Protein AF-X6NBZ5-F1 (afdb_monomer)

Mean predicted aligned error: 17.64 Å

Radius of gyration: 34.27 Å; Cα contacts (8 Å, |Δi|>4): 313; chains: 1; bounding box: 80×55×100 Å

Sequence (449 aa):
MSKSLKNFITIRDALKMSSSRQIRLLFILQSWHGTMDYSDASLDEVKRKEHELLEFFLLIRALNRQFHDPHVIAATPFGILCLCFLLNMMMNDDDDENDGNLDASFNECILSRQAEVDKALRDNFDYPKAMKALMDLMSDCHSYLKNQKGRPHVLLLNKAADYVNDMLKIFGVTPRHDSHFLGNELFQKEQLLRPILDIITQYRYEVLNYFFFFLLACFIADLYRKHADTSMYEAVMKRFDEIIVETQSKKSTLIHPYDELHKQLQHVLITFHEQLTKLKKSGTLNEVVKATDKLRDETLPLLGVKLADTEEHLGGSIWKLYSHKPLSSDDNNNKDVQTEKNKVQNRIKQLNKDLNGWTKKITSPKDLFASESFKKEYLRFDEKGFPTHDASNKLLSKNQIKKLHKLWQTQEKLHKQYLDELTKNPTFFEDLKSELAKEKNKLKETDRH

Structure (mmCIF, N/CA/C/O backbone):
data_AF-X6NBZ5-F1
#
_entry.id   AF-X6NBZ5-F1
#
loop_
_atom_site.group_PDB
_atom_site.id
_atom_site.type_symbol
_atom_site.label_atom_id
_atom_site.label_alt_id
_atom_site.label_comp_id
_atom_site.label_asym_id
_atom_site.label_entity_id
_atom_site.label_seq_id
_atom_site.pdbx_PDB_ins_code
_atom_site.Cartn_x
_atom_site.Cartn_y
_atom_site.Cartn_z
_atom_site.occupancy
_atom_site.B_iso_or_equiv
_atom_site.auth_seq_id
_atom_site.auth_comp_id
_atom_site.auth_asym_id
_atom_site.auth_atom_id
_atom_site.pdbx_PDB_model_num
ATOM 1 N N . MET A 1 1 ? -22.623 -6.653 16.743 1.00 80.62 1 MET A N 1
ATOM 2 C CA . MET A 1 1 ? -23.302 -5.416 17.209 1.00 80.62 1 MET A CA 1
ATOM 3 C C . MET A 1 1 ? -24.727 -5.759 17.624 1.00 80.62 1 MET A C 1
ATOM 5 O O . MET A 1 1 ? -25.353 -6.555 16.938 1.00 80.62 1 MET A O 1
ATOM 9 N N . SER A 1 2 ? -25.237 -5.211 18.729 1.00 79.12 2 SER A N 1
ATOM 10 C CA . SER A 1 2 ? -26.593 -5.474 19.231 1.00 79.12 2 SER A CA 1
ATOM 11 C C . SER A 1 2 ? -27.429 -4.197 19.277 1.00 79.12 2 SER A C 1
ATOM 13 O O . SER A 1 2 ? -27.055 -3.178 19.860 1.00 79.12 2 SER A O 1
ATOM 15 N N . LYS A 1 3 ? -28.626 -4.271 18.691 1.00 80.88 3 LYS A N 1
ATOM 16 C CA . LYS A 1 3 ? -29.588 -3.167 18.715 1.00 80.88 3 LYS A CA 1
ATOM 17 C C . LYS A 1 3 ? -30.119 -2.909 20.131 1.00 80.88 3 LYS A C 1
ATOM 19 O O . LYS A 1 3 ? -30.311 -1.752 20.494 1.00 80.88 3 LYS A O 1
ATOM 24 N N . SER A 1 4 ? -30.313 -3.957 20.939 1.00 81.44 4 SER A N 1
ATOM 25 C CA . SER A 1 4 ? -30.837 -3.834 22.309 1.00 81.44 4 SER A CA 1
ATOM 26 C C . SER A 1 4 ? -29.835 -3.191 23.269 1.00 81.44 4 SER A C 1
ATOM 28 O O . SER A 1 4 ? -30.237 -2.443 24.154 1.00 81.44 4 SER A O 1
ATOM 30 N N . LEU A 1 5 ? -28.534 -3.413 23.047 1.00 79.94 5 LEU A N 1
ATOM 31 C CA . LEU A 1 5 ? -27.448 -2.829 23.845 1.00 79.94 5 LEU A CA 1
ATOM 32 C C . LEU A 1 5 ? -27.009 -1.440 23.349 1.00 79.94 5 LEU A C 1
ATOM 34 O O . LEU A 1 5 ? -26.085 -0.865 23.917 1.00 79.94 5 LEU A O 1
ATOM 38 N N . LYS A 1 6 ? -27.638 -0.908 22.286 1.00 80.44 6 LYS A N 1
ATOM 39 C CA . LYS A 1 6 ? -27.247 0.341 21.599 1.00 80.44 6 LYS A CA 1
ATOM 40 C C . LYS A 1 6 ? -25.750 0.408 21.232 1.00 80.44 6 LYS A C 1
ATOM 42 O O . LYS A 1 6 ? -25.205 1.494 21.079 1.00 80.44 6 LYS A O 1
ATOM 47 N N . ASN A 1 7 ? -25.089 -0.737 21.046 1.00 83.31 7 ASN A N 1
ATOM 48 C CA . ASN A 1 7 ? -23.673 -0.829 20.680 1.00 83.31 7 ASN A CA 1
ATOM 49 C C . ASN A 1 7 ? -23.509 -1.066 19.168 1.00 83.31 7 ASN A C 1
ATOM 51 O O . ASN A 1 7 ? -22.984 -2.092 18.725 1.00 83.31 7 ASN A O 1
ATOM 55 N N . PHE A 1 8 ? -24.011 -0.124 18.367 1.00 85.94 8 PHE A N 1
ATOM 56 C CA . PHE A 1 8 ? -23.850 -0.125 16.914 1.00 85.94 8 PHE A CA 1
ATOM 57 C C . PHE A 1 8 ? -22.991 1.059 16.474 1.00 85.94 8 PHE A C 1
ATOM 59 O O . PHE A 1 8 ? -23.136 2.167 16.983 1.00 85.94 8 PHE A O 1
ATOM 66 N N . ILE A 1 9 ? -22.106 0.812 15.515 1.00 85.19 9 ILE A N 1
ATOM 67 C CA . ILE A 1 9 ? -21.299 1.844 14.867 1.00 85.19 9 ILE A CA 1
ATOM 68 C C . ILE A 1 9 ? -22.004 2.185 13.560 1.00 85.19 9 ILE A C 1
ATOM 70 O O . ILE A 1 9 ? -22.316 1.295 12.767 1.00 85.19 9 ILE A O 1
ATOM 74 N N . THR A 1 10 ? -22.308 3.464 13.339 1.00 89.62 10 THR A N 1
ATOM 75 C CA . THR A 1 10 ? -22.880 3.882 12.057 1.00 89.62 10 THR A CA 1
ATOM 76 C C . THR A 1 10 ? -21.785 3.972 10.999 1.00 89.62 10 THR A C 1
ATOM 78 O O . THR A 1 10 ? -20.626 4.235 11.314 1.00 89.62 10 THR A O 1
ATOM 81 N N . ILE A 1 11 ? -22.145 3.835 9.719 1.00 90.44 11 ILE A N 1
ATOM 82 C CA . ILE A 1 11 ? -21.190 4.034 8.613 1.00 90.44 11 ILE A CA 1
ATOM 83 C C . ILE A 1 11 ? -20.568 5.438 8.683 1.00 90.44 11 ILE A C 1
ATOM 85 O O . ILE A 1 11 ? -19.381 5.601 8.423 1.00 90.44 11 ILE A O 1
ATOM 89 N N . ARG A 1 12 ? -21.341 6.451 9.104 1.00 91.00 12 ARG A N 1
ATOM 90 C CA . ARG A 1 12 ? -20.832 7.820 9.285 1.00 91.00 12 ARG A CA 1
ATOM 91 C C . ARG A 1 12 ? -19.766 7.903 10.373 1.00 91.00 12 ARG A C 1
ATOM 93 O O . ARG A 1 12 ? -18.850 8.701 10.237 1.00 91.00 12 ARG A O 1
ATOM 100 N N . ASP A 1 13 ? -19.880 7.104 11.431 1.00 87.81 13 ASP A N 1
ATOM 101 C CA . ASP A 1 13 ? -18.879 7.066 12.498 1.00 87.81 13 ASP A CA 1
ATOM 102 C C . ASP A 1 13 ? -17.639 6.275 1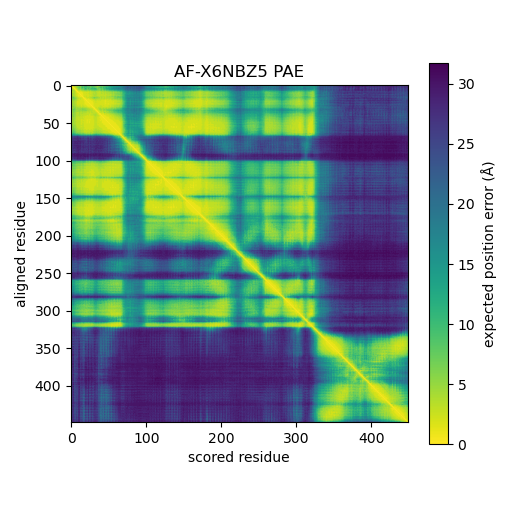2.077 1.00 87.81 13 ASP A C 1
ATOM 104 O O . ASP A 1 13 ? -16.525 6.736 12.310 1.00 87.81 13 ASP A O 1
ATOM 108 N N . ALA A 1 14 ? -17.810 5.155 11.369 1.00 86.69 14 ALA A N 1
ATOM 109 C CA . ALA A 1 14 ? -16.692 4.393 10.809 1.00 86.69 14 ALA A CA 1
ATOM 110 C C . ALA A 1 14 ? -15.857 5.230 9.817 1.00 86.69 14 ALA A C 1
ATOM 112 O O . ALA A 1 14 ? -14.624 5.199 9.853 1.00 86.69 14 ALA A O 1
ATOM 113 N N . LEU A 1 15 ? -16.522 6.051 8.995 1.00 87.62 15 LEU A N 1
ATOM 114 C CA . LEU A 1 15 ? -15.882 6.955 8.032 1.00 87.62 15 LEU A CA 1
ATOM 115 C C . LEU A 1 15 ? -15.110 8.120 8.675 1.00 87.62 15 LEU A C 1
ATOM 117 O O . LEU A 1 15 ? -14.325 8.772 7.993 1.00 87.62 15 LEU A O 1
ATOM 121 N N . LYS A 1 16 ? -15.301 8.399 9.972 1.00 86.75 16 LYS A N 1
ATOM 122 C CA . LYS A 1 16 ? -14.458 9.372 10.693 1.00 86.75 16 LYS A CA 1
ATOM 123 C C . LYS A 1 16 ? -13.073 8.803 11.003 1.00 86.75 16 LYS A C 1
ATOM 125 O O . LYS A 1 16 ? -12.126 9.568 11.145 1.00 86.75 16 LYS A O 1
ATOM 130 N N . MET A 1 17 ? -12.968 7.480 11.141 1.00 81.69 17 MET A N 1
ATOM 131 C CA . MET A 1 17 ? -11.735 6.786 11.529 1.00 81.69 17 MET A CA 1
ATOM 132 C C . MET A 1 17 ? -11.003 6.162 10.338 1.00 81.69 17 MET A C 1
ATOM 134 O O . MET A 1 17 ? -9.783 6.025 10.371 1.00 81.69 17 MET A O 1
ATOM 138 N N . SER A 1 18 ? -11.740 5.767 9.300 1.00 85.56 18 SER A N 1
ATOM 139 C CA . SER A 1 18 ? -11.224 5.023 8.149 1.00 85.56 18 SER A CA 1
ATOM 140 C C . SER A 1 18 ? -11.760 5.590 6.838 1.00 85.56 18 SER A C 1
ATOM 142 O O . SER A 1 18 ? -12.843 6.175 6.796 1.00 85.56 18 SER A O 1
ATOM 144 N N . SER A 1 19 ? -10.996 5.439 5.756 1.00 88.88 19 SER A N 1
ATOM 145 C CA . SER A 1 19 ? -11.425 5.907 4.437 1.00 88.88 19 SER A CA 1
ATOM 146 C C . SER A 1 19 ? -12.547 5.023 3.878 1.00 88.88 19 SER A C 1
ATOM 148 O O . SER A 1 19 ? -12.673 3.842 4.210 1.00 88.88 19 SER A O 1
ATOM 150 N N . SER A 1 20 ? -13.360 5.570 2.970 1.00 89.88 20 SER A N 1
ATOM 151 C CA . SER A 1 20 ? -14.389 4.790 2.263 1.00 89.88 20 SER A CA 1
ATOM 152 C C . SER A 1 20 ? -13.797 3.584 1.524 1.00 89.88 20 SER A C 1
ATOM 154 O O . SER A 1 20 ? -14.432 2.532 1.451 1.00 89.88 20 SER A O 1
ATOM 156 N N . ARG A 1 21 ? -12.564 3.725 1.029 1.00 89.94 21 ARG A N 1
ATOM 157 C CA . ARG A 1 21 ? -11.791 2.672 0.374 1.00 89.94 21 ARG A CA 1
ATOM 158 C C . ARG A 1 21 ? -11.409 1.554 1.344 1.00 89.94 21 ARG A C 1
ATOM 160 O O . ARG A 1 21 ? -11.649 0.390 1.036 1.00 89.94 21 ARG A O 1
ATOM 167 N N . GLN A 1 22 ? -10.890 1.904 2.521 1.00 92.12 22 GLN A N 1
ATOM 168 C CA . GLN A 1 22 ? -10.538 0.945 3.573 1.00 92.12 22 GLN A CA 1
ATOM 169 C C . GLN A 1 22 ? -11.763 0.145 4.010 1.00 92.12 22 GLN A C 1
ATOM 171 O O . GLN A 1 22 ? -11.734 -1.078 4.037 1.00 92.12 22 GLN A O 1
ATOM 176 N N . ILE A 1 23 ? -12.889 0.813 4.258 1.00 91.81 23 ILE A N 1
ATOM 177 C CA . ILE A 1 23 ? -14.120 0.114 4.638 1.00 91.81 23 ILE A CA 1
ATOM 178 C C . ILE A 1 23 ? -14.562 -0.878 3.549 1.00 91.81 23 ILE A C 1
ATOM 180 O O . ILE A 1 23 ? -14.977 -1.987 3.868 1.00 91.81 23 ILE A O 1
ATOM 184 N N . ARG A 1 24 ? -14.453 -0.524 2.262 1.00 92.50 24 ARG A N 1
ATOM 185 C CA . ARG A 1 24 ? -14.784 -1.458 1.171 1.00 92.50 24 ARG A CA 1
ATOM 186 C C . ARG A 1 24 ? -13.833 -2.649 1.116 1.00 92.50 24 ARG A C 1
ATOM 188 O O . ARG A 1 24 ? -14.302 -3.776 1.009 1.00 92.50 24 ARG A O 1
ATOM 195 N N . LEU A 1 25 ? -12.528 -2.409 1.237 1.00 93.38 25 LEU A N 1
ATOM 196 C CA . LEU A 1 25 ? -11.526 -3.475 1.300 1.00 93.38 25 LEU A CA 1
ATOM 197 C C . LEU A 1 25 ? -11.774 -4.416 2.485 1.00 93.38 25 LEU A C 1
ATOM 199 O O . LEU A 1 25 ? -11.691 -5.626 2.309 1.00 93.38 25 LEU A O 1
ATOM 203 N N . LEU A 1 26 ? -12.161 -3.887 3.650 1.00 93.25 26 LEU A N 1
ATOM 204 C CA . LEU A 1 26 ? -12.523 -4.696 4.816 1.00 93.25 26 LEU A CA 1
ATOM 205 C C . LEU A 1 26 ? -13.620 -5.714 4.482 1.00 93.25 26 LEU A C 1
ATOM 207 O O . LEU A 1 26 ? -13.496 -6.877 4.842 1.00 93.25 26 LEU A O 1
ATOM 211 N N . PHE A 1 27 ? -14.668 -5.292 3.769 1.00 91.88 27 PHE A N 1
ATOM 212 C CA . PHE A 1 27 ? -15.755 -6.189 3.376 1.00 91.88 27 PHE A CA 1
ATOM 213 C C . PHE A 1 27 ? -15.343 -7.199 2.298 1.00 91.88 27 PHE A C 1
ATOM 215 O O . PHE A 1 27 ? -15.780 -8.341 2.350 1.00 91.88 27 PHE A O 1
ATOM 222 N N . ILE A 1 28 ? -14.501 -6.802 1.339 1.00 92.81 28 ILE A N 1
ATOM 223 C CA . ILE A 1 28 ? -14.032 -7.673 0.242 1.00 92.81 28 ILE A CA 1
ATOM 224 C C . ILE A 1 28 ? -13.135 -8.800 0.762 1.00 92.81 28 ILE A C 1
ATOM 226 O O . ILE A 1 28 ? -13.175 -9.915 0.248 1.00 92.81 28 ILE A O 1
ATOM 230 N N . LEU A 1 29 ? -12.334 -8.522 1.792 1.00 92.56 29 LEU A N 1
ATOM 231 C CA . LEU A 1 29 ? -11.437 -9.506 2.402 1.00 92.56 29 LEU A CA 1
ATOM 232 C C . LEU A 1 29 ? -12.174 -10.568 3.229 1.00 92.56 29 LEU A C 1
ATOM 234 O O . LEU A 1 29 ? -11.549 -11.513 3.703 1.00 92.56 29 LEU A O 1
ATOM 238 N N . GLN A 1 30 ? -13.487 -10.432 3.410 1.00 91.50 30 GLN A N 1
ATOM 239 C CA . GLN A 1 30 ? -14.287 -11.302 4.260 1.00 91.50 30 GLN A CA 1
ATOM 240 C C . GLN A 1 30 ? -15.304 -12.073 3.426 1.00 91.50 30 GLN A C 1
ATOM 242 O O . GLN A 1 30 ? -15.886 -11.566 2.469 1.00 91.50 30 GLN A O 1
ATOM 247 N N . SER A 1 31 ? -15.518 -13.335 3.790 1.00 89.88 31 SER A N 1
ATOM 248 C CA . SER A 1 31 ? -16.532 -14.158 3.130 1.00 89.88 31 SER A CA 1
ATOM 249 C C . SER A 1 31 ? -17.922 -13.602 3.425 1.00 89.88 31 SER A C 1
ATOM 251 O O . SER A 1 31 ? -18.246 -13.334 4.580 1.00 89.88 31 SER A O 1
ATOM 253 N N . TRP A 1 32 ? -18.775 -13.491 2.405 1.00 87.06 32 TRP A N 1
ATOM 254 C CA . TRP A 1 32 ? -20.112 -12.898 2.552 1.00 87.06 32 TRP A CA 1
ATOM 255 C C . TRP A 1 32 ? -21.018 -13.664 3.535 1.00 87.06 32 TRP A C 1
ATOM 257 O O . TRP A 1 32 ? -21.911 -13.078 4.142 1.00 87.06 32 TRP A O 1
ATOM 267 N N . HIS A 1 33 ? -20.786 -14.971 3.691 1.00 88.25 33 HIS A N 1
ATOM 268 C CA . HIS A 1 33 ? -21.525 -15.859 4.592 1.00 88.25 33 HIS A CA 1
ATOM 269 C C . HIS A 1 33 ? -20.867 -16.000 5.977 1.00 88.25 33 HIS A C 1
ATOM 271 O O . HIS A 1 33 ? -21.431 -16.642 6.863 1.00 88.25 33 HIS A O 1
ATOM 277 N N . GLY A 1 34 ? -19.667 -15.440 6.160 1.00 86.94 34 GLY A N 1
ATOM 278 C CA . GLY A 1 34 ? -18.897 -15.514 7.398 1.00 86.94 34 GLY A CA 1
ATOM 279 C C . GLY A 1 34 ? -19.198 -14.359 8.352 1.00 86.94 34 GLY A C 1
ATOM 280 O O . GLY A 1 34 ? -19.662 -13.290 7.956 1.00 86.94 34 GLY A O 1
ATOM 281 N N . THR A 1 35 ? -18.910 -14.556 9.638 1.00 88.06 35 THR A N 1
ATOM 282 C CA . THR A 1 35 ? -18.907 -13.456 10.609 1.00 88.06 35 THR A CA 1
ATOM 283 C C . THR A 1 35 ? -17.654 -12.610 10.426 1.00 88.06 35 THR A C 1
ATOM 285 O O . THR A 1 35 ? -16.552 -13.150 10.406 1.00 88.06 35 THR A O 1
ATOM 288 N N . MET A 1 36 ? -17.820 -11.291 10.353 1.00 87.81 36 MET A N 1
ATOM 289 C CA . MET A 1 36 ? -16.715 -10.339 10.284 1.00 87.81 36 MET A CA 1
ATOM 290 C C . MET A 1 36 ? -16.569 -9.586 11.606 1.00 87.81 36 MET A C 1
ATOM 292 O O . MET A 1 36 ? -17.539 -9.012 12.114 1.00 87.81 36 MET A O 1
ATOM 296 N N . ASP A 1 37 ? -15.336 -9.507 12.098 1.00 87.06 37 ASP A N 1
ATOM 297 C CA . ASP A 1 37 ? -14.986 -8.707 13.264 1.00 87.06 37 ASP A CA 1
ATOM 298 C C . ASP A 1 37 ? -14.522 -7.312 12.843 1.00 87.06 37 ASP A C 1
ATOM 300 O O . ASP A 1 37 ? -13.497 -7.151 12.187 1.00 87.06 37 ASP A O 1
ATOM 304 N N . TYR A 1 38 ? -15.263 -6.284 13.260 1.00 88.06 38 TYR A N 1
ATOM 305 C CA . TYR A 1 38 ? -14.830 -4.895 13.126 1.00 88.06 38 TYR A CA 1
ATOM 306 C C . TYR A 1 38 ? -13.983 -4.510 14.345 1.00 88.06 38 TYR A C 1
ATOM 308 O O . TYR A 1 38 ? -14.516 -4.256 15.428 1.00 88.06 38 TYR A O 1
ATOM 316 N N . SER A 1 39 ? -12.663 -4.502 14.171 1.00 87.81 39 SER A N 1
ATOM 317 C CA . SER A 1 39 ? -11.670 -4.193 15.208 1.00 87.81 39 SER A CA 1
ATOM 318 C C . SER A 1 39 ? -10.492 -3.390 14.649 1.00 87.81 39 SER A C 1
ATOM 320 O O . SER A 1 39 ? -10.249 -3.401 13.441 1.00 87.81 39 SER A O 1
ATOM 322 N N . ASP A 1 40 ? -9.706 -2.754 15.519 1.00 86.75 40 ASP A N 1
ATOM 323 C CA . ASP A 1 40 ? -8.499 -2.028 15.096 1.00 86.75 40 ASP A CA 1
ATOM 324 C C . ASP A 1 40 ? -7.513 -2.943 14.346 1.00 86.75 40 ASP A C 1
ATOM 326 O O . ASP A 1 40 ? -6.961 -2.551 13.322 1.00 86.75 40 ASP A O 1
ATOM 330 N N . ALA A 1 41 ? -7.392 -4.208 14.766 1.00 88.94 41 ALA A N 1
ATOM 331 C CA . ALA A 1 41 ? -6.544 -5.196 14.098 1.00 88.94 41 ALA A CA 1
ATOM 332 C C . ALA A 1 41 ? -6.982 -5.470 12.646 1.00 88.94 41 ALA A C 1
ATOM 334 O O . ALA A 1 41 ? -6.143 -5.500 11.744 1.00 88.94 41 ALA A O 1
ATOM 335 N N . SER A 1 42 ? -8.293 -5.622 12.417 1.00 88.94 42 SER A N 1
ATOM 336 C CA . SER A 1 42 ? -8.851 -5.822 11.070 1.00 88.94 42 SER A CA 1
ATOM 337 C C . SER A 1 42 ? -8.665 -4.591 10.176 1.00 88.94 42 SER A C 1
ATOM 339 O O . SER A 1 42 ? -8.373 -4.712 8.988 1.00 88.94 42 SER A O 1
ATOM 341 N N . LEU A 1 43 ? -8.760 -3.388 10.752 1.00 88.94 43 LEU A N 1
ATOM 342 C CA . LEU A 1 43 ? -8.525 -2.142 10.027 1.00 88.94 43 LEU A CA 1
ATOM 343 C C . LEU A 1 43 ? -7.048 -1.971 9.667 1.00 88.94 43 LEU A C 1
ATOM 345 O O . LEU A 1 43 ? -6.736 -1.492 8.580 1.00 88.94 43 LEU A O 1
ATOM 349 N N . ASP A 1 44 ? -6.133 -2.378 10.542 1.00 89.50 44 ASP A N 1
ATOM 350 C CA . ASP A 1 44 ? -4.703 -2.308 10.258 1.00 89.50 44 ASP A CA 1
ATOM 351 C C . ASP A 1 44 ? -4.279 -3.304 9.175 1.00 89.50 44 ASP A C 1
ATOM 353 O O . ASP A 1 44 ? -3.410 -2.990 8.363 1.00 89.50 44 ASP A O 1
ATOM 357 N N . GLU A 1 45 ? 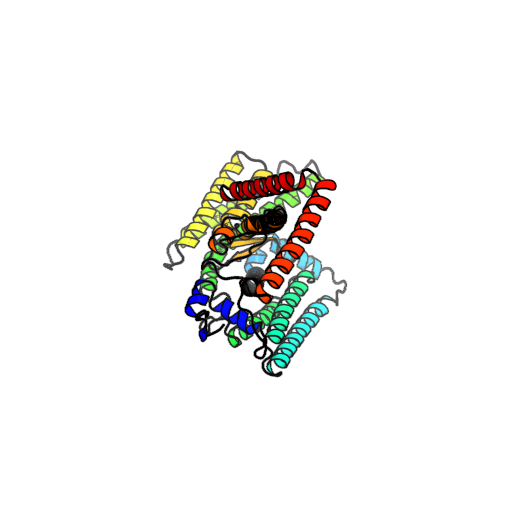-4.910 -4.478 9.101 1.00 90.94 45 GLU A N 1
ATOM 358 C CA . GLU A 1 45 ? -4.724 -5.403 7.978 1.00 90.94 45 GLU A CA 1
ATOM 359 C C . GLU A 1 45 ? -5.148 -4.786 6.648 1.00 90.94 45 GLU A C 1
ATOM 361 O O . GLU A 1 45 ? -4.397 -4.817 5.672 1.00 90.94 45 GLU A O 1
ATOM 366 N N . VAL A 1 46 ? -6.312 -4.147 6.631 1.00 92.94 46 VAL A N 1
ATOM 367 C CA . VAL A 1 46 ? -6.817 -3.450 5.452 1.00 92.94 46 VAL A CA 1
ATOM 368 C C . VAL A 1 46 ? -5.890 -2.318 5.021 1.00 92.94 46 VAL A C 1
ATOM 370 O O . VAL A 1 46 ? -5.599 -2.198 3.833 1.00 92.94 46 VAL A O 1
ATOM 373 N N . LYS A 1 47 ? -5.391 -1.506 5.962 1.00 91.06 47 LYS A N 1
ATOM 374 C CA . LYS A 1 47 ? -4.422 -0.440 5.658 1.00 91.06 47 LYS A CA 1
ATOM 375 C C . LYS A 1 47 ? -3.144 -1.004 5.040 1.00 91.06 47 LYS A C 1
ATOM 377 O O . LYS A 1 47 ? -2.625 -0.413 4.098 1.00 91.06 47 LYS A O 1
ATOM 382 N N . ARG A 1 48 ? -2.648 -2.151 5.528 1.00 92.38 48 ARG A N 1
ATOM 383 C CA . ARG A 1 48 ? -1.489 -2.833 4.925 1.00 92.38 48 ARG A CA 1
ATOM 384 C C . ARG A 1 48 ? -1.781 -3.252 3.486 1.00 92.38 48 ARG A C 1
ATOM 386 O O . ARG A 1 48 ? -0.981 -2.957 2.607 1.00 92.38 48 ARG A O 1
ATOM 393 N N . LYS A 1 49 ? -2.945 -3.854 3.227 1.00 92.50 49 LYS A N 1
ATOM 394 C CA . LYS A 1 49 ? -3.350 -4.262 1.871 1.00 92.50 49 LYS A CA 1
ATOM 395 C C . LYS A 1 49 ? -3.546 -3.076 0.926 1.00 92.50 49 LYS A C 1
ATOM 397 O O . LYS A 1 49 ? -3.107 -3.124 -0.217 1.00 92.50 49 LYS A O 1
ATOM 402 N N . GLU A 1 50 ? -4.144 -1.990 1.404 1.00 93.19 50 GLU A N 1
ATOM 403 C CA . GLU A 1 50 ? -4.255 -0.738 0.649 1.00 93.19 50 GLU A CA 1
ATOM 404 C C . GLU A 1 50 ? -2.874 -0.152 0.319 1.00 93.19 50 GLU A C 1
ATOM 406 O O . GLU A 1 50 ? -2.646 0.289 -0.806 1.00 93.19 50 GLU A O 1
ATOM 411 N N . HIS A 1 51 ? -1.945 -0.178 1.277 1.00 92.12 51 HIS A N 1
ATOM 412 C CA . HIS A 1 51 ? -0.574 0.275 1.074 1.00 92.12 51 HIS A CA 1
ATOM 413 C C . HIS A 1 51 ? 0.183 -0.612 0.072 1.00 92.12 51 HIS A C 1
ATOM 415 O O . HIS A 1 51 ? 0.876 -0.088 -0.792 1.00 92.12 51 HIS A O 1
ATOM 421 N N . GLU A 1 52 ? 0.027 -1.938 0.133 1.00 92.50 52 GLU A N 1
ATOM 422 C CA . GLU A 1 52 ? 0.594 -2.875 -0.852 1.00 92.50 52 GLU A CA 1
ATOM 423 C C . GLU A 1 52 ? 0.109 -2.555 -2.279 1.00 92.50 52 GLU A C 1
ATOM 425 O O . GLU A 1 52 ? 0.921 -2.471 -3.201 1.00 92.50 52 GLU A O 1
ATOM 430 N N . LEU A 1 53 ? -1.195 -2.302 -2.459 1.00 93.56 53 LEU A N 1
ATOM 431 C CA . LEU A 1 53 ? -1.765 -1.864 -3.742 1.00 93.56 53 LEU A CA 1
ATOM 432 C C . LEU A 1 53 ? -1.163 -0.538 -4.210 1.00 93.56 53 LEU A C 1
ATOM 434 O O . LEU A 1 53 ? -0.777 -0.393 -5.370 1.00 93.56 53 LEU A O 1
ATOM 438 N N . LEU A 1 54 ? -1.076 0.434 -3.304 1.00 92.50 54 LEU A N 1
ATOM 439 C CA . LEU A 1 54 ? -0.530 1.752 -3.595 1.00 92.50 54 LEU A CA 1
ATOM 440 C C . LEU A 1 54 ? 0.938 1.665 -4.035 1.00 92.50 54 LEU A C 1
ATOM 442 O O . LEU A 1 54 ? 1.296 2.237 -5.063 1.00 92.50 54 LEU A O 1
ATOM 446 N N . GLU A 1 55 ? 1.772 0.921 -3.308 1.00 91.25 55 GLU A N 1
ATOM 447 C CA . GLU A 1 55 ? 3.190 0.739 -3.633 1.00 91.25 55 GLU A CA 1
ATOM 448 C C . GLU A 1 55 ? 3.401 0.063 -4.984 1.00 91.25 55 GLU A C 1
ATOM 450 O O . GLU A 1 55 ? 4.273 0.488 -5.747 1.00 91.25 55 GLU A O 1
ATOM 455 N N . PHE A 1 56 ? 2.588 -0.950 -5.289 1.00 93.81 56 PHE A N 1
ATOM 456 C CA . PHE A 1 56 ? 2.604 -1.630 -6.578 1.00 93.81 56 PHE A CA 1
ATOM 457 C C . PHE A 1 56 ? 2.294 -0.659 -7.720 1.00 93.81 56 PHE A C 1
ATOM 459 O O . PHE A 1 56 ? 3.097 -0.511 -8.639 1.00 93.81 56 PHE A O 1
ATOM 466 N N . PHE A 1 57 ? 1.184 0.082 -7.644 1.00 93.12 57 PHE A N 1
ATOM 467 C CA . PHE A 1 57 ? 0.831 1.028 -8.703 1.00 93.12 57 PHE A CA 1
ATOM 468 C C . PHE A 1 57 ? 1.857 2.158 -8.852 1.00 93.12 57 PHE A C 1
ATOM 470 O O . PHE A 1 57 ? 2.176 2.546 -9.976 1.00 93.12 57 PHE A O 1
ATOM 477 N N . LEU A 1 58 ? 2.412 2.677 -7.752 1.00 91.06 58 LEU A N 1
ATOM 478 C CA . LEU A 1 58 ? 3.471 3.690 -7.817 1.00 91.06 58 LEU A CA 1
ATOM 479 C C . LEU A 1 58 ? 4.751 3.154 -8.466 1.00 91.06 58 LEU A C 1
ATOM 481 O O . LEU A 1 58 ? 5.408 3.888 -9.204 1.00 91.06 58 LEU A O 1
ATOM 485 N N . LEU A 1 59 ? 5.089 1.887 -8.224 1.00 89.94 59 LEU A N 1
ATOM 486 C CA . LEU A 1 59 ? 6.219 1.220 -8.860 1.00 89.94 59 LEU A CA 1
ATOM 487 C C . LEU A 1 59 ? 5.999 1.058 -10.369 1.00 89.94 59 LEU A C 1
ATOM 489 O O . LEU A 1 59 ? 6.854 1.472 -11.146 1.00 89.94 59 LEU A O 1
ATOM 493 N N . ILE A 1 60 ? 4.841 0.551 -10.799 1.00 89.81 60 ILE A N 1
ATOM 494 C CA . ILE A 1 60 ? 4.523 0.394 -12.230 1.00 89.81 60 ILE A CA 1
ATOM 495 C C . ILE A 1 60 ? 4.572 1.747 -12.948 1.00 89.81 60 ILE A C 1
ATOM 497 O O . ILE A 1 60 ? 5.095 1.858 -14.057 1.00 89.81 60 ILE A O 1
ATOM 501 N N . ARG A 1 61 ? 4.089 2.815 -12.307 1.00 88.69 61 ARG A N 1
ATOM 502 C CA . ARG A 1 61 ? 4.198 4.174 -12.853 1.00 88.69 61 ARG A CA 1
ATOM 503 C C . ARG A 1 61 ? 5.640 4.655 -12.963 1.00 88.69 61 ARG A C 1
ATOM 505 O O . ARG A 1 61 ? 5.991 5.250 -13.977 1.00 88.69 61 ARG A O 1
ATOM 512 N N . ALA A 1 62 ? 6.472 4.390 -11.958 1.00 86.06 62 ALA A N 1
ATOM 513 C CA . ALA A 1 62 ? 7.890 4.727 -12.017 1.00 86.06 62 ALA A CA 1
ATOM 514 C C . ALA A 1 62 ? 8.602 4.037 -13.186 1.00 86.06 62 ALA A C 1
ATOM 516 O O . ALA A 1 62 ? 9.285 4.711 -13.956 1.00 86.06 62 ALA A O 1
ATOM 517 N N . LEU A 1 63 ? 8.346 2.743 -13.383 1.00 84.50 63 LEU A N 1
ATOM 518 C CA . LEU A 1 63 ? 8.893 1.983 -14.507 1.00 84.50 63 LEU A CA 1
ATOM 519 C C . LEU A 1 63 ? 8.388 2.510 -15.854 1.00 84.50 63 LEU A C 1
ATOM 521 O O . LEU A 1 63 ? 9.172 2.676 -16.786 1.00 84.50 63 LEU A O 1
ATOM 525 N N . ASN A 1 64 ? 7.099 2.851 -15.957 1.00 85.31 64 ASN A N 1
ATOM 526 C CA . ASN A 1 64 ? 6.569 3.503 -17.154 1.00 85.31 64 ASN A CA 1
ATOM 527 C C . ASN A 1 64 ? 7.331 4.795 -17.467 1.00 85.31 64 ASN A C 1
ATOM 529 O O . ASN A 1 64 ? 7.720 5.001 -18.606 1.00 85.31 64 ASN A O 1
ATOM 533 N N . ARG A 1 65 ? 7.616 5.652 -16.482 1.00 83.44 65 ARG A N 1
ATOM 534 C CA . ARG A 1 65 ? 8.365 6.895 -16.740 1.00 83.44 65 ARG A CA 1
ATOM 535 C C . ARG A 1 65 ? 9.792 6.645 -17.223 1.00 83.44 65 ARG A C 1
ATOM 537 O O . ARG A 1 65 ? 10.253 7.364 -18.102 1.00 83.44 65 ARG A O 1
ATOM 544 N N . GLN A 1 66 ? 10.475 5.646 -16.668 1.00 73.75 66 GLN A N 1
ATOM 545 C CA . GLN A 1 66 ? 11.850 5.322 -17.056 1.00 73.75 66 GLN A CA 1
ATOM 546 C C . GLN A 1 66 ? 11.941 4.721 -18.461 1.00 73.75 66 GLN A C 1
ATOM 548 O O . GLN A 1 66 ? 12.855 5.039 -19.215 1.00 73.75 66 GLN A O 1
ATOM 553 N N . PHE A 1 67 ? 10.996 3.853 -18.823 1.00 70.94 67 PHE A N 1
ATOM 554 C CA . PHE A 1 67 ? 11.101 3.028 -20.024 1.00 70.94 67 PHE A CA 1
ATOM 555 C C . PHE A 1 67 ? 10.118 3.412 -21.142 1.00 70.94 67 PHE A C 1
ATOM 557 O O . PHE A 1 67 ? 10.201 2.824 -22.217 1.00 70.94 67 PHE A O 1
ATOM 564 N N . HIS A 1 68 ? 9.191 4.353 -20.948 1.00 62.75 68 HIS A N 1
ATOM 565 C CA . HIS A 1 68 ? 8.256 4.788 -21.998 1.00 62.75 68 HIS A CA 1
ATOM 566 C C . HIS A 1 68 ? 8.814 5.915 -22.885 1.00 62.75 68 HIS A C 1
ATOM 568 O O . HIS A 1 68 ? 8.347 6.054 -24.009 1.00 62.75 68 HIS A O 1
ATOM 574 N N . ASP A 1 69 ? 9.824 6.676 -22.436 1.00 50.03 69 ASP A N 1
ATOM 575 C CA . ASP A 1 69 ? 10.404 7.802 -23.189 1.00 50.03 69 ASP A CA 1
ATOM 576 C C . ASP A 1 69 ? 11.787 7.457 -23.794 1.00 50.03 69 ASP A C 1
ATOM 578 O O . ASP A 1 69 ? 12.797 7.473 -23.085 1.00 50.03 69 ASP A O 1
ATOM 582 N N . PRO A 1 70 ? 11.889 7.198 -25.115 1.00 42.88 70 PRO A N 1
ATOM 583 C CA . PRO A 1 70 ? 13.155 6.856 -25.778 1.00 42.88 70 PRO A CA 1
ATOM 584 C C . PRO A 1 70 ? 14.184 7.999 -25.768 1.00 42.88 70 PRO A C 1
ATOM 586 O O . PRO A 1 70 ? 15.389 7.758 -25.798 1.00 42.88 70 PRO A O 1
ATOM 589 N N . HIS A 1 71 ? 13.716 9.252 -25.730 1.00 39.47 71 HIS A N 1
ATOM 590 C CA . HIS A 1 71 ? 14.557 10.443 -25.894 1.00 39.47 71 HIS A CA 1
ATOM 591 C C . HIS A 1 71 ? 15.347 10.842 -24.639 1.00 39.47 71 HIS A C 1
ATOM 593 O O . HIS A 1 71 ? 16.406 11.451 -24.769 1.00 39.47 71 HIS A O 1
ATOM 599 N N . VAL A 1 72 ? 14.881 10.483 -23.437 1.00 42.47 72 VAL A N 1
ATOM 600 C CA . VAL A 1 72 ? 15.602 10.777 -22.181 1.00 42.47 72 VAL A CA 1
ATOM 601 C C . VAL A 1 72 ? 16.801 9.842 -22.016 1.00 42.47 72 VAL A C 1
ATOM 603 O O . VAL A 1 72 ? 17.846 10.241 -21.508 1.00 42.47 72 VAL A O 1
ATOM 606 N N . ILE A 1 73 ? 16.688 8.615 -22.526 1.00 40.75 73 ILE A N 1
ATOM 607 C CA . ILE A 1 73 ? 17.733 7.598 -22.436 1.00 40.75 73 ILE A CA 1
ATOM 608 C C . ILE A 1 73 ? 18.972 8.085 -23.206 1.00 40.75 73 ILE A C 1
ATOM 610 O O . ILE A 1 73 ? 20.017 8.273 -22.594 1.00 40.75 73 ILE A O 1
ATOM 614 N N . ALA A 1 74 ? 18.853 8.459 -24.484 1.00 35.09 74 ALA A N 1
ATOM 615 C CA . ALA A 1 74 ? 19.999 8.826 -25.332 1.00 35.09 74 ALA A CA 1
ATOM 616 C C . ALA A 1 74 ? 20.898 9.980 -24.815 1.00 35.09 74 ALA A C 1
ATOM 618 O O . ALA A 1 74 ? 22.063 10.053 -25.198 1.00 35.09 74 ALA A O 1
ATOM 619 N N . ALA A 1 75 ? 20.390 10.878 -23.959 1.00 36.59 75 ALA A N 1
ATOM 620 C CA . ALA A 1 75 ? 21.131 12.045 -23.454 1.00 36.59 75 ALA A CA 1
ATOM 621 C C . ALA A 1 75 ? 21.735 11.861 -22.045 1.00 36.59 75 ALA A C 1
ATOM 623 O O . ALA A 1 75 ? 22.481 12.728 -21.561 1.00 36.59 75 ALA A O 1
ATOM 624 N N . THR A 1 76 ? 21.419 10.750 -21.373 1.00 40.31 76 THR A N 1
ATOM 625 C CA . THR A 1 76 ? 21.968 10.426 -20.052 1.00 40.31 76 THR A CA 1
ATOM 626 C C . THR A 1 76 ? 23.226 9.563 -20.196 1.00 40.31 76 THR A C 1
ATOM 628 O O . THR A 1 76 ? 23.292 8.716 -21.089 1.00 40.31 76 THR A O 1
ATOM 631 N N . PRO A 1 77 ? 24.222 9.709 -19.302 1.00 41.62 77 PRO A N 1
ATOM 632 C CA . PRO A 1 77 ? 25.346 8.772 -19.224 1.00 41.62 77 PRO A CA 1
ATOM 633 C C . PRO A 1 77 ? 24.871 7.312 -19.110 1.00 41.62 77 PRO A C 1
ATOM 635 O O . PRO A 1 77 ? 25.506 6.414 -19.655 1.00 41.62 77 PRO A O 1
ATOM 638 N N . PHE A 1 78 ? 23.707 7.097 -18.481 1.00 44.53 78 PHE A N 1
ATOM 639 C CA . PHE A 1 78 ? 23.013 5.814 -18.407 1.00 44.53 78 PHE A CA 1
ATOM 640 C C . PHE A 1 78 ? 22.553 5.301 -19.769 1.00 44.53 78 PHE A C 1
ATOM 642 O O . PHE A 1 78 ? 22.778 4.138 -20.062 1.00 44.53 78 PHE A O 1
ATOM 649 N N . GLY A 1 79 ? 21.953 6.122 -20.633 1.00 43.97 79 GLY A N 1
ATOM 650 C CA . GLY A 1 79 ? 21.578 5.640 -21.956 1.00 43.97 79 GLY A CA 1
ATOM 651 C C . GLY A 1 79 ? 22.749 5.455 -22.895 1.00 43.97 79 GLY A C 1
ATOM 652 O O . GLY A 1 79 ? 22.630 4.619 -23.769 1.00 43.97 79 GLY A O 1
ATOM 653 N N . ILE A 1 80 ? 23.889 6.121 -22.686 1.00 48.66 80 ILE A N 1
ATOM 654 C CA . ILE A 1 80 ? 25.140 5.796 -23.390 1.00 48.66 80 ILE A CA 1
ATOM 655 C C . ILE A 1 80 ? 25.714 4.470 -22.875 1.00 48.66 80 ILE A C 1
ATOM 657 O O . ILE A 1 80 ? 26.125 3.646 -23.682 1.00 48.66 80 ILE A O 1
ATOM 661 N N . LEU A 1 81 ? 25.692 4.215 -21.560 1.00 43.41 81 LEU A N 1
ATOM 662 C CA . LEU A 1 81 ? 26.120 2.936 -20.978 1.00 43.41 81 LEU A CA 1
ATOM 663 C C . LEU A 1 81 ? 25.169 1.789 -21.355 1.00 43.41 81 LEU A C 1
ATOM 665 O O . LEU A 1 81 ? 25.622 0.691 -21.641 1.00 43.41 81 LEU A O 1
ATOM 669 N N . CYS A 1 82 ? 23.867 2.060 -21.424 1.00 44.34 82 CYS A N 1
ATOM 670 C CA . CYS A 1 82 ? 22.826 1.143 -21.872 1.00 44.34 82 CYS A CA 1
ATOM 671 C C . CYS A 1 82 ? 22.899 0.925 -23.383 1.00 44.34 82 CYS A C 1
ATOM 673 O O . CYS A 1 82 ? 22.740 -0.208 -23.804 1.00 44.34 82 CYS A O 1
ATOM 675 N N . LEU A 1 83 ? 23.216 1.945 -24.196 1.00 47.22 83 LEU A N 1
ATOM 676 C CA . LEU A 1 83 ? 23.513 1.765 -25.622 1.00 47.22 83 LEU A CA 1
ATOM 677 C C . LEU A 1 83 ? 24.804 0.971 -25.806 1.00 47.22 83 LEU A C 1
ATOM 679 O O . LEU A 1 83 ? 24.846 0.125 -26.679 1.00 47.22 83 LEU A O 1
ATOM 683 N N . CYS A 1 84 ? 25.832 1.204 -24.985 1.00 45.28 84 CYS A N 1
ATOM 684 C CA . CYS A 1 84 ? 27.058 0.408 -24.975 1.00 45.28 84 CYS A CA 1
ATOM 685 C C . CYS A 1 84 ? 26.788 -1.029 -24.533 1.00 45.28 84 CYS A C 1
ATOM 687 O O . CYS A 1 84 ? 27.366 -1.932 -25.112 1.00 45.28 84 CYS A O 1
ATOM 689 N N . PHE A 1 85 ? 25.905 -1.262 -23.560 1.00 43.81 85 PHE A N 1
ATOM 690 C CA . PHE A 1 85 ? 25.505 -2.599 -23.121 1.00 43.81 85 PHE A CA 1
ATOM 691 C C . PHE A 1 85 ? 24.624 -3.292 -24.166 1.00 43.81 85 PHE A C 1
ATOM 693 O O . PHE A 1 85 ? 24.858 -4.451 -24.461 1.00 43.81 85 PHE A O 1
ATOM 700 N N . LEU A 1 86 ? 23.686 -2.575 -24.795 1.00 45.28 86 LEU A N 1
ATOM 701 C CA . LEU A 1 86 ? 22.895 -3.035 -25.941 1.00 45.28 86 LEU A CA 1
ATOM 702 C C . LEU A 1 86 ? 23.780 -3.325 -27.149 1.00 45.28 86 LEU A C 1
ATOM 704 O O . LEU A 1 86 ? 23.572 -4.332 -27.798 1.00 45.28 86 LEU A O 1
ATOM 708 N N . LEU A 1 87 ? 24.779 -2.490 -27.435 1.00 47.97 87 LEU A N 1
ATOM 709 C CA . LEU A 1 87 ? 25.772 -2.740 -28.479 1.00 47.97 87 LEU A CA 1
ATOM 710 C C . LEU A 1 87 ? 26.638 -3.945 -28.110 1.00 47.97 87 LEU A C 1
ATOM 712 O O . LEU A 1 87 ? 26.889 -4.775 -28.965 1.00 47.97 87 LEU A O 1
ATOM 716 N N . ASN A 1 88 ? 27.047 -4.094 -26.850 1.00 44.03 88 ASN A N 1
ATOM 717 C CA . ASN A 1 88 ? 27.808 -5.255 -26.388 1.00 44.03 88 ASN A CA 1
ATOM 718 C C . ASN A 1 88 ? 26.957 -6.540 -26.404 1.00 44.03 88 ASN A C 1
ATOM 720 O O . ASN A 1 88 ? 27.481 -7.615 -26.645 1.00 44.03 88 ASN A O 1
ATOM 724 N N . MET A 1 89 ? 25.642 -6.437 -26.200 1.00 43.72 89 MET A N 1
ATOM 725 C CA . MET A 1 89 ? 24.689 -7.546 -26.293 1.00 43.72 89 MET A CA 1
ATOM 726 C C . MET A 1 89 ? 24.336 -7.873 -27.755 1.00 43.72 89 MET A C 1
ATOM 728 O O . MET A 1 89 ? 24.221 -9.035 -28.099 1.00 43.72 89 MET A O 1
ATOM 732 N N . MET A 1 90 ? 24.246 -6.867 -28.633 1.00 45.66 90 MET A N 1
ATOM 733 C CA . MET A 1 90 ? 24.065 -7.025 -30.086 1.00 45.66 90 MET A CA 1
ATOM 734 C C . MET A 1 90 ? 25.327 -7.517 -30.808 1.00 45.66 90 MET A C 1
ATOM 736 O O . MET A 1 90 ? 25.246 -7.883 -31.972 1.00 45.66 90 MET A O 1
ATOM 740 N N . MET A 1 91 ? 26.493 -7.460 -30.156 1.00 47.03 91 MET A N 1
ATOM 741 C CA . MET A 1 91 ? 27.780 -7.889 -30.721 1.00 47.03 91 M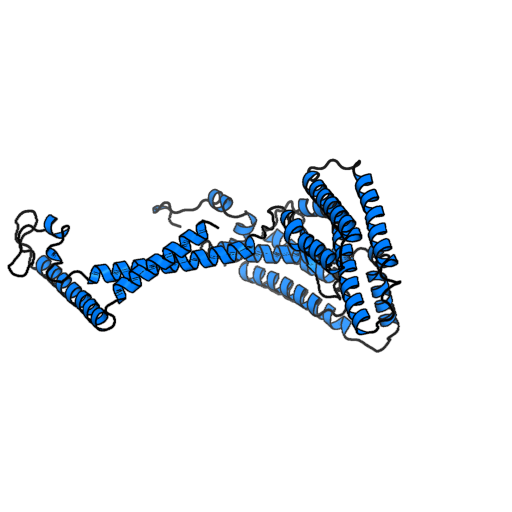ET A CA 1
ATOM 742 C C . MET A 1 91 ? 28.280 -9.212 -30.121 1.00 47.03 91 MET A C 1
ATOM 744 O O . MET A 1 91 ? 29.248 -9.768 -30.634 1.00 47.03 91 MET A O 1
ATOM 748 N N . ASN A 1 92 ? 27.633 -9.716 -29.065 1.00 47.25 92 ASN A N 1
ATOM 749 C CA . ASN A 1 92 ? 27.854 -11.055 -28.522 1.00 47.25 92 ASN A CA 1
ATOM 750 C C . ASN A 1 92 ? 26.679 -11.946 -28.950 1.00 47.25 92 ASN A C 1
ATOM 752 O O . ASN A 1 92 ? 25.784 -12.228 -28.158 1.00 47.25 92 ASN A O 1
ATOM 756 N N . ASP A 1 93 ? 26.692 -12.359 -30.219 1.00 45.66 93 ASP A N 1
ATOM 757 C CA . ASP A 1 93 ? 25.828 -13.410 -30.778 1.00 45.66 93 ASP A CA 1
ATOM 758 C C . ASP A 1 93 ? 26.272 -14.802 -30.273 1.00 45.66 93 ASP A C 1
ATOM 760 O O . ASP A 1 93 ? 26.565 -15.697 -31.061 1.00 45.66 93 ASP A O 1
ATOM 764 N N . ASP A 1 94 ? 26.352 -14.981 -28.955 1.00 45.47 94 ASP A N 1
ATOM 765 C CA . ASP A 1 94 ? 26.410 -16.306 -28.337 1.00 45.47 94 ASP A CA 1
ATOM 766 C C . ASP A 1 94 ? 25.058 -16.539 -27.645 1.00 45.47 94 ASP A C 1
ATOM 768 O O . ASP A 1 94 ? 24.858 -16.172 -26.490 1.00 45.47 94 ASP A O 1
ATOM 772 N N . ASP A 1 95 ? 24.110 -17.067 -28.424 1.00 47.06 95 ASP A N 1
ATOM 773 C CA . ASP A 1 95 ? 22.911 -17.819 -28.030 1.00 47.06 95 ASP A CA 1
ATOM 774 C C . ASP A 1 95 ? 22.457 -17.706 -26.556 1.00 47.06 95 ASP A C 1
ATOM 776 O O . ASP A 1 95 ? 22.826 -18.524 -25.713 1.00 47.06 95 ASP A O 1
ATOM 780 N N . ASP A 1 96 ? 21.533 -16.787 -26.259 1.00 46.62 96 ASP A N 1
ATOM 781 C CA . ASP A 1 96 ? 20.689 -16.876 -25.058 1.00 46.62 96 ASP A CA 1
ATOM 782 C C . ASP A 1 96 ? 19.206 -16.963 -25.478 1.00 46.62 96 ASP A C 1
ATOM 784 O O . ASP A 1 96 ? 18.400 -16.049 -25.302 1.00 46.62 96 ASP A O 1
ATOM 788 N N . GLU A 1 97 ? 18.819 -18.130 -26.011 1.00 47.06 97 GLU A N 1
ATOM 789 C CA . GLU A 1 97 ? 17.434 -18.586 -26.272 1.00 47.06 97 GLU A CA 1
ATOM 790 C C . GLU A 1 97 ? 16.513 -18.579 -25.019 1.00 47.06 97 GLU A C 1
ATOM 792 O O . GLU A 1 97 ? 15.384 -19.068 -25.054 1.00 47.06 97 GLU A O 1
ATOM 797 N N . ASN A 1 98 ? 16.961 -18.029 -23.886 1.00 47.47 98 ASN A N 1
ATOM 798 C CA . ASN A 1 98 ? 16.311 -18.160 -22.583 1.00 47.47 98 ASN A CA 1
ATOM 799 C C . ASN A 1 98 ? 15.536 -16.905 -22.123 1.00 47.47 98 ASN A C 1
ATOM 801 O O . ASN A 1 98 ? 14.731 -17.006 -21.197 1.00 47.47 98 ASN A O 1
ATOM 805 N N . ASP A 1 99 ? 15.716 -15.736 -22.757 1.00 51.38 99 ASP A N 1
ATOM 806 C CA . ASP A 1 99 ? 14.998 -14.499 -22.369 1.00 51.38 99 ASP A CA 1
ATOM 807 C C . ASP A 1 99 ? 13.509 -14.547 -22.780 1.00 51.38 99 ASP A C 1
ATOM 809 O O . ASP A 1 99 ? 12.618 -14.148 -22.030 1.00 51.38 99 ASP A O 1
ATOM 813 N N . GLY A 1 100 ? 13.200 -15.203 -23.908 1.00 55.06 100 GLY A N 1
ATOM 814 C CA . GLY A 1 100 ? 11.820 -15.436 -24.356 1.00 55.06 100 GLY A CA 1
ATOM 815 C C . GLY A 1 100 ? 10.993 -16.352 -23.441 1.00 55.06 100 GLY A C 1
ATOM 816 O O . GLY A 1 100 ? 9.764 -16.354 -23.524 1.00 55.06 100 GLY A O 1
ATOM 817 N N . ASN A 1 101 ? 11.635 -17.113 -22.547 1.00 70.75 101 ASN A N 1
ATOM 818 C CA . ASN A 1 101 ? 10.954 -18.034 -21.635 1.00 70.75 101 ASN A CA 1
ATOM 819 C C . ASN A 1 101 ? 10.379 -17.311 -20.405 1.00 70.75 101 ASN A C 1
ATOM 821 O O . ASN A 1 101 ? 9.281 -17.637 -19.954 1.00 70.75 101 ASN A O 1
ATOM 825 N N . LEU A 1 102 ? 11.075 -16.300 -19.870 1.00 83.75 102 LEU A N 1
ATOM 826 C CA . LEU A 1 102 ? 10.628 -15.613 -18.653 1.00 83.75 102 LEU A CA 1
ATOM 827 C C . LEU A 1 102 ? 9.401 -14.729 -18.915 1.00 83.75 102 LEU A C 1
ATOM 829 O O . LEU A 1 102 ? 8.444 -14.772 -18.143 1.00 83.75 102 LEU A O 1
ATOM 833 N N . ASP A 1 103 ? 9.391 -13.986 -20.022 1.00 85.31 103 ASP A N 1
ATOM 834 C CA . ASP A 1 103 ? 8.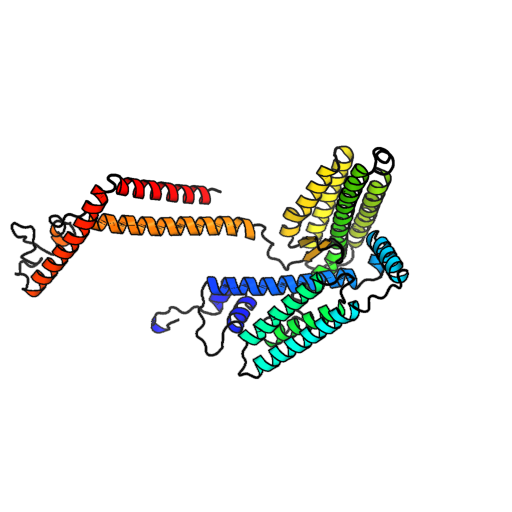248 -13.158 -20.424 1.00 85.31 103 ASP A CA 1
ATOM 835 C C . ASP A 1 103 ? 7.020 -13.994 -20.793 1.00 85.31 103 ASP A C 1
ATOM 837 O O . ASP A 1 103 ? 5.893 -13.659 -20.412 1.00 85.31 103 ASP A O 1
ATOM 841 N N . ALA A 1 104 ? 7.232 -15.098 -21.520 1.00 87.94 104 ALA A N 1
ATOM 842 C CA . ALA A 1 104 ? 6.169 -16.035 -21.863 1.00 87.94 104 ALA A CA 1
ATOM 843 C C . ALA A 1 104 ? 5.576 -16.667 -20.597 1.00 87.94 104 ALA A C 1
ATOM 845 O O . ALA A 1 104 ? 4.361 -16.616 -20.406 1.00 87.94 104 ALA A O 1
ATOM 846 N N . SER A 1 105 ? 6.434 -17.155 -19.696 1.00 90.31 105 SER A N 1
ATOM 847 C CA . SER A 1 105 ? 6.047 -17.699 -18.390 1.00 90.31 105 SER A CA 1
ATOM 848 C C . SER A 1 105 ? 5.287 -16.674 -17.548 1.00 90.31 105 SER A C 1
ATOM 850 O O . SER A 1 105 ? 4.231 -16.973 -16.991 1.00 90.31 105 SER A O 1
ATOM 852 N N . PHE A 1 106 ? 5.745 -15.420 -17.510 1.00 92.44 106 PHE A N 1
ATOM 853 C CA . PHE A 1 106 ? 5.046 -14.363 -16.788 1.00 92.44 106 PHE A CA 1
ATOM 854 C C . PHE A 1 106 ? 3.671 -14.058 -17.397 1.00 92.44 106 PHE A C 1
ATOM 856 O O . PHE A 1 106 ? 2.687 -13.921 -16.669 1.00 92.44 106 PHE A O 1
ATOM 863 N N . ASN A 1 107 ? 3.556 -14.010 -18.725 1.00 93.62 107 ASN A N 1
ATOM 864 C CA . ASN A 1 107 ? 2.263 -13.842 -19.383 1.00 93.62 107 ASN A CA 1
ATOM 865 C C . ASN A 1 107 ? 1.316 -15.031 -19.128 1.00 93.62 107 ASN A C 1
ATOM 867 O O . ASN A 1 107 ? 0.121 -14.813 -18.922 1.00 93.62 107 ASN A O 1
ATOM 871 N N . GLU A 1 108 ? 1.824 -16.264 -19.085 1.00 93.50 108 GLU A N 1
ATOM 872 C CA . GLU A 1 108 ? 1.048 -17.438 -18.667 1.00 93.50 108 GLU A CA 1
ATOM 873 C C . GLU A 1 108 ? 0.576 -17.319 -17.213 1.00 93.50 108 GLU A C 1
ATOM 875 O O . GLU A 1 108 ? -0.599 -17.566 -16.933 1.00 93.50 108 GLU A O 1
ATOM 880 N N . CYS A 1 109 ? 1.435 -16.851 -16.301 1.00 94.12 109 CYS A N 1
ATOM 881 C CA . CYS A 1 109 ? 1.054 -16.545 -14.923 1.00 94.12 109 CYS A CA 1
ATOM 882 C C . CYS A 1 109 ? -0.076 -15.507 -14.871 1.00 94.12 109 CYS A C 1
ATOM 884 O O . CYS A 1 109 ? -1.073 -15.743 -14.190 1.00 94.12 109 CYS A O 1
ATOM 886 N N . ILE A 1 110 ? 0.008 -14.407 -15.634 1.00 95.12 110 ILE A N 1
ATOM 887 C CA . ILE A 1 110 ? -1.066 -13.398 -15.711 1.00 95.12 110 ILE A CA 1
ATOM 888 C C . ILE A 1 110 ? -2.392 -14.057 -16.112 1.00 95.12 110 ILE A C 1
ATOM 890 O O . ILE A 1 110 ? -3.405 -13.861 -15.440 1.00 95.12 110 ILE A O 1
ATOM 894 N N . LEU A 1 111 ? -2.396 -14.852 -17.185 1.00 96.38 111 LEU A N 1
ATOM 895 C CA . LEU A 1 111 ? -3.603 -15.525 -17.678 1.00 96.38 111 LEU A CA 1
ATOM 896 C C . LEU A 1 111 ? -4.156 -16.532 -16.660 1.00 96.38 111 LEU A C 1
ATOM 898 O O . LEU A 1 111 ? -5.368 -16.599 -16.448 1.00 96.38 111 LEU A O 1
ATOM 902 N N . SER A 1 112 ? -3.275 -17.275 -15.992 1.00 96.81 112 SER A N 1
ATOM 903 C CA . SER A 1 112 ? -3.643 -18.212 -14.931 1.00 96.81 112 SER A CA 1
ATOM 904 C C . SER A 1 112 ? -4.314 -17.493 -13.756 1.00 96.81 112 SER A C 1
ATOM 906 O O . SER A 1 112 ? -5.420 -17.861 -13.358 1.00 96.81 112 SER A O 1
ATOM 908 N N . ARG A 1 113 ? -3.730 -16.390 -13.262 1.00 96.31 113 ARG A N 1
ATOM 909 C CA . ARG A 1 113 ? -4.324 -15.566 -12.191 1.00 96.31 113 ARG A CA 1
ATOM 910 C C . ARG A 1 113 ? -5.665 -14.962 -12.598 1.00 96.31 113 ARG A C 1
ATOM 912 O O . ARG A 1 113 ? -6.592 -14.929 -11.791 1.00 96.31 113 ARG A O 1
ATOM 919 N N . GLN A 1 114 ? -5.806 -14.524 -13.849 1.00 96.56 114 GLN A N 1
ATOM 920 C CA . GLN A 1 114 ? -7.087 -14.051 -14.385 1.00 96.56 114 GLN A CA 1
ATOM 921 C C . GLN A 1 114 ? -8.157 -15.152 -14.343 1.00 96.56 114 GLN A C 1
ATOM 923 O O . GLN A 1 114 ? -9.280 -14.902 -13.899 1.00 96.56 114 GLN A O 1
ATOM 928 N N . ALA A 1 115 ? -7.803 -16.383 -14.725 1.00 97.06 115 ALA A N 1
ATOM 929 C CA . ALA A 1 115 ? -8.701 -17.533 -14.648 1.00 97.06 115 ALA A CA 1
ATOM 930 C C . ALA A 1 115 ? -9.046 -17.923 -13.198 1.00 97.06 115 ALA A C 1
ATOM 932 O O . ALA A 1 115 ? -10.186 -18.292 -12.915 1.00 97.06 115 ALA A O 1
ATOM 933 N N . GLU A 1 116 ? -8.099 -17.812 -12.259 1.00 96.75 116 GLU A N 1
ATOM 934 C CA . GLU A 1 116 ? -8.352 -18.025 -10.827 1.00 96.75 116 GLU A CA 1
ATOM 935 C C . GLU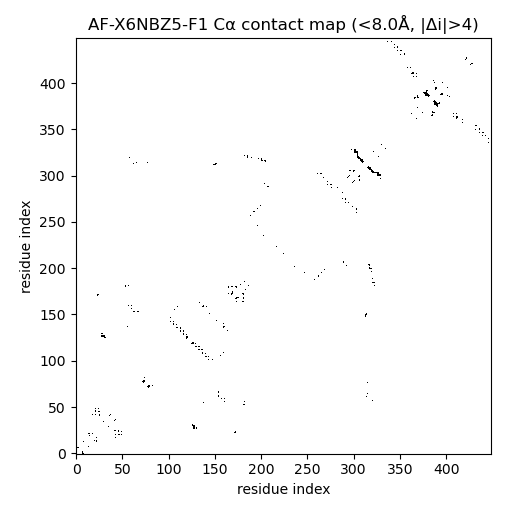 A 1 116 ? -9.364 -17.018 -10.268 1.00 96.75 116 GLU A C 1
ATOM 937 O O . GLU A 1 116 ? -10.268 -17.409 -9.525 1.00 96.75 116 GLU A O 1
ATOM 942 N N . VAL A 1 117 ? -9.250 -15.745 -10.660 1.00 96.50 117 VAL A N 1
ATOM 943 C CA . VAL A 1 117 ? -10.207 -14.693 -10.288 1.00 96.50 117 VAL A CA 1
ATOM 944 C C . VAL A 1 117 ? -11.592 -14.984 -10.869 1.00 96.50 117 VAL A C 1
ATOM 946 O O . VAL A 1 117 ? -12.567 -14.970 -10.119 1.00 96.50 117 VAL A O 1
ATOM 949 N N . ASP A 1 118 ? -11.702 -15.301 -12.164 1.00 96.19 118 ASP A N 1
ATOM 950 C CA . ASP A 1 118 ? -12.989 -15.658 -12.788 1.00 96.19 118 ASP A CA 1
ATOM 951 C C . ASP A 1 118 ? -13.625 -16.878 -12.102 1.00 96.19 118 ASP A C 1
ATOM 953 O O . ASP A 1 118 ? -14.803 -16.850 -11.739 1.00 96.19 118 ASP A O 1
ATOM 957 N N . LYS A 1 119 ? -12.833 -17.918 -11.818 1.00 96.94 119 LYS A N 1
ATOM 958 C CA . LYS A 1 119 ? -13.296 -19.109 -11.097 1.00 96.94 119 LYS A CA 1
ATOM 959 C C . LYS A 1 119 ? -13.798 -18.775 -9.691 1.00 96.94 119 LYS A C 1
ATOM 961 O O . LYS A 1 119 ? -14.839 -19.290 -9.297 1.00 96.94 119 LYS A O 1
ATOM 966 N N . ALA A 1 120 ? -13.083 -17.933 -8.945 1.00 95.62 120 ALA A N 1
ATOM 967 C CA . ALA A 1 120 ? -13.490 -17.510 -7.605 1.00 95.62 120 ALA A CA 1
ATOM 968 C C . ALA A 1 120 ? -14.790 -16.692 -7.629 1.00 95.62 120 ALA A C 1
ATOM 970 O O . ALA A 1 120 ? -15.671 -16.894 -6.799 1.00 95.62 120 ALA A O 1
ATOM 971 N N . LEU A 1 121 ? -14.959 -15.809 -8.615 1.00 93.69 121 LEU A N 1
ATOM 972 C CA . LEU A 1 121 ? -16.172 -14.999 -8.730 1.00 93.69 121 LEU A CA 1
ATOM 973 C C . LEU A 1 121 ? -17.391 -15.819 -9.163 1.00 93.69 121 LEU A C 1
ATOM 975 O O . LEU A 1 121 ? -18.499 -15.553 -8.696 1.00 93.69 121 LEU A O 1
ATOM 979 N N . ARG A 1 122 ? -17.199 -16.838 -10.009 1.00 94.94 122 ARG A N 1
ATOM 980 C CA . ARG A 1 122 ? -18.259 -17.792 -10.383 1.00 94.94 122 ARG A CA 1
ATOM 981 C C . ARG A 1 122 ? -18.641 -18.731 -9.245 1.00 94.94 122 ARG A C 1
ATOM 983 O O . ARG A 1 122 ? -19.774 -19.208 -9.210 1.00 94.94 122 ARG A O 1
ATOM 990 N N . ASP A 1 123 ? -17.724 -18.977 -8.319 1.00 91.69 123 ASP A N 1
ATOM 991 C CA . ASP A 1 123 ? -17.979 -19.741 -7.104 1.00 91.69 123 ASP A CA 1
ATOM 992 C C . ASP A 1 123 ? -18.616 -18.848 -6.035 1.00 91.69 123 ASP A C 1
ATOM 994 O O . ASP A 1 123 ? -17.985 -18.418 -5.073 1.00 91.69 123 ASP A O 1
ATOM 998 N N . ASN A 1 124 ? -19.894 -18.521 -6.248 1.00 88.62 124 ASN A N 1
ATOM 999 C CA . ASN A 1 124 ? -20.726 -17.812 -5.276 1.00 88.62 124 ASN A CA 1
ATOM 1000 C C . ASN A 1 124 ? -20.116 -16.491 -4.761 1.00 88.62 124 ASN A C 1
ATOM 1002 O O . ASN A 1 124 ? -20.240 -16.157 -3.579 1.00 88.62 124 ASN A O 1
ATOM 1006 N N . PHE A 1 125 ? -19.461 -15.751 -5.661 1.00 89.00 125 PHE A N 1
ATOM 1007 C CA . PHE A 1 125 ? -18.801 -14.480 -5.373 1.00 89.00 125 PHE A CA 1
ATOM 1008 C C . PHE A 1 125 ? -17.797 -14.569 -4.210 1.00 89.00 125 PHE A C 1
ATOM 1010 O O . PHE A 1 125 ? -17.866 -13.793 -3.252 1.00 89.00 125 PHE A O 1
ATOM 1017 N N . ASP A 1 126 ? -16.851 -15.509 -4.282 1.00 93.81 126 ASP A N 1
ATOM 1018 C CA . ASP A 1 126 ? -15.749 -15.623 -3.320 1.00 93.81 126 ASP A CA 1
ATOM 1019 C C . ASP A 1 126 ? -14.735 -14.472 -3.499 1.00 93.81 126 ASP A C 1
ATOM 1021 O O . ASP A 1 126 ? -13.681 -14.597 -4.134 1.00 93.81 126 ASP A O 1
ATOM 1025 N N . TYR A 1 127 ? -15.086 -13.306 -2.946 1.00 93.06 127 TYR A N 1
ATOM 1026 C CA . TYR A 1 127 ? -14.251 -12.105 -2.960 1.00 93.06 127 TYR A CA 1
ATOM 1027 C C . TYR A 1 127 ? -12.901 -12.280 -2.250 1.00 93.06 127 TYR A C 1
ATOM 1029 O O . TYR A 1 127 ? -11.907 -11.823 -2.817 1.00 93.06 127 TYR A O 1
ATOM 1037 N N . PRO A 1 128 ? -12.797 -12.945 -1.077 1.00 93.94 128 PRO A N 1
ATOM 1038 C CA . PRO A 1 128 ? -11.504 -13.165 -0.430 1.00 93.94 128 PRO A CA 1
ATOM 1039 C C . PRO A 1 128 ? -10.515 -13.911 -1.324 1.00 93.94 128 PRO A C 1
ATOM 1041 O O . PRO A 1 128 ? -9.353 -13.517 -1.433 1.00 93.94 128 PRO A O 1
ATOM 1044 N N . LYS A 1 129 ? -10.973 -14.966 -2.006 1.00 94.88 129 LYS A N 1
ATOM 1045 C CA . LYS A 1 129 ? -10.129 -15.747 -2.912 1.00 94.88 129 LYS A CA 1
ATOM 1046 C C . LYS A 1 129 ? -9.768 -14.975 -4.176 1.00 94.88 129 LYS A C 1
ATOM 1048 O O . LYS A 1 129 ? -8.610 -15.009 -4.587 1.00 94.88 129 LYS A O 1
ATOM 1053 N N . ALA A 1 130 ? -10.718 -14.236 -4.749 1.00 95.94 130 ALA A N 1
ATOM 1054 C CA . ALA A 1 130 ? -10.448 -13.351 -5.879 1.00 95.94 130 ALA A CA 1
ATOM 1055 C C . ALA A 1 130 ? -9.420 -12.266 -5.510 1.00 95.94 130 ALA A C 1
ATOM 1057 O O . ALA A 1 130 ? -8.464 -12.038 -6.247 1.00 95.94 130 ALA A O 1
ATOM 1058 N N . MET A 1 131 ? -9.566 -11.640 -4.339 1.00 95.19 131 MET A N 1
ATOM 1059 C CA . MET A 1 131 ? -8.633 -10.630 -3.844 1.00 95.19 131 MET A CA 1
ATOM 1060 C C . MET A 1 131 ? -7.249 -11.226 -3.590 1.00 95.19 131 MET A C 1
ATOM 1062 O O . MET A 1 131 ? -6.248 -10.617 -3.954 1.00 95.19 131 MET A O 1
ATOM 1066 N N . LYS A 1 132 ? -7.174 -12.436 -3.025 1.00 95.31 132 LYS A N 1
ATOM 1067 C CA . LYS A 1 132 ? -5.905 -13.150 -2.859 1.00 95.31 132 LYS A CA 1
ATOM 1068 C C . LYS A 1 132 ? -5.200 -13.363 -4.202 1.00 95.31 132 LYS A C 1
ATOM 1070 O O . LYS A 1 132 ? -4.034 -13.011 -4.308 1.00 95.31 132 LYS A O 1
ATOM 1075 N N . ALA A 1 133 ? -5.908 -13.838 -5.228 1.00 96.81 133 ALA A N 1
ATOM 1076 C CA . ALA A 1 133 ? -5.332 -14.034 -6.560 1.00 96.81 133 ALA A CA 1
ATOM 1077 C C . ALA A 1 133 ? -4.820 -12.720 -7.191 1.00 96.81 133 ALA A C 1
ATOM 1079 O O . ALA A 1 133 ? -3.790 -12.723 -7.861 1.00 96.81 133 ALA A O 1
ATOM 1080 N N . LEU A 1 134 ? -5.482 -11.582 -6.936 1.00 96.38 134 LEU A N 1
ATOM 1081 C CA . LEU A 1 134 ? -4.989 -10.262 -7.359 1.00 96.38 134 LEU A CA 1
ATOM 1082 C C . LEU A 1 134 ? -3.701 -9.848 -6.628 1.00 96.38 134 LEU A C 1
ATOM 1084 O O . LEU A 1 134 ? -2.787 -9.317 -7.254 1.00 96.38 134 LEU A O 1
ATOM 1088 N N . MET A 1 135 ? -3.609 -10.099 -5.320 1.00 95.62 135 MET A N 1
ATOM 1089 C CA . MET A 1 135 ? -2.390 -9.815 -4.546 1.00 95.62 135 MET A CA 1
ATOM 1090 C C . MET A 1 135 ? -1.237 -10.755 -4.930 1.00 95.62 135 MET A C 1
ATOM 1092 O O . MET A 1 135 ? -0.077 -10.337 -4.966 1.00 95.62 135 MET A O 1
ATOM 1096 N N . ASP A 1 136 ? -1.550 -12.010 -5.253 1.00 96.19 136 ASP A N 1
ATOM 1097 C CA . ASP A 1 136 ? -0.580 -12.981 -5.757 1.00 96.19 136 ASP A CA 1
ATOM 1098 C C . ASP A 1 136 ? -0.064 -12.541 -7.140 1.00 96.19 136 ASP A C 1
ATOM 1100 O O . ASP A 1 136 ? 1.143 -12.533 -7.350 1.00 96.19 136 ASP A O 1
ATOM 1104 N N . LEU A 1 137 ? -0.927 -12.021 -8.027 1.00 96.25 137 LEU A N 1
ATOM 1105 C CA . LEU A 1 137 ? -0.510 -11.426 -9.307 1.00 96.25 137 LEU A CA 1
ATOM 1106 C C . LEU A 1 137 ? 0.475 -10.256 -9.123 1.00 96.25 137 LEU A C 1
ATOM 1108 O O . LEU A 1 137 ? 1.457 -10.149 -9.853 1.00 96.25 137 LEU A O 1
ATOM 1112 N N . MET A 1 138 ? 0.257 -9.384 -8.134 1.00 95.25 138 MET A N 1
ATOM 1113 C CA . MET A 1 138 ? 1.213 -8.311 -7.817 1.00 95.25 138 MET A CA 1
ATOM 1114 C C . MET A 1 138 ? 2.553 -8.861 -7.320 1.00 95.25 138 MET A C 1
ATOM 1116 O O . MET A 1 138 ? 3.606 -8.295 -7.611 1.00 95.25 138 MET A O 1
ATOM 1120 N N . SER A 1 139 ? 2.519 -9.958 -6.562 1.00 94.75 139 SER A N 1
ATOM 1121 C CA . SER A 1 139 ? 3.726 -10.657 -6.115 1.00 94.75 139 SER A CA 1
ATOM 1122 C C . SER A 1 139 ? 4.473 -11.265 -7.301 1.00 94.75 139 SER A C 1
ATOM 1124 O O . SER A 1 139 ? 5.683 -11.078 -7.403 1.00 94.75 139 SER A O 1
ATOM 1126 N N . ASP A 1 140 ? 3.751 -11.884 -8.239 1.00 93.50 140 ASP A N 1
ATOM 1127 C CA . ASP A 1 140 ? 4.301 -12.436 -9.479 1.00 93.50 140 ASP A CA 1
ATOM 1128 C C . ASP A 1 140 ? 4.979 -11.328 -10.315 1.00 93.50 140 ASP A C 1
ATOM 1130 O O . ASP A 1 140 ? 6.087 -11.527 -10.813 1.00 93.50 140 ASP A O 1
ATOM 1134 N N . CYS A 1 141 ? 4.396 -10.119 -10.386 1.00 93.12 141 CYS A N 1
ATOM 1135 C CA . CYS A 1 141 ? 5.032 -8.948 -11.011 1.00 93.12 141 CYS A CA 1
ATOM 1136 C C . CYS A 1 141 ? 6.358 -8.561 -10.333 1.00 93.12 141 CYS A C 1
ATOM 1138 O O . CYS A 1 141 ? 7.339 -8.259 -11.012 1.00 93.12 141 CYS A O 1
ATOM 1140 N N . HIS A 1 142 ? 6.410 -8.545 -8.996 1.00 90.56 142 HIS A N 1
ATOM 1141 C CA . HIS A 1 142 ? 7.650 -8.242 -8.273 1.00 90.56 142 HIS A CA 1
ATOM 1142 C C . HIS A 1 142 ? 8.712 -9.327 -8.490 1.00 90.56 142 HIS A C 1
ATOM 1144 O O . HIS A 1 142 ? 9.888 -9.009 -8.662 1.00 90.56 142 HIS A O 1
ATOM 1150 N N . SER A 1 143 ? 8.309 -10.598 -8.516 1.00 91.06 143 SER A N 1
ATOM 1151 C CA . SER A 1 143 ? 9.200 -11.716 -8.828 1.00 91.06 143 SER A CA 1
ATOM 1152 C C . SER A 1 143 ? 9.744 -11.636 -10.254 1.00 91.06 143 SER A C 1
ATOM 1154 O O . SER A 1 143 ? 10.938 -11.847 -10.447 1.00 91.06 143 SER A O 1
ATOM 1156 N N . TYR A 1 144 ? 8.907 -11.272 -11.228 1.00 89.75 144 TYR A N 1
ATOM 1157 C CA . TYR A 1 144 ? 9.329 -11.021 -12.606 1.00 89.75 144 TYR A CA 1
ATOM 1158 C C . TYR A 1 144 ? 10.405 -9.928 -12.667 1.00 89.75 144 TYR A C 1
ATOM 1160 O O . TYR A 1 144 ? 11.489 -10.161 -13.192 1.00 89.75 144 TYR A O 1
ATOM 1168 N N . LEU A 1 145 ? 10.172 -8.781 -12.021 1.00 87.06 145 LEU A N 1
ATOM 1169 C CA . LEU A 1 145 ? 11.135 -7.671 -11.989 1.00 87.06 145 LEU A CA 1
ATOM 1170 C C . LEU A 1 145 ? 12.480 -8.032 -11.350 1.00 87.06 145 LEU A C 1
ATOM 1172 O O . LEU A 1 145 ? 13.516 -7.533 -11.782 1.00 87.06 145 LEU A O 1
ATOM 1176 N N . LYS A 1 146 ? 12.463 -8.887 -10.325 1.00 86.06 146 LYS A N 1
ATOM 1177 C CA . LYS A 1 146 ? 13.675 -9.347 -9.638 1.00 86.06 146 LYS A CA 1
ATOM 1178 C C . LYS A 1 146 ? 14.488 -10.336 -10.478 1.00 86.06 146 LYS A C 1
ATOM 1180 O O . LYS A 1 146 ? 15.708 -10.361 -10.391 1.00 86.06 146 LYS A O 1
ATOM 1185 N N . ASN A 1 147 ? 13.810 -11.183 -11.247 1.00 84.31 147 ASN A N 1
ATOM 1186 C CA . ASN A 1 147 ? 14.458 -12.230 -12.034 1.00 84.31 147 ASN A CA 1
ATOM 1187 C C . ASN A 1 147 ? 14.867 -11.754 -13.437 1.00 84.31 147 ASN A C 1
ATOM 1189 O O . ASN A 1 147 ? 15.674 -12.423 -14.084 1.00 84.31 147 ASN A O 1
ATOM 1193 N N . GLN A 1 148 ? 14.332 -10.621 -13.902 1.00 78.44 148 GLN A N 1
ATOM 1194 C CA . GLN A 1 148 ? 14.703 -10.022 -15.180 1.00 78.44 148 GLN A CA 1
ATOM 1195 C C . GLN A 1 148 ? 16.172 -9.586 -15.149 1.00 78.44 148 GLN A C 1
ATOM 1197 O O . GLN A 1 148 ? 16.568 -8.794 -14.301 1.00 78.44 148 GLN A O 1
ATOM 1202 N N . LYS A 1 149 ? 16.984 -10.075 -16.091 1.00 68.75 149 LYS A N 1
ATOM 1203 C CA . LYS A 1 149 ? 18.399 -9.675 -16.221 1.00 68.75 149 LYS A CA 1
ATOM 1204 C C . LYS A 1 149 ? 18.600 -8.459 -17.133 1.00 68.75 149 LYS A C 1
ATOM 1206 O O . LYS A 1 149 ? 19.669 -7.856 -17.125 1.00 68.75 149 LYS A O 1
ATOM 1211 N N . GLY A 1 150 ? 17.576 -8.110 -17.912 1.00 68.88 150 GLY A N 1
ATOM 1212 C CA . GLY A 1 150 ? 17.573 -7.002 -18.863 1.00 68.88 150 GLY A CA 1
ATOM 1213 C C . GLY A 1 150 ? 16.437 -6.008 -18.627 1.00 68.88 150 GLY A C 1
ATOM 1214 O O . GLY A 1 150 ? 15.865 -5.915 -17.539 1.00 68.88 150 GLY A O 1
ATOM 1215 N N . ARG A 1 151 ? 16.095 -5.252 -19.675 1.00 69.00 151 ARG A N 1
ATOM 1216 C CA . ARG A 1 151 ? 14.998 -4.280 -19.630 1.00 69.00 151 ARG A CA 1
ATOM 1217 C C . ARG A 1 151 ? 13.661 -5.015 -19.469 1.00 69.00 151 ARG A C 1
ATOM 1219 O O . ARG A 1 151 ? 13.325 -5.816 -20.336 1.00 69.00 151 ARG A O 1
ATOM 1226 N N . PRO A 1 152 ? 12.862 -4.718 -18.431 1.00 78.88 152 PRO A N 1
ATOM 1227 C CA . PRO A 1 152 ? 11.563 -5.355 -18.269 1.00 78.88 152 PRO A CA 1
ATOM 1228 C C . PRO A 1 152 ? 10.581 -4.901 -19.353 1.00 78.88 152 PRO A C 1
ATOM 1230 O O . PRO A 1 152 ? 10.518 -3.717 -19.715 1.00 78.88 152 PRO A O 1
ATOM 1233 N N . HIS A 1 153 ? 9.749 -5.828 -19.829 1.00 82.50 153 HIS A N 1
ATOM 1234 C CA . HIS A 1 153 ? 8.689 -5.518 -20.783 1.00 82.50 153 HIS A CA 1
ATOM 1235 C C . HIS A 1 153 ? 7.525 -4.807 -20.089 1.00 82.50 153 HIS A C 1
ATOM 1237 O O . HIS A 1 153 ? 6.578 -5.409 -19.580 1.00 82.50 153 HIS A O 1
ATOM 1243 N N . VAL A 1 154 ? 7.570 -3.475 -20.124 1.00 84.69 154 VAL A N 1
ATOM 1244 C CA . VAL A 1 154 ? 6.573 -2.595 -19.492 1.00 84.69 154 VAL A CA 1
ATOM 1245 C C . VAL A 1 154 ? 5.139 -2.872 -19.950 1.00 84.69 154 VAL A C 1
ATOM 1247 O O . VAL A 1 154 ? 4.205 -2.709 -19.172 1.00 84.69 154 VAL A O 1
ATOM 1250 N N . LEU A 1 155 ? 4.939 -3.351 -21.180 1.00 86.62 155 LEU A N 1
ATOM 1251 C CA . LEU A 1 155 ? 3.609 -3.704 -21.685 1.00 86.62 155 LEU A CA 1
ATOM 1252 C C . LEU A 1 155 ? 2.972 -4.874 -20.916 1.00 86.62 155 LEU A C 1
ATOM 1254 O O . LEU A 1 155 ? 1.771 -4.836 -20.654 1.00 86.62 155 LEU A O 1
ATOM 1258 N N . LEU A 1 156 ? 3.756 -5.883 -20.518 1.00 89.56 156 LEU A N 1
ATOM 1259 C CA . LEU A 1 156 ? 3.259 -7.014 -19.721 1.00 89.56 156 LEU A CA 1
ATOM 1260 C C . LEU A 1 156 ? 2.898 -6.568 -18.302 1.00 89.56 156 LEU A C 1
ATOM 1262 O O . LEU A 1 156 ? 1.845 -6.927 -17.776 1.00 89.56 156 LEU A O 1
ATOM 1266 N N . LEU A 1 157 ? 3.740 -5.719 -17.717 1.00 91.50 157 LEU A N 1
ATOM 1267 C CA . LEU A 1 157 ? 3.499 -5.106 -16.414 1.00 91.50 157 LEU A CA 1
ATOM 1268 C C . LEU A 1 157 ? 2.236 -4.232 -16.415 1.00 91.50 157 LEU A C 1
ATOM 1270 O O . LEU A 1 157 ? 1.427 -4.327 -15.493 1.00 91.50 157 LEU A O 1
ATOM 1274 N N . ASN A 1 158 ? 2.027 -3.440 -17.470 1.00 91.19 158 ASN A N 1
ATOM 1275 C CA . ASN A 1 158 ? 0.813 -2.643 -17.645 1.00 91.19 158 ASN A CA 1
ATOM 1276 C C . ASN A 1 158 ? -0.418 -3.529 -17.819 1.00 91.19 158 ASN A C 1
ATOM 1278 O O . ASN A 1 158 ? -1.415 -3.295 -17.152 1.00 91.19 158 ASN A O 1
ATOM 1282 N N . LYS A 1 159 ? -0.334 -4.606 -18.609 1.00 93.31 159 LYS A N 1
ATOM 1283 C CA . LYS A 1 159 ? -1.430 -5.577 -18.752 1.00 93.31 159 LYS A CA 1
ATOM 1284 C C . LYS A 1 159 ? -1.867 -6.154 -17.399 1.00 93.31 159 LYS A C 1
ATOM 1286 O O . LYS A 1 159 ? -3.065 -6.260 -17.138 1.00 93.31 159 LYS A O 1
ATOM 1291 N N . ALA A 1 160 ? -0.917 -6.517 -16.535 1.00 94.81 160 ALA A N 1
ATOM 1292 C CA . ALA A 1 160 ? -1.220 -6.996 -15.187 1.00 94.81 160 ALA A CA 1
ATOM 1293 C C . ALA A 1 160 ? -1.815 -5.884 -14.303 1.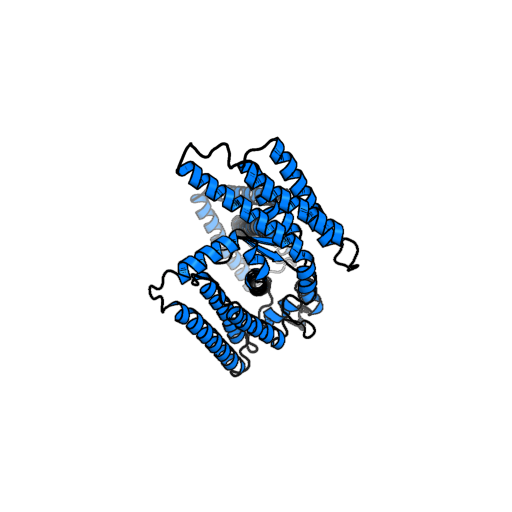00 94.81 160 ALA A C 1
ATOM 1295 O O . ALA A 1 160 ? -2.835 -6.094 -13.645 1.00 94.81 160 ALA A O 1
ATOM 1296 N N . ALA A 1 161 ? -1.211 -4.693 -14.307 1.00 94.81 161 ALA A N 1
ATOM 1297 C CA . ALA A 1 161 ? -1.658 -3.561 -13.498 1.00 94.81 161 ALA A CA 1
ATOM 1298 C C . ALA A 1 161 ? -3.054 -3.054 -13.897 1.00 94.81 161 ALA A C 1
ATOM 1300 O O . ALA A 1 161 ? -3.880 -2.797 -13.019 1.00 94.81 161 ALA A O 1
ATOM 1301 N N . ASP A 1 162 ? -3.344 -2.968 -15.194 1.00 94.50 162 ASP A N 1
ATOM 1302 C CA . ASP A 1 162 ? -4.646 -2.570 -15.731 1.00 94.50 162 ASP A CA 1
ATOM 1303 C C . ASP A 1 162 ? -5.731 -3.559 -15.304 1.00 94.50 162 ASP A C 1
ATOM 1305 O O . ASP A 1 162 ? -6.782 -3.142 -14.817 1.00 94.50 162 ASP A O 1
ATOM 1309 N N . TYR A 1 163 ? -5.445 -4.865 -15.362 1.00 96.31 163 TYR A N 1
ATOM 1310 C CA . TYR A 1 163 ? -6.365 -5.889 -14.869 1.00 96.31 163 TYR A CA 1
ATOM 1311 C C . TYR A 1 163 ? -6.665 -5.727 -13.371 1.00 96.31 163 TYR A C 1
ATOM 1313 O O . TYR A 1 163 ? -7.830 -5.732 -12.970 1.00 96.31 163 TYR A O 1
ATOM 1321 N N . VAL A 1 164 ? -5.637 -5.528 -12.535 1.00 96.38 164 VAL A N 1
ATOM 1322 C CA . VAL A 1 164 ? -5.831 -5.273 -11.096 1.00 96.38 164 VAL A CA 1
ATOM 1323 C C . VAL A 1 164 ? -6.671 -4.009 -10.886 1.00 96.38 164 VAL A C 1
ATOM 1325 O O . VAL A 1 164 ? -7.620 -4.020 -10.103 1.00 96.38 164 VAL A O 1
ATOM 1328 N N . ASN A 1 165 ? -6.373 -2.925 -11.605 1.00 94.88 165 ASN A N 1
ATOM 1329 C CA . ASN A 1 165 ? -7.107 -1.665 -11.508 1.00 94.88 165 ASN A CA 1
ATOM 1330 C C . ASN A 1 165 ? -8.585 -1.819 -11.901 1.00 94.88 165 ASN A C 1
ATOM 1332 O O . ASN A 1 165 ? -9.466 -1.314 -11.200 1.00 94.88 165 ASN A O 1
ATOM 1336 N N . ASP A 1 166 ? -8.876 -2.541 -12.978 1.00 94.50 166 ASP A N 1
ATOM 1337 C CA . ASP A 1 166 ? -10.243 -2.773 -13.436 1.00 94.50 166 ASP A CA 1
ATOM 1338 C C . ASP A 1 166 ? -11.026 -3.672 -12.476 1.00 94.50 166 ASP A C 1
ATOM 1340 O O . ASP A 1 166 ? -12.180 -3.372 -12.158 1.00 94.50 166 ASP A O 1
ATOM 1344 N N . MET A 1 167 ? -10.389 -4.689 -11.892 1.00 94.94 167 MET A N 1
ATOM 1345 C CA . MET A 1 167 ? -11.009 -5.487 -10.832 1.00 94.94 167 MET A CA 1
ATOM 1346 C C . MET A 1 167 ? -11.310 -4.655 -9.580 1.00 94.94 167 MET A C 1
ATOM 1348 O O . MET A 1 167 ? -12.401 -4.761 -9.014 1.00 94.94 167 MET A O 1
ATOM 1352 N N . LEU A 1 168 ? -10.412 -3.750 -9.178 1.00 94.88 168 LEU A N 1
ATOM 1353 C CA . LEU A 1 168 ? -10.661 -2.822 -8.068 1.00 94.88 168 LEU A CA 1
ATOM 1354 C C . LEU A 1 168 ? -11.811 -1.847 -8.361 1.00 94.88 168 LEU A C 1
ATOM 1356 O O . LEU A 1 168 ? -12.538 -1.472 -7.435 1.00 94.88 168 LEU A O 1
ATOM 1360 N N . LYS A 1 169 ? -12.024 -1.451 -9.624 1.00 93.25 169 LYS A N 1
ATOM 1361 C CA . LYS A 1 169 ? -13.214 -0.682 -10.034 1.00 93.25 169 LYS A CA 1
ATOM 1362 C C . LYS A 1 169 ? -14.485 -1.521 -9.953 1.00 93.25 169 LYS A C 1
ATOM 1364 O O . LYS A 1 169 ? -15.494 -1.024 -9.452 1.00 93.25 169 LYS A O 1
ATOM 1369 N N . ILE A 1 170 ? -14.446 -2.778 -10.405 1.00 92.62 170 ILE A N 1
ATOM 1370 C CA . ILE A 1 170 ? -15.585 -3.708 -10.336 1.00 92.62 170 ILE A CA 1
ATOM 1371 C C . ILE A 1 170 ? -15.996 -3.934 -8.878 1.00 92.62 170 ILE A C 1
ATOM 1373 O O . ILE A 1 170 ? -17.172 -3.807 -8.541 1.00 92.62 170 ILE A O 1
ATOM 1377 N N . PHE A 1 171 ? -15.026 -4.165 -7.990 1.00 92.69 171 PHE A N 1
ATOM 1378 C CA . PHE A 1 171 ? -15.259 -4.285 -6.547 1.00 92.69 171 PHE A CA 1
ATOM 1379 C C . PHE A 1 171 ? -15.629 -2.950 -5.880 1.00 92.69 171 PHE A C 1
ATOM 1381 O O . PHE A 1 171 ? -16.034 -2.902 -4.719 1.00 92.69 171 PHE A O 1
ATOM 1388 N N . GLY A 1 172 ? -15.505 -1.839 -6.608 1.00 91.06 172 GLY A N 1
ATOM 1389 C CA . GLY A 1 172 ? -15.835 -0.503 -6.139 1.00 91.06 172 GLY A CA 1
ATOM 1390 C C . GLY A 1 172 ? -14.839 0.066 -5.131 1.00 91.06 172 GLY A C 1
ATOM 1391 O O . GLY A 1 172 ? -15.179 1.022 -4.439 1.00 91.06 172 GLY A O 1
ATOM 1392 N N . VAL A 1 173 ? -13.636 -0.486 -5.006 1.00 92.25 173 VAL A N 1
ATOM 1393 C CA . VAL A 1 173 ? -12.558 0.104 -4.194 1.00 92.25 173 VAL A CA 1
ATOM 1394 C C . VAL A 1 173 ? -12.148 1.457 -4.784 1.00 92.25 173 VAL A C 1
ATOM 1396 O O . VAL A 1 173 ? -11.963 2.435 -4.055 1.00 92.25 173 VAL A O 1
ATOM 1399 N N . THR A 1 174 ? -12.088 1.525 -6.114 1.00 88.75 174 THR A N 1
ATOM 1400 C CA . THR A 1 174 ? -11.890 2.762 -6.872 1.00 88.75 174 THR A CA 1
ATOM 1401 C C . THR A 1 174 ? -13.250 3.380 -7.230 1.00 88.75 174 THR A C 1
ATOM 1403 O O . THR A 1 174 ? -14.145 2.663 -7.693 1.00 88.75 174 THR A O 1
ATOM 1406 N N . PRO A 1 175 ? -13.456 4.695 -7.024 1.00 83.69 175 PRO A N 1
ATOM 1407 C CA . PRO A 1 175 ? -14.666 5.377 -7.471 1.00 83.69 175 PRO A CA 1
ATOM 1408 C C . PRO A 1 175 ? -14.868 5.257 -8.987 1.00 83.69 175 PRO A C 1
ATOM 1410 O O . PRO A 1 175 ? -13.916 5.318 -9.751 1.00 83.69 175 PRO A O 1
ATOM 1413 N N . ARG A 1 176 ? -16.122 5.166 -9.451 1.00 79.69 176 ARG A N 1
ATOM 1414 C CA . ARG A 1 176 ? -16.430 5.015 -10.892 1.00 79.69 176 ARG A CA 1
ATOM 1415 C C . ARG A 1 176 ? -15.987 6.191 -11.771 1.00 79.69 176 ARG A C 1
ATOM 1417 O O . ARG A 1 176 ? -15.874 6.018 -12.976 1.00 79.69 176 ARG A O 1
ATOM 1424 N N . HIS A 1 177 ? -15.811 7.377 -11.190 1.00 81.62 177 HIS A N 1
ATOM 1425 C CA . HIS A 1 177 ? -15.341 8.562 -11.915 1.00 81.62 177 HIS A CA 1
ATOM 1426 C C . HIS A 1 177 ? -13.814 8.597 -12.057 1.00 81.62 177 HIS A C 1
ATOM 1428 O O . HIS A 1 177 ? -13.292 9.324 -12.901 1.00 81.62 177 HIS A O 1
ATOM 1434 N N . ASP A 1 178 ? -13.101 7.821 -11.240 1.00 83.00 178 ASP A N 1
ATOM 1435 C CA . ASP A 1 178 ? -11.656 7.713 -11.321 1.00 83.00 178 ASP A CA 1
ATOM 1436 C C . ASP A 1 178 ? -11.276 6.643 -12.339 1.00 83.00 178 ASP A C 1
ATOM 1438 O O . ASP A 1 178 ? -11.761 5.509 -12.318 1.00 83.00 178 ASP A O 1
ATOM 1442 N N . SER A 1 179 ? -10.363 7.004 -13.236 1.00 83.69 179 SER A N 1
ATOM 1443 C CA . SER A 1 179 ? -9.829 6.068 -14.227 1.00 83.69 179 SER A CA 1
ATOM 1444 C C . SER A 1 179 ? -8.869 5.050 -13.601 1.00 83.69 179 SER A C 1
ATOM 1446 O O . SER A 1 179 ? -8.645 3.973 -14.161 1.00 83.69 179 SER A O 1
ATOM 1448 N N . HIS A 1 180 ? -8.325 5.365 -12.424 1.00 88.56 180 HIS A N 1
ATOM 1449 C CA . HIS A 1 180 ? -7.251 4.608 -11.801 1.00 88.56 180 HIS A CA 1
ATOM 1450 C C . HIS A 1 180 ? -7.307 4.664 -10.268 1.00 88.56 180 HIS A C 1
ATOM 1452 O O . HIS A 1 180 ? -7.707 5.677 -9.697 1.00 88.56 180 HIS A O 1
ATOM 1458 N N . PHE A 1 181 ? -6.837 3.610 -9.592 1.00 87.19 181 PHE A N 1
ATOM 1459 C CA . PHE A 1 181 ? -6.787 3.491 -8.124 1.00 87.19 181 PHE A CA 1
ATOM 1460 C C . PHE A 1 181 ? -6.119 4.682 -7.415 1.00 87.19 181 PHE A C 1
ATOM 1462 O O . PHE A 1 181 ? -6.549 5.120 -6.346 1.00 87.19 181 PHE A O 1
ATOM 1469 N N . LEU A 1 182 ? -5.072 5.232 -8.026 1.00 86.25 182 LEU A N 1
ATOM 1470 C CA . LEU A 1 182 ? -4.336 6.391 -7.508 1.00 86.25 182 LEU A CA 1
ATOM 1471 C C . LEU A 1 182 ? -5.097 7.731 -7.628 1.00 86.25 182 LEU A C 1
ATOM 1473 O O . LEU A 1 182 ? -4.672 8.717 -7.032 1.00 86.25 182 LEU A O 1
ATOM 1477 N N . GLY A 1 183 ? -6.217 7.762 -8.356 1.00 84.25 183 GLY A N 1
ATOM 1478 C CA . GLY A 1 183 ? -7.049 8.947 -8.575 1.00 84.25 183 GLY A CA 1
ATOM 1479 C C . GLY A 1 183 ? -6.499 9.889 -9.649 1.00 84.25 183 GLY A C 1
ATOM 1480 O O . GLY A 1 183 ? -5.289 10.031 -9.810 1.00 84.25 183 GLY A O 1
ATOM 1481 N N . ASN A 1 184 ? -7.387 10.564 -10.384 1.00 80.56 184 ASN A N 1
ATOM 1482 C CA . ASN A 1 184 ? -7.000 11.420 -11.518 1.00 80.56 184 ASN A CA 1
ATOM 1483 C C . ASN A 1 184 ? -6.144 12.636 -11.095 1.00 80.56 184 ASN A C 1
ATOM 1485 O O . ASN A 1 184 ? -5.287 13.093 -11.851 1.00 80.56 184 ASN A O 1
ATOM 1489 N N . GLU A 1 185 ? -6.336 13.140 -9.874 1.00 78.69 185 GLU A N 1
ATOM 1490 C CA . GLU A 1 185 ? -5.565 14.268 -9.333 1.00 78.69 185 GLU A CA 1
ATOM 1491 C C . GLU A 1 185 ? -4.069 13.965 -9.218 1.00 78.69 185 GLU A C 1
ATOM 1493 O O . GLU A 1 185 ? -3.233 14.829 -9.487 1.00 78.69 185 GLU A O 1
ATOM 1498 N N . LEU A 1 186 ? -3.710 12.739 -8.815 1.00 81.25 186 LEU A N 1
ATOM 1499 C CA . LEU A 1 186 ? -2.307 12.365 -8.666 1.00 81.25 186 LEU A CA 1
ATOM 1500 C C . LEU A 1 186 ? -1.602 12.354 -10.022 1.00 81.25 186 LEU A C 1
ATOM 1502 O O . LEU A 1 186 ? -0.469 12.808 -10.105 1.00 81.25 186 LEU A O 1
ATOM 1506 N N . PHE A 1 187 ? -2.280 11.915 -11.085 1.00 79.19 187 PHE A N 1
ATOM 1507 C CA . PHE A 1 187 ? -1.723 11.911 -12.440 1.00 79.19 187 PHE A CA 1
ATOM 1508 C C . PHE A 1 187 ? -1.403 13.327 -12.922 1.00 79.19 187 PHE A C 1
ATOM 1510 O O . PHE A 1 187 ? -0.329 13.560 -13.471 1.00 79.19 187 PHE A O 1
ATOM 1517 N N . GLN A 1 188 ? -2.306 14.280 -12.673 1.00 79.25 188 GLN A N 1
ATOM 1518 C CA . GLN A 1 188 ? -2.084 15.685 -13.023 1.00 79.25 188 GLN A CA 1
ATOM 1519 C C . GLN A 1 188 ? -0.908 16.277 -12.236 1.00 79.25 188 GLN A C 1
ATOM 1521 O O . GLN A 1 188 ? -0.038 16.923 -12.818 1.00 79.25 188 GLN A O 1
ATOM 1526 N N . LYS A 1 189 ? -0.840 16.011 -10.922 1.00 77.50 189 LYS A N 1
ATOM 1527 C CA . LYS A 1 189 ? 0.299 16.420 -10.080 1.00 77.50 189 LYS A CA 1
ATOM 1528 C C . LYS A 1 189 ? 1.603 15.825 -10.588 1.00 77.50 189 LYS A C 1
ATOM 1530 O O . LYS A 1 189 ? 2.599 16.527 -10.704 1.00 77.50 189 LYS A O 1
ATOM 1535 N N . GLU A 1 190 ? 1.592 14.537 -10.896 1.00 82.44 190 GLU A N 1
ATOM 1536 C CA . GLU A 1 190 ? 2.766 13.821 -11.359 1.00 82.44 190 GLU A CA 1
ATOM 1537 C C . GLU A 1 190 ? 3.301 14.411 -12.662 1.00 82.44 190 GLU A C 1
ATOM 1539 O O . GLU A 1 190 ? 4.496 14.654 -12.760 1.00 82.44 190 GLU A O 1
ATOM 1544 N N . GLN A 1 191 ? 2.431 14.717 -13.627 1.00 79.31 191 GLN A N 1
ATOM 1545 C CA . GLN A 1 191 ? 2.832 15.319 -14.900 1.00 79.31 191 GLN A CA 1
ATOM 1546 C C . GLN A 1 191 ? 3.493 16.696 -14.722 1.00 79.31 191 GLN A C 1
ATOM 1548 O O . GLN A 1 191 ? 4.448 17.010 -15.429 1.00 79.31 191 GLN A O 1
ATOM 1553 N N . LEU A 1 192 ? 3.017 17.497 -13.763 1.00 75.06 192 LEU A N 1
ATOM 1554 C CA . LEU A 1 192 ? 3.587 18.812 -13.449 1.00 75.06 192 LEU A CA 1
ATOM 1555 C C . LEU A 1 192 ? 4.920 18.713 -12.695 1.00 75.06 192 LEU A C 1
ATOM 1557 O O . LEU A 1 192 ? 5.835 19.489 -12.956 1.00 75.06 192 LEU A O 1
ATOM 1561 N N . LEU A 1 193 ? 5.031 17.774 -11.752 1.00 77.44 193 LEU A N 1
ATOM 1562 C CA . LEU A 1 193 ? 6.209 17.617 -10.891 1.00 77.44 193 LEU A CA 1
ATOM 1563 C C . LEU A 1 193 ? 7.318 16.778 -11.528 1.00 77.44 193 LEU A C 1
ATOM 1565 O O . LEU A 1 193 ? 8.474 16.898 -11.125 1.00 77.44 193 LEU A O 1
ATOM 1569 N N . ARG A 1 194 ? 6.981 15.954 -12.525 1.00 77.12 194 ARG A N 1
ATOM 1570 C CA . ARG A 1 194 ? 7.905 15.070 -13.237 1.00 77.12 194 ARG A CA 1
ATOM 1571 C C . ARG A 1 194 ? 9.242 15.721 -13.607 1.00 77.12 194 ARG A C 1
ATOM 1573 O O . ARG A 1 194 ? 10.247 15.151 -13.198 1.00 77.12 194 ARG A O 1
ATOM 1580 N N . PRO A 1 195 ? 9.311 16.881 -14.298 1.00 74.88 195 PRO A N 1
ATOM 1581 C CA . PRO A 1 195 ? 10.598 17.447 -14.703 1.00 74.88 195 PRO A CA 1
ATOM 1582 C C . PRO A 1 195 ? 11.507 17.695 -13.497 1.00 74.88 195 PRO A C 1
ATOM 1584 O O . PRO A 1 195 ? 12.637 17.231 -13.480 1.00 74.88 195 PRO A O 1
ATOM 1587 N N . ILE A 1 196 ? 10.981 18.342 -12.454 1.00 68.94 196 ILE A N 1
ATOM 1588 C CA . ILE A 1 196 ? 11.682 18.650 -11.198 1.00 68.94 196 ILE A CA 1
ATOM 1589 C C . ILE A 1 196 ? 12.198 17.372 -10.525 1.00 68.94 196 ILE A C 1
ATOM 1591 O O . ILE A 1 196 ? 13.356 17.309 -10.117 1.00 68.94 196 ILE A O 1
ATOM 1595 N N . LEU A 1 197 ? 11.345 16.356 -10.394 1.00 76.94 197 LEU A N 1
ATOM 1596 C CA . LEU A 1 197 ? 11.680 15.124 -9.678 1.00 76.94 197 LEU A CA 1
ATOM 1597 C C . LEU A 1 197 ? 12.650 14.228 -10.458 1.00 76.94 197 LEU A C 1
ATOM 1599 O O . LEU A 1 197 ? 13.539 13.630 -9.846 1.00 76.94 197 LEU A O 1
ATOM 1603 N N . ASP A 1 198 ? 12.527 14.172 -11.785 1.00 75.06 198 ASP A N 1
ATOM 1604 C CA . ASP A 1 198 ? 13.459 13.452 -12.659 1.00 75.06 198 ASP A CA 1
ATOM 1605 C C . ASP A 1 198 ? 14.877 14.040 -12.526 1.00 75.06 198 ASP A C 1
ATOM 1607 O O . ASP A 1 198 ? 15.835 13.288 -12.361 1.00 75.06 198 ASP A O 1
ATOM 1611 N N . ILE A 1 199 ? 15.011 15.372 -12.460 1.00 69.94 199 ILE A N 1
ATOM 1612 C CA . ILE A 1 199 ? 16.304 16.058 -12.268 1.00 69.94 199 ILE A CA 1
ATOM 1613 C C . ILE A 1 199 ? 16.950 15.697 -10.924 1.00 69.94 199 ILE A C 1
ATOM 1615 O O . ILE A 1 199 ? 18.131 15.353 -10.874 1.00 69.94 199 ILE A O 1
ATOM 1619 N N . ILE A 1 200 ? 16.186 15.763 -9.826 1.00 71.62 200 ILE A N 1
ATOM 1620 C CA . ILE A 1 200 ? 16.687 15.411 -8.482 1.00 71.62 200 ILE A CA 1
ATOM 1621 C C . ILE A 1 200 ? 17.195 13.970 -8.467 1.00 71.62 200 ILE A C 1
ATOM 1623 O O . ILE A 1 200 ? 18.249 13.670 -7.904 1.00 71.62 200 ILE A O 1
ATOM 1627 N N . THR A 1 201 ? 16.430 13.081 -9.094 1.00 74.38 201 THR A N 1
ATOM 1628 C CA . THR A 1 201 ? 16.731 11.653 -9.145 1.00 74.38 201 THR A CA 1
ATOM 1629 C C . THR A 1 201 ? 17.980 11.388 -9.986 1.00 74.38 201 THR A C 1
ATOM 1631 O O . THR A 1 201 ? 18.873 10.670 -9.540 1.00 74.38 201 THR A O 1
ATOM 1634 N N . GLN A 1 202 ? 18.097 12.034 -11.150 1.00 71.38 202 GLN A N 1
ATOM 1635 C CA . GLN A 1 202 ? 19.272 11.940 -12.014 1.00 71.38 202 GLN A CA 1
ATOM 1636 C C . GLN A 1 202 ? 20.537 12.451 -11.316 1.00 71.38 202 GLN A C 1
ATOM 1638 O O . GLN A 1 202 ? 21.576 11.802 -11.377 1.00 71.38 202 GLN A O 1
ATOM 1643 N N . TYR A 1 203 ? 20.457 13.575 -10.607 1.00 67.69 203 TYR A N 1
ATOM 1644 C CA . TYR A 1 203 ? 21.598 14.109 -9.864 1.00 67.69 203 TYR A CA 1
ATOM 1645 C C . TYR A 1 203 ? 22.104 13.161 -8.798 1.00 67.69 203 TYR A C 1
ATOM 1647 O O . TYR A 1 203 ? 23.303 12.918 -8.696 1.00 67.69 203 TYR A O 1
ATOM 1655 N N . ARG A 1 204 ? 21.182 12.615 -7.998 1.00 70.75 204 ARG A N 1
ATOM 1656 C CA . ARG A 1 204 ? 21.531 11.647 -6.963 1.00 70.75 204 ARG A CA 1
ATOM 1657 C C . ARG A 1 204 ? 22.244 10.451 -7.585 1.00 70.75 204 ARG A C 1
ATOM 1659 O O . ARG A 1 204 ? 23.284 10.045 -7.074 1.00 70.75 204 ARG A O 1
ATOM 1666 N N . TYR A 1 205 ? 21.714 9.934 -8.689 1.00 69.12 205 TYR A N 1
ATOM 1667 C CA . TYR A 1 205 ? 22.335 8.839 -9.422 1.00 69.12 205 TYR A CA 1
ATOM 1668 C C . TYR A 1 205 ? 23.752 9.196 -9.899 1.00 69.12 205 TYR A C 1
ATOM 1670 O O . TYR A 1 205 ? 24.687 8.437 -9.660 1.00 69.12 205 TYR A O 1
ATOM 1678 N N . GLU A 1 206 ? 23.947 10.375 -10.495 1.00 66.38 206 GLU A N 1
ATOM 1679 C CA . GLU A 1 206 ? 25.260 10.839 -10.963 1.00 66.38 206 GLU A CA 1
ATOM 1680 C C . GLU A 1 206 ? 26.266 11.027 -9.812 1.00 66.38 206 GLU A C 1
ATOM 1682 O O . GLU A 1 206 ? 27.414 10.599 -9.930 1.00 66.38 206 GLU A O 1
ATOM 1687 N N . VAL A 1 207 ? 25.845 11.592 -8.674 1.00 64.88 207 VAL A N 1
ATOM 1688 C CA . VAL A 1 207 ? 26.691 11.762 -7.477 1.00 64.88 207 VAL A CA 1
ATOM 1689 C C . VAL A 1 207 ? 27.083 10.415 -6.861 1.00 64.88 207 VAL A C 1
ATOM 1691 O O . VAL A 1 207 ? 28.239 10.229 -6.476 1.00 64.88 207 VAL A O 1
ATOM 1694 N N . LEU A 1 208 ? 26.150 9.463 -6.775 1.00 64.44 208 LEU A N 1
ATOM 1695 C CA . LEU A 1 208 ? 26.421 8.132 -6.226 1.00 64.44 208 LEU A CA 1
ATOM 1696 C C . LEU A 1 208 ? 27.317 7.305 -7.153 1.00 64.44 208 LEU A C 1
ATOM 1698 O O . LEU A 1 208 ? 28.285 6.704 -6.686 1.00 64.44 208 LEU A O 1
ATOM 1702 N N . ASN A 1 209 ? 27.061 7.330 -8.462 1.00 62.38 209 ASN A N 1
ATOM 1703 C CA . ASN A 1 209 ? 27.928 6.678 -9.441 1.00 62.38 209 ASN A CA 1
ATOM 1704 C C . ASN A 1 209 ? 29.329 7.284 -9.452 1.00 62.38 209 ASN A C 1
ATOM 1706 O O . ASN A 1 209 ? 30.309 6.547 -9.544 1.00 62.38 209 ASN A O 1
ATOM 1710 N N . TYR A 1 210 ? 29.444 8.609 -9.316 1.00 59.41 210 TYR A N 1
ATOM 1711 C CA . TYR A 1 210 ? 30.735 9.272 -9.167 1.00 59.41 210 TYR A CA 1
ATOM 1712 C C . TYR A 1 210 ? 31.483 8.756 -7.937 1.00 59.41 210 TYR A C 1
ATOM 1714 O O . TYR A 1 210 ? 32.658 8.424 -8.037 1.00 59.41 210 TYR A O 1
ATOM 1722 N N . PHE A 1 211 ? 30.810 8.632 -6.789 1.00 54.97 211 PHE A N 1
ATOM 1723 C CA . PHE A 1 211 ? 31.410 8.097 -5.567 1.00 54.97 211 PHE A CA 1
ATOM 1724 C C . PHE A 1 211 ? 31.870 6.642 -5.730 1.00 54.97 211 PHE A C 1
ATOM 1726 O O . PHE A 1 211 ? 32.976 6.298 -5.314 1.00 54.97 211 PHE A O 1
ATOM 1733 N N . PHE A 1 212 ? 31.060 5.801 -6.376 1.00 51.28 212 PHE A N 1
ATOM 1734 C CA . PHE A 1 212 ? 31.393 4.398 -6.622 1.00 51.28 212 PHE A CA 1
ATOM 1735 C C . PHE A 1 212 ? 32.574 4.250 -7.593 1.00 51.28 212 PHE A C 1
ATOM 1737 O O . PHE A 1 212 ? 33.528 3.524 -7.310 1.00 51.28 212 PHE A O 1
ATOM 1744 N N . PHE A 1 213 ? 32.566 5.011 -8.693 1.00 50.03 213 PHE A N 1
ATOM 1745 C CA . PHE A 1 213 ? 33.669 5.048 -9.652 1.00 50.03 213 PHE A CA 1
ATOM 1746 C C . PHE A 1 213 ? 34.940 5.644 -9.032 1.00 50.03 213 PHE A C 1
ATOM 1748 O O . PHE A 1 213 ? 36.032 5.148 -9.288 1.00 50.03 213 PHE A O 1
ATOM 1755 N N . PHE A 1 214 ? 34.815 6.652 -8.165 1.00 45.19 214 PHE A N 1
ATOM 1756 C CA . PHE A 1 214 ? 35.925 7.246 -7.419 1.00 45.19 214 PHE A CA 1
ATOM 1757 C C . PHE A 1 214 ? 36.557 6.249 -6.439 1.00 45.19 214 PHE A C 1
ATOM 1759 O O . PHE A 1 214 ? 37.779 6.143 -6.391 1.00 45.19 214 PHE A O 1
ATOM 1766 N N . LEU A 1 215 ? 35.757 5.472 -5.700 1.00 44.00 215 LEU A N 1
ATOM 1767 C CA . LEU A 1 215 ? 36.256 4.410 -4.817 1.00 44.00 215 LEU A CA 1
ATOM 1768 C C . LEU A 1 215 ? 36.968 3.300 -5.595 1.00 44.00 215 LEU A C 1
ATOM 1770 O O . LEU A 1 215 ? 38.038 2.858 -5.178 1.00 44.00 215 LEU A O 1
ATOM 1774 N N . LEU A 1 216 ? 36.416 2.897 -6.742 1.00 42.56 216 LEU A N 1
ATOM 1775 C CA . LEU A 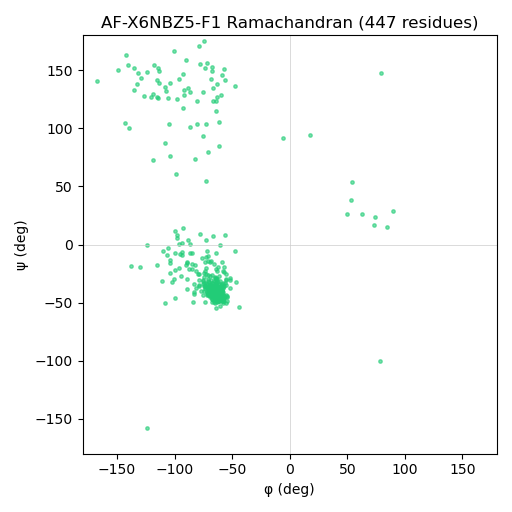1 216 ? 37.026 1.902 -7.622 1.00 42.56 216 LEU A CA 1
ATOM 1776 C C . LEU A 1 216 ? 38.318 2.429 -8.274 1.00 42.56 216 LEU A C 1
ATOM 1778 O O . LEU A 1 216 ? 39.321 1.724 -8.319 1.00 42.56 216 LEU A O 1
ATOM 1782 N N . ALA A 1 217 ? 38.342 3.691 -8.709 1.00 43.16 217 ALA A N 1
ATOM 1783 C CA . ALA A 1 217 ? 39.529 4.349 -9.257 1.00 43.16 217 ALA A CA 1
ATOM 1784 C C . ALA A 1 217 ? 40.620 4.565 -8.192 1.00 43.16 217 ALA A C 1
ATOM 1786 O O . ALA A 1 217 ? 41.800 4.362 -8.476 1.00 43.16 217 ALA A O 1
ATOM 1787 N N . CYS A 1 218 ? 40.242 4.896 -6.950 1.00 42.84 218 CYS A N 1
ATOM 1788 C CA . CYS A 1 218 ? 41.148 4.925 -5.796 1.00 42.84 218 CYS A CA 1
ATOM 1789 C C . CYS A 1 218 ? 41.699 3.537 -5.444 1.00 42.84 218 CYS A C 1
ATOM 1791 O O . CYS A 1 218 ? 42.813 3.451 -4.934 1.00 42.84 218 CYS A O 1
ATOM 1793 N N . PHE A 1 219 ? 40.956 2.465 -5.730 1.00 39.56 219 PHE A N 1
ATOM 1794 C CA . PHE A 1 219 ? 41.440 1.093 -5.586 1.00 39.56 219 PHE A CA 1
ATOM 1795 C C . PHE A 1 219 ? 42.432 0.701 -6.700 1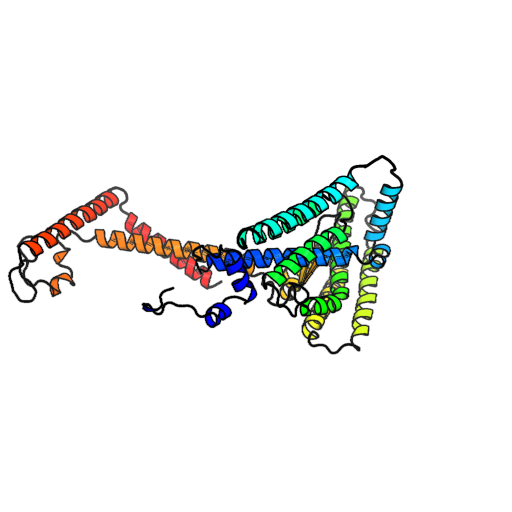.00 39.56 219 PHE A C 1
ATOM 1797 O O . PHE A 1 219 ? 43.267 -0.173 -6.483 1.00 39.56 219 PHE A O 1
ATOM 1804 N N . ILE A 1 220 ? 42.372 1.351 -7.874 1.00 41.56 220 ILE A N 1
ATOM 1805 C CA . ILE A 1 220 ? 43.142 0.964 -9.069 1.00 41.56 220 ILE A CA 1
ATOM 1806 C C . ILE A 1 220 ? 44.390 1.835 -9.337 1.00 41.56 220 ILE A C 1
ATOM 1808 O O . ILE A 1 220 ? 45.372 1.271 -9.812 1.00 41.56 220 ILE A O 1
ATOM 1812 N N . ALA A 1 221 ? 44.458 3.144 -9.033 1.00 42.22 221 ALA A N 1
ATOM 1813 C CA . ALA A 1 221 ? 45.729 3.890 -9.161 1.00 42.22 221 ALA A CA 1
ATOM 1814 C C . ALA A 1 221 ? 45.773 5.291 -8.513 1.00 42.22 221 ALA A C 1
ATOM 1816 O O . ALA A 1 221 ? 44.906 6.135 -8.730 1.00 42.22 221 ALA A O 1
ATOM 1817 N N . ASP A 1 222 ? 46.921 5.598 -7.897 1.00 40.78 222 ASP A N 1
ATOM 1818 C CA . ASP A 1 222 ? 47.361 6.907 -7.374 1.00 40.78 222 ASP A CA 1
ATOM 1819 C C . ASP A 1 222 ? 47.620 8.001 -8.451 1.00 40.78 222 ASP A C 1
ATOM 1821 O O . ASP A 1 222 ? 48.102 9.088 -8.134 1.00 40.78 222 ASP A O 1
ATOM 1825 N N . LEU A 1 223 ? 47.300 7.764 -9.733 1.00 41.47 223 LEU A N 1
ATOM 1826 C CA . LEU A 1 223 ? 47.681 8.646 -10.856 1.00 41.47 223 LEU A CA 1
ATOM 1827 C C . LEU A 1 223 ? 46.556 9.529 -11.433 1.00 41.47 223 LEU A C 1
ATOM 1829 O O . LEU A 1 223 ? 46.856 10.511 -12.107 1.00 41.47 223 LEU A O 1
ATOM 1833 N N . TYR A 1 224 ? 45.276 9.262 -11.148 1.00 44.31 224 TYR A N 1
ATOM 1834 C CA . TYR A 1 224 ? 44.143 10.017 -11.732 1.00 44.31 224 TYR A CA 1
ATOM 1835 C C . TYR A 1 224 ? 43.631 11.195 -10.877 1.00 44.31 224 TYR A C 1
ATOM 1837 O O . TYR A 1 224 ? 42.707 11.910 -11.261 1.00 44.31 224 TYR A O 1
ATOM 1845 N N . ARG A 1 225 ? 44.262 11.438 -9.726 1.00 40.16 225 ARG A N 1
ATOM 1846 C CA . ARG A 1 225 ? 43.716 12.178 -8.571 1.00 40.16 225 ARG A CA 1
ATOM 1847 C C . ARG A 1 225 ? 43.692 13.715 -8.667 1.00 40.16 225 ARG A C 1
ATOM 1849 O O . ARG A 1 225 ? 43.529 14.367 -7.641 1.00 40.16 225 ARG A O 1
ATOM 1856 N N . LYS A 1 226 ? 43.984 14.324 -9.825 1.00 38.06 226 LYS A N 1
ATOM 1857 C CA . LYS A 1 226 ? 44.140 15.799 -9.912 1.00 38.06 226 LYS A CA 1
ATOM 1858 C C . LYS A 1 226 ? 43.526 16.499 -11.124 1.00 38.06 226 LYS A C 1
ATOM 1860 O O . LYS A 1 226 ? 43.327 17.706 -11.045 1.00 38.06 226 LYS A O 1
ATOM 1865 N N . HIS A 1 227 ? 43.220 15.802 -12.220 1.00 37.06 227 HIS A N 1
ATOM 1866 C CA . HIS A 1 227 ? 42.725 16.459 -13.443 1.00 37.06 227 HIS A CA 1
ATOM 1867 C C . HIS A 1 227 ? 41.291 16.090 -13.852 1.00 37.06 227 HIS A C 1
ATOM 1869 O O . HIS A 1 227 ? 40.679 16.855 -14.594 1.00 37.06 227 HIS A O 1
ATOM 1875 N N . ALA A 1 228 ? 40.725 14.988 -13.349 1.00 41.47 228 ALA A N 1
ATOM 1876 C CA . ALA A 1 228 ? 39.356 14.576 -13.682 1.00 41.47 228 ALA A CA 1
ATOM 1877 C C . ALA A 1 228 ? 38.286 15.162 -12.733 1.00 41.47 228 ALA A C 1
ATOM 1879 O O . ALA A 1 228 ? 37.168 15.427 -13.177 1.00 41.47 228 ALA A O 1
ATOM 1880 N N . ASP A 1 229 ? 38.642 15.428 -11.468 1.00 46.88 229 ASP A N 1
ATOM 1881 C CA . ASP A 1 229 ? 37.698 15.798 -10.396 1.00 46.88 229 ASP A CA 1
ATOM 1882 C C . ASP A 1 229 ? 36.967 17.138 -10.633 1.00 46.88 229 ASP A C 1
ATOM 1884 O O . ASP A 1 229 ? 35.821 17.312 -10.222 1.00 46.88 229 ASP A O 1
ATOM 1888 N N . THR A 1 230 ? 37.595 18.093 -11.329 1.00 46.34 230 THR A N 1
ATOM 1889 C CA . THR A 1 230 ? 37.041 19.451 -11.489 1.00 46.34 230 THR A CA 1
ATOM 1890 C C . THR A 1 230 ? 36.129 19.591 -12.713 1.00 46.34 230 THR A C 1
ATOM 1892 O O . THR A 1 230 ? 35.107 20.264 -12.623 1.00 46.34 230 THR A O 1
ATOM 1895 N N . SER A 1 231 ? 36.441 18.948 -13.849 1.00 46.97 231 SER A N 1
ATOM 1896 C CA . SER A 1 231 ? 35.717 19.210 -15.112 1.00 46.97 231 SER A CA 1
ATOM 1897 C C . SER A 1 231 ? 34.352 18.515 -15.206 1.00 46.97 231 SER A C 1
ATOM 1899 O O . SER A 1 231 ? 33.424 19.057 -15.805 1.00 46.97 231 SER A O 1
ATOM 1901 N N . MET A 1 232 ? 34.193 17.344 -14.577 1.00 45.81 232 MET A N 1
ATOM 1902 C CA . MET A 1 232 ? 32.950 16.569 -14.659 1.00 45.81 232 MET A CA 1
ATOM 1903 C C . MET A 1 232 ? 31.896 17.065 -13.657 1.00 45.81 232 MET A C 1
ATOM 1905 O O . MET A 1 232 ? 30.737 17.232 -14.029 1.00 45.81 232 MET A O 1
ATOM 1909 N N . TYR A 1 233 ? 32.296 17.403 -12.423 1.00 52.53 233 TYR A N 1
ATOM 1910 C CA . TYR A 1 233 ? 31.418 18.062 -11.444 1.00 52.53 233 TYR A CA 1
ATOM 1911 C C . TYR A 1 233 ? 30.927 19.423 -11.957 1.00 52.53 233 TYR A C 1
ATOM 1913 O O . TYR A 1 233 ? 29.768 19.788 -11.779 1.00 52.53 233 TYR A O 1
ATOM 1921 N N . GLU A 1 234 ? 31.787 20.166 -12.654 1.00 53.69 234 GLU A N 1
ATOM 1922 C CA . GLU A 1 234 ? 31.426 21.434 -13.285 1.00 53.69 234 GLU A CA 1
ATOM 1923 C C . GLU A 1 234 ? 30.433 21.254 -14.446 1.00 53.69 234 GLU A C 1
ATOM 1925 O O . GLU A 1 234 ? 29.527 22.070 -14.590 1.00 53.69 234 GLU A O 1
ATOM 1930 N N . ALA A 1 235 ? 30.507 20.149 -15.198 1.00 52.59 235 ALA A N 1
ATOM 1931 C CA . ALA A 1 235 ? 29.513 19.798 -16.215 1.00 52.59 235 ALA A CA 1
ATOM 1932 C C . ALA A 1 235 ? 28.145 19.410 -15.616 1.00 52.59 235 ALA A C 1
ATOM 1934 O O . ALA A 1 235 ? 27.112 19.832 -16.139 1.00 52.59 235 ALA A O 1
ATOM 1935 N N . VAL A 1 236 ? 28.126 18.658 -14.508 1.00 52.41 236 VAL A N 1
ATOM 1936 C CA . VAL A 1 236 ? 26.890 18.301 -13.781 1.00 52.41 236 VAL A CA 1
ATOM 1937 C C . VAL A 1 236 ? 26.235 19.549 -13.186 1.00 52.41 236 VAL A C 1
ATOM 1939 O O . VAL A 1 236 ? 25.040 19.772 -13.372 1.00 52.41 236 VAL A O 1
ATOM 1942 N N . MET A 1 237 ? 27.021 20.410 -12.534 1.00 58.88 237 MET A N 1
ATOM 1943 C CA . MET A 1 237 ? 26.518 21.664 -11.965 1.00 58.88 237 MET A CA 1
ATOM 1944 C C . MET A 1 237 ? 26.033 22.631 -13.054 1.00 58.88 237 MET A C 1
ATOM 1946 O O . MET A 1 237 ? 24.995 23.259 -12.882 1.00 58.88 237 MET A O 1
ATOM 1950 N N . LYS A 1 238 ? 26.699 22.681 -14.216 1.00 61.94 238 LYS A N 1
ATOM 1951 C CA . LYS A 1 238 ? 26.256 23.490 -15.361 1.00 61.94 238 LYS A CA 1
ATOM 1952 C C . LYS A 1 238 ? 24.914 23.017 -15.934 1.00 61.94 238 LYS A C 1
ATOM 1954 O O . LYS A 1 238 ? 24.061 23.850 -16.222 1.00 61.94 238 LYS A O 1
ATOM 1959 N N . ARG A 1 239 ? 24.692 21.699 -16.048 1.00 57.84 239 ARG A N 1
ATOM 1960 C CA . ARG A 1 239 ? 23.374 21.145 -16.422 1.00 57.84 239 ARG A CA 1
ATOM 1961 C C . ARG A 1 239 ? 22.305 21.525 -15.396 1.00 57.84 239 ARG A C 1
ATOM 1963 O O . ARG A 1 239 ? 21.192 21.869 -15.773 1.00 57.84 239 ARG A O 1
ATOM 1970 N N . PHE A 1 240 ? 22.650 21.512 -14.109 1.00 59.81 240 PHE A N 1
ATOM 1971 C CA . PHE A 1 240 ? 21.767 21.984 -13.042 1.00 59.81 240 PHE A CA 1
ATOM 1972 C C . PHE A 1 240 ? 21.387 23.457 -13.197 1.00 59.81 240 PHE A C 1
ATOM 1974 O O . PHE A 1 240 ? 20.207 23.795 -13.108 1.00 59.81 240 PHE A O 1
ATOM 1981 N N . ASP A 1 241 ? 22.366 24.315 -13.474 1.00 62.50 241 ASP A N 1
ATOM 1982 C CA . ASP A 1 241 ? 22.158 25.752 -13.654 1.00 62.50 241 ASP A CA 1
ATOM 1983 C C . ASP A 1 241 ? 21.270 26.052 -14.874 1.00 62.50 241 ASP A C 1
ATOM 1985 O O . ASP A 1 241 ? 20.317 26.826 -14.772 1.00 62.50 241 ASP A O 1
ATOM 1989 N N . GLU A 1 242 ? 21.520 25.393 -16.012 1.00 61.91 242 GLU A N 1
ATOM 1990 C CA . GLU A 1 242 ? 20.717 25.525 -17.241 1.00 61.91 242 GLU A CA 1
ATOM 1991 C C . GLU A 1 242 ? 19.238 25.161 -17.002 1.00 61.91 242 GLU A C 1
ATOM 1993 O O . GLU A 1 242 ? 18.323 25.825 -17.495 1.00 61.91 242 GLU A O 1
ATOM 1998 N N . ILE A 1 243 ? 18.993 24.152 -16.169 1.00 54.97 243 ILE A N 1
ATOM 1999 C CA . ILE A 1 243 ? 17.657 23.626 -15.892 1.00 54.97 243 ILE A CA 1
ATOM 2000 C C . ILE A 1 243 ? 16.914 24.435 -14.816 1.00 54.97 243 ILE A C 1
ATOM 2002 O O . ILE A 1 243 ? 15.693 24.604 -14.912 1.00 54.97 243 ILE A O 1
ATOM 2006 N N . ILE A 1 244 ? 17.612 24.984 -13.811 1.00 60.41 244 ILE A N 1
ATOM 2007 C CA . ILE A 1 244 ? 17.028 25.953 -12.863 1.00 60.41 244 ILE A CA 1
ATOM 2008 C C . ILE A 1 244 ? 16.507 27.171 -13.635 1.00 60.41 244 ILE A C 1
ATOM 2010 O O . ILE A 1 244 ? 15.403 27.650 -13.375 1.00 60.41 244 ILE A O 1
ATOM 2014 N N . VAL A 1 245 ? 17.257 27.630 -14.640 1.00 61.38 245 VAL A N 1
ATOM 2015 C CA . VAL A 1 245 ? 16.838 28.726 -15.523 1.00 61.38 245 VAL A CA 1
ATOM 2016 C C . VAL A 1 245 ? 15.610 28.332 -16.359 1.00 61.38 245 VAL A C 1
ATOM 2018 O O . VAL A 1 245 ? 14.658 29.111 -16.459 1.00 61.38 245 VAL A O 1
ATOM 2021 N N . GLU A 1 246 ? 15.558 27.110 -16.897 1.00 56.44 246 GLU A N 1
ATOM 2022 C CA . GLU A 1 246 ? 14.401 26.622 -17.665 1.00 56.44 246 GLU A CA 1
ATOM 2023 C C . GLU A 1 246 ? 13.129 26.470 -16.803 1.00 56.44 246 GLU A C 1
ATOM 2025 O O . GLU A 1 246 ? 12.028 26.853 -17.215 1.00 56.44 246 GLU A O 1
ATOM 2030 N N . THR A 1 247 ? 13.265 25.967 -15.573 1.00 52.22 247 THR A N 1
ATOM 2031 C CA . THR A 1 247 ? 12.150 25.828 -14.617 1.00 52.22 247 THR A CA 1
ATOM 2032 C C . THR A 1 247 ? 11.671 27.173 -14.068 1.00 52.22 247 THR A C 1
ATOM 2034 O O . THR A 1 247 ? 10.472 27.342 -13.835 1.00 52.22 247 THR A O 1
ATOM 2037 N N . GLN A 1 248 ? 12.560 28.161 -13.923 1.00 55.38 248 GLN A N 1
ATOM 2038 C CA . GLN A 1 248 ? 12.189 29.542 -13.595 1.00 55.38 248 GLN A CA 1
ATOM 2039 C C . GLN A 1 248 ? 11.499 30.270 -14.762 1.00 55.38 248 GLN A C 1
ATOM 2041 O O . GLN A 1 248 ? 10.636 31.112 -14.520 1.00 55.38 248 GLN A O 1
ATOM 2046 N N . SER A 1 249 ? 11.819 29.924 -16.014 1.00 52.91 249 SER A N 1
ATOM 2047 C CA . SER A 1 249 ? 11.182 30.481 -17.220 1.00 52.91 249 SER A CA 1
ATOM 2048 C C . SER A 1 249 ? 9.732 29.999 -17.408 1.00 52.91 249 SER A C 1
ATOM 2050 O O . SER A 1 249 ? 8.849 30.782 -17.763 1.00 52.91 249 SER A O 1
ATOM 2052 N N . LYS A 1 250 ? 9.429 28.737 -17.058 1.00 50.78 250 LYS A N 1
ATOM 2053 C CA . LYS A 1 250 ? 8.074 28.135 -17.147 1.00 50.78 250 LYS A CA 1
ATOM 2054 C C . LYS A 1 250 ? 7.071 28.635 -16.090 1.00 50.78 250 LYS A C 1
ATOM 2056 O O . LYS A 1 250 ? 5.926 28.192 -16.060 1.00 50.78 250 LYS A O 1
ATOM 2061 N N . LYS A 1 251 ? 7.461 29.598 -15.249 1.00 45.81 251 LYS A N 1
ATOM 2062 C CA . LYS A 1 251 ? 6.660 30.191 -14.160 1.00 45.81 251 LYS A CA 1
ATOM 2063 C C . LYS A 1 251 ? 5.412 30.959 -14.638 1.00 45.81 251 LYS A C 1
ATOM 2065 O O . LYS A 1 251 ? 4.616 31.381 -13.805 1.00 45.81 251 LYS A O 1
ATOM 2070 N N . SER A 1 252 ? 5.234 31.165 -15.948 1.00 41.81 252 SER A N 1
ATOM 2071 C CA . SER A 1 252 ? 4.258 32.117 -16.499 1.00 41.81 252 SER A CA 1
ATOM 2072 C C . SER A 1 252 ? 2.989 31.532 -17.132 1.00 41.81 252 SER A C 1
ATOM 2074 O O . SER A 1 252 ? 2.146 32.326 -17.539 1.00 41.81 252 SER A O 1
ATOM 2076 N N . THR A 1 253 ? 2.798 30.206 -17.236 1.00 41.47 253 THR A N 1
ATOM 2077 C CA . THR A 1 253 ? 1.729 29.684 -18.126 1.00 41.47 253 THR A CA 1
ATOM 2078 C C . THR A 1 253 ? 0.657 28.759 -17.556 1.00 41.47 253 THR A C 1
ATOM 2080 O O . THR A 1 253 ? -0.250 28.430 -18.314 1.00 41.47 253 THR A O 1
ATOM 2083 N N . LEU A 1 254 ? 0.633 28.376 -16.273 1.00 39.41 254 LEU A N 1
ATOM 2084 C CA . LEU A 1 254 ? -0.454 27.515 -15.764 1.00 39.41 254 LEU A CA 1
ATOM 2085 C C . LEU A 1 254 ? -0.870 27.867 -14.327 1.00 39.41 254 LEU A C 1
ATOM 2087 O O . LEU A 1 254 ? -0.197 27.524 -13.361 1.00 39.41 254 LEU A O 1
ATOM 2091 N N . ILE A 1 255 ? -2.020 28.536 -14.196 1.00 42.56 255 ILE A N 1
ATOM 2092 C CA . ILE A 1 255 ? -2.715 28.774 -12.924 1.00 42.56 255 ILE A CA 1
ATOM 2093 C C . ILE A 1 255 ? -3.501 27.496 -12.591 1.00 42.56 255 ILE A C 1
ATOM 2095 O O . ILE A 1 255 ? -4.538 27.234 -13.197 1.00 42.56 255 ILE A O 1
ATOM 2099 N N . HIS A 1 256 ? -3.017 26.681 -11.651 1.00 46.72 256 HIS A N 1
ATOM 2100 C CA . HIS A 1 256 ? -3.770 25.544 -11.101 1.00 46.72 256 HIS A CA 1
ATOM 2101 C C . HIS A 1 256 ? -3.532 25.439 -9.578 1.00 46.72 256 HIS A C 1
ATOM 2103 O O . HIS A 1 256 ? -2.474 25.866 -9.112 1.00 46.72 256 HIS A O 1
ATOM 2109 N N . PRO A 1 257 ? -4.446 24.849 -8.774 1.00 46.50 257 PRO A N 1
ATOM 2110 C CA . PRO A 1 257 ? -4.375 24.787 -7.302 1.00 46.50 257 PRO A CA 1
ATOM 2111 C C . PRO A 1 257 ? -3.151 24.062 -6.708 1.00 46.50 257 PRO A C 1
ATOM 2113 O O . PRO A 1 257 ? -3.018 23.976 -5.492 1.00 46.50 257 PRO A O 1
ATOM 2116 N N . TYR A 1 258 ? -2.256 23.535 -7.547 1.00 54.41 258 TYR A N 1
ATOM 2117 C CA . TYR A 1 258 ? -1.024 22.828 -7.173 1.00 54.41 258 TYR A CA 1
ATOM 2118 C C . TYR A 1 258 ? 0.212 23.733 -7.093 1.00 54.41 258 TYR A C 1
ATOM 2120 O O . TYR A 1 258 ? 1.340 23.249 -6.999 1.00 54.41 258 TYR A O 1
ATOM 2128 N N . ASP A 1 259 ? -0.019 25.043 -7.075 1.00 61.38 259 ASP A N 1
ATOM 2129 C CA . ASP A 1 259 ? 1.003 26.075 -6.963 1.00 61.38 259 ASP A CA 1
ATOM 2130 C C . ASP A 1 259 ? 1.828 25.930 -5.667 1.00 61.38 259 ASP A C 1
ATOM 2132 O O . ASP A 1 259 ? 3.032 26.154 -5.670 1.00 61.38 259 ASP A O 1
ATOM 2136 N N . GLU A 1 260 ? 1.230 25.478 -4.559 1.00 67.81 260 GLU A N 1
ATOM 2137 C CA . GLU A 1 260 ? 1.928 25.400 -3.267 1.00 67.81 260 GLU A CA 1
ATOM 2138 C C . GLU A 1 260 ? 2.959 24.261 -3.186 1.00 67.81 260 GLU A C 1
ATOM 2140 O O . GLU A 1 260 ? 4.112 24.521 -2.852 1.00 67.81 260 GLU A O 1
ATOM 2145 N N . LEU A 1 261 ? 2.602 23.024 -3.558 1.00 70.56 261 LEU A N 1
ATOM 2146 C CA . LEU A 1 261 ? 3.547 21.893 -3.548 1.00 70.56 261 LEU A CA 1
ATOM 2147 C C . LEU A 1 261 ? 4.654 22.079 -4.595 1.00 70.56 261 LEU A C 1
ATOM 2149 O O . LEU A 1 261 ? 5.820 21.800 -4.325 1.00 70.56 261 LEU A O 1
ATOM 2153 N N . HIS A 1 262 ? 4.306 22.588 -5.780 1.00 69.88 262 HIS A N 1
ATOM 2154 C CA . HIS A 1 262 ? 5.289 22.905 -6.812 1.00 69.88 262 HIS A CA 1
ATOM 2155 C C . HIS A 1 262 ? 6.252 24.009 -6.343 1.00 69.88 262 HIS A C 1
ATOM 2157 O O . HIS A 1 262 ? 7.464 23.846 -6.473 1.00 69.88 262 HIS A O 1
ATOM 2163 N N . LYS A 1 263 ? 5.754 25.084 -5.709 1.00 71.75 263 LYS A N 1
ATOM 2164 C CA . LYS A 1 263 ? 6.597 26.118 -5.077 1.00 71.75 263 LYS A CA 1
ATOM 2165 C C . LYS A 1 263 ? 7.477 25.556 -3.965 1.00 71.75 263 LYS A C 1
ATOM 2167 O O . LYS A 1 263 ? 8.645 25.921 -3.893 1.00 71.75 263 LYS A O 1
ATOM 2172 N N . GLN A 1 264 ? 6.945 24.681 -3.112 1.00 75.19 264 GLN A N 1
ATOM 2173 C CA . GLN A 1 264 ? 7.710 24.037 -2.041 1.00 75.19 264 GLN A CA 1
ATOM 2174 C C . GLN A 1 264 ? 8.839 23.174 -2.612 1.00 75.19 264 GLN A C 1
ATOM 2176 O O . GLN A 1 264 ? 9.979 23.308 -2.176 1.00 75.19 264 GLN A O 1
ATOM 2181 N N . LEU A 1 265 ? 8.564 22.357 -3.633 1.00 71.94 265 LEU A N 1
ATOM 2182 C CA . LEU A 1 265 ? 9.586 21.554 -4.309 1.00 71.94 265 LEU A CA 1
ATOM 2183 C C . LEU A 1 265 ? 10.623 22.423 -5.032 1.00 71.94 265 LEU A C 1
ATOM 2185 O O . LEU A 1 265 ? 11.817 22.145 -4.939 1.00 71.94 265 LEU A O 1
ATOM 2189 N N . GLN A 1 266 ? 10.204 23.512 -5.682 1.00 71.44 266 GLN A N 1
ATOM 2190 C CA . GLN A 1 266 ? 11.129 24.491 -6.261 1.00 71.44 266 GLN A CA 1
ATOM 2191 C C . GLN A 1 266 ? 12.007 25.154 -5.194 1.00 71.44 266 GLN A C 1
ATOM 2193 O O . GLN A 1 266 ? 13.211 25.296 -5.388 1.00 71.44 266 GLN A O 1
ATOM 2198 N N . HIS A 1 267 ? 11.436 25.538 -4.054 1.00 76.75 267 HIS A N 1
ATOM 2199 C CA . HIS A 1 267 ? 12.191 26.119 -2.948 1.00 76.75 267 HIS A CA 1
ATOM 2200 C C . HIS A 1 267 ? 13.197 25.119 -2.369 1.00 76.75 267 HIS A C 1
ATOM 2202 O O . HIS A 1 267 ? 14.341 25.484 -2.099 1.00 76.75 267 HIS A O 1
ATOM 2208 N N . VAL A 1 268 ? 12.798 23.854 -2.209 1.00 75.88 268 VAL A N 1
ATOM 2209 C CA . VAL A 1 268 ? 13.690 22.770 -1.777 1.00 75.88 268 VAL A CA 1
ATOM 2210 C C . VAL A 1 268 ? 14.840 22.590 -2.763 1.00 75.88 268 VAL A C 1
ATOM 2212 O O . VAL A 1 268 ? 15.987 22.528 -2.332 1.00 75.88 268 VAL A O 1
ATOM 2215 N N . LEU A 1 269 ? 14.562 22.590 -4.068 1.00 70.75 269 LEU A N 1
ATOM 2216 C CA . LEU A 1 269 ? 15.590 22.538 -5.107 1.00 70.75 269 LEU A CA 1
ATOM 2217 C C . LEU A 1 269 ? 16.581 23.700 -5.019 1.00 70.75 269 LEU A C 1
ATOM 2219 O O . LEU A 1 269 ? 17.788 23.473 -5.042 1.00 70.75 269 LEU A O 1
ATOM 2223 N N . ILE A 1 270 ? 16.084 24.933 -4.896 1.00 72.12 270 ILE A N 1
ATOM 2224 C CA . ILE A 1 270 ? 16.927 26.132 -4.798 1.00 72.12 270 ILE A CA 1
ATOM 2225 C C . ILE A 1 270 ? 17.781 26.075 -3.527 1.00 72.12 270 ILE A C 1
ATOM 2227 O O . ILE A 1 270 ? 18.991 26.270 -3.587 1.00 72.12 270 ILE A O 1
ATOM 2231 N N . THR A 1 271 ? 17.178 25.729 -2.386 1.00 78.44 271 THR A N 1
ATOM 2232 C CA . THR A 1 271 ? 17.886 25.604 -1.102 1.00 78.44 271 THR A CA 1
ATOM 2233 C C . THR A 1 271 ? 18.965 24.524 -1.166 1.00 78.44 271 THR A C 1
ATOM 2235 O O . THR A 1 271 ? 20.079 24.724 -0.682 1.00 78.44 271 THR A O 1
ATOM 2238 N N . PHE A 1 272 ? 18.655 23.380 -1.778 1.00 74.94 272 PHE A N 1
ATOM 2239 C CA . PHE A 1 272 ? 19.604 22.290 -1.976 1.00 74.94 272 PHE A CA 1
ATOM 2240 C C . PHE A 1 272 ? 20.758 22.718 -2.888 1.00 74.94 272 PHE A C 1
ATOM 2242 O O . PHE A 1 272 ? 21.922 22.520 -2.548 1.00 74.94 272 PHE A O 1
ATOM 2249 N N . HIS A 1 273 ? 20.457 23.394 -3.996 1.00 70.56 273 HIS A N 1
ATOM 2250 C CA . HIS A 1 273 ? 21.469 23.944 -4.890 1.00 70.56 273 HIS A CA 1
ATOM 2251 C C . HIS A 1 273 ? 22.378 24.966 -4.177 1.00 70.56 273 HIS A C 1
ATOM 2253 O O . HIS A 1 273 ? 23.599 24.907 -4.305 1.00 70.56 273 HIS A O 1
ATOM 2259 N N . GLU A 1 274 ? 21.827 25.862 -3.354 1.00 72.69 274 GLU A N 1
ATOM 2260 C CA . GLU A 1 274 ? 22.623 26.791 -2.541 1.00 72.69 274 GLU A CA 1
ATOM 2261 C C . 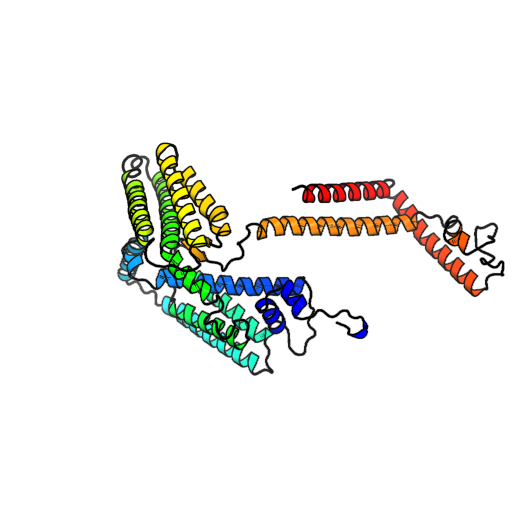GLU A 1 274 ? 23.535 26.070 -1.540 1.00 72.69 274 GLU A C 1
ATOM 2263 O O . GLU A 1 274 ? 24.679 26.487 -1.330 1.00 72.69 274 GLU A O 1
ATOM 2268 N N . GLN A 1 275 ? 23.047 24.996 -0.911 1.00 70.75 275 GLN A N 1
ATOM 2269 C CA . GLN A 1 275 ? 23.848 24.158 -0.018 1.00 70.75 275 GLN A CA 1
ATOM 2270 C C . GLN A 1 275 ? 25.004 23.500 -0.775 1.00 70.75 275 GLN A C 1
ATOM 2272 O O . GLN A 1 275 ? 26.141 23.569 -0.314 1.00 70.75 275 GLN A O 1
ATOM 2277 N N . LEU A 1 276 ? 24.753 22.952 -1.963 1.00 68.44 276 LEU A N 1
ATOM 2278 C CA . LEU A 1 276 ? 25.790 22.359 -2.810 1.00 68.44 276 LEU A CA 1
ATOM 2279 C C . LEU A 1 276 ? 26.825 23.388 -3.276 1.00 68.44 276 LEU A C 1
ATOM 2281 O O . LEU A 1 276 ? 28.024 23.125 -3.216 1.00 68.44 276 LEU A O 1
ATOM 2285 N N . THR A 1 277 ? 26.395 24.588 -3.665 1.00 66.88 277 THR A N 1
ATOM 2286 C CA . THR A 1 277 ? 27.295 25.675 -4.082 1.00 66.88 277 THR A CA 1
ATOM 2287 C C . THR A 1 277 ? 28.164 26.185 -2.928 1.00 66.88 277 THR A C 1
ATOM 2289 O O . THR A 1 277 ? 29.313 26.581 -3.142 1.00 66.88 277 THR A O 1
ATOM 2292 N N . LYS A 1 278 ? 27.659 26.143 -1.687 1.00 69.38 278 LYS A N 1
ATOM 2293 C CA . LYS A 1 278 ? 28.466 26.391 -0.479 1.00 69.38 278 LYS A CA 1
ATOM 2294 C C . LYS A 1 278 ? 29.462 25.255 -0.239 1.00 69.38 278 LYS A C 1
ATOM 2296 O O . LYS A 1 278 ? 30.639 25.537 -0.036 1.00 69.38 278 LYS A O 1
ATOM 2301 N N . LEU A 1 279 ? 29.025 23.999 -0.355 1.00 64.31 279 LEU A N 1
ATOM 2302 C CA . LEU A 1 279 ? 29.877 22.815 -0.187 1.00 64.31 279 LEU A CA 1
ATOM 2303 C C . LEU A 1 279 ? 30.985 22.723 -1.251 1.00 64.31 279 LEU A C 1
ATOM 2305 O O . LEU A 1 279 ? 32.100 22.347 -0.908 1.00 64.31 279 LEU A O 1
ATOM 2309 N N . LYS A 1 280 ? 30.753 23.184 -2.492 1.00 61.09 280 LYS A N 1
ATOM 2310 C CA . LYS A 1 280 ? 31.793 23.329 -3.538 1.00 61.09 280 LYS A CA 1
ATOM 2311 C C . LYS A 1 280 ? 32.975 24.194 -3.073 1.00 61.09 280 LYS A C 1
ATOM 2313 O O . LYS A 1 280 ? 34.097 23.996 -3.527 1.00 61.09 280 LYS A O 1
ATOM 2318 N N . LYS A 1 281 ? 32.732 25.169 -2.186 1.00 58.84 281 LYS A N 1
ATOM 2319 C CA . LYS A 1 281 ? 33.752 26.106 -1.684 1.00 58.84 281 LYS A CA 1
ATOM 2320 C C . LYS A 1 281 ? 34.471 25.611 -0.423 1.00 58.84 281 LYS A C 1
ATOM 2322 O O . LYS A 1 281 ? 35.521 26.163 -0.107 1.00 58.84 281 LYS A O 1
ATOM 2327 N N . SER A 1 282 ? 33.925 24.624 0.296 1.00 49.12 282 SER A N 1
ATOM 2328 C CA . SER A 1 282 ? 34.414 24.223 1.626 1.00 49.12 282 SER A CA 1
ATOM 2329 C C . SER A 1 282 ? 34.673 22.725 1.835 1.00 49.12 282 SER A C 1
ATOM 2331 O O . SER A 1 282 ? 35.372 22.396 2.788 1.00 49.12 282 SER A O 1
ATOM 2333 N N . GLY A 1 283 ? 34.109 21.821 1.026 1.00 51.22 283 GLY A N 1
ATOM 2334 C CA . GLY A 1 283 ? 33.793 20.465 1.492 1.00 51.22 283 GLY A CA 1
ATOM 2335 C C . GLY A 1 283 ? 34.226 19.296 0.605 1.00 51.22 283 GLY A C 1
ATOM 2336 O O . GLY A 1 283 ? 34.239 19.360 -0.621 1.00 51.22 283 GLY A O 1
ATOM 2337 N N . THR A 1 284 ? 34.559 18.197 1.284 1.00 59.84 284 THR A N 1
ATOM 2338 C CA . THR A 1 284 ? 34.942 16.872 0.768 1.00 59.84 284 THR A CA 1
ATOM 2339 C C . THR A 1 284 ? 33.720 16.111 0.219 1.00 59.84 284 THR A C 1
ATOM 2341 O O . THR A 1 284 ? 32.615 16.278 0.728 1.00 59.84 284 THR A O 1
ATOM 2344 N N . LEU A 1 285 ? 33.907 15.207 -0.757 1.00 57.75 285 LEU A N 1
ATOM 2345 C CA . LEU A 1 285 ? 32.847 14.427 -1.439 1.00 57.75 285 LEU A CA 1
ATOM 2346 C C . LEU A 1 285 ? 31.808 13.768 -0.496 1.00 57.75 285 LEU A C 1
ATOM 2348 O O . LEU A 1 285 ? 30.626 13.697 -0.822 1.00 57.75 285 LEU A O 1
ATOM 2352 N N . ASN A 1 286 ? 32.219 13.358 0.708 1.00 64.81 286 ASN A N 1
ATOM 2353 C CA . ASN A 1 286 ? 31.339 12.758 1.720 1.00 64.81 286 ASN A CA 1
ATOM 2354 C C . ASN A 1 286 ? 30.243 13.705 2.244 1.00 64.81 286 ASN A C 1
ATOM 2356 O O . ASN A 1 286 ? 29.181 13.246 2.662 1.00 64.81 286 ASN A O 1
ATOM 2360 N N . GLU A 1 287 ? 30.476 15.018 2.259 1.00 69.38 287 GLU A N 1
ATOM 2361 C CA . GLU A 1 287 ? 29.485 15.997 2.728 1.00 69.38 287 GLU A CA 1
ATOM 2362 C C . GLU A 1 287 ? 28.357 16.194 1.708 1.00 69.38 287 GLU A C 1
ATOM 2364 O O . GLU A 1 287 ? 27.200 16.368 2.090 1.00 69.38 287 GLU A O 1
ATOM 2369 N N . VAL A 1 288 ? 28.677 16.080 0.416 1.00 67.38 288 VAL A N 1
ATOM 2370 C CA . VAL A 1 288 ? 27.703 16.136 -0.685 1.00 67.38 288 VAL A CA 1
ATOM 2371 C C . VAL A 1 288 ? 26.763 14.928 -0.645 1.00 67.38 288 VAL A C 1
ATOM 2373 O O . VAL A 1 288 ? 25.548 15.080 -0.790 1.00 67.38 288 VAL A O 1
ATOM 2376 N N . VAL A 1 289 ? 27.297 13.734 -0.368 1.00 70.00 289 VAL A N 1
ATOM 2377 C CA . VAL A 1 289 ? 26.484 12.517 -0.198 1.00 70.00 289 VAL A CA 1
ATOM 2378 C C . VAL A 1 289 ? 25.523 12.672 0.986 1.00 70.00 289 VAL A C 1
ATOM 2380 O O . VAL A 1 289 ? 24.320 12.493 0.818 1.00 70.00 289 VAL A O 1
ATOM 2383 N N . LYS A 1 290 ? 26.010 13.144 2.144 1.00 77.50 290 LYS A N 1
ATOM 2384 C CA . LYS A 1 290 ? 25.163 13.407 3.325 1.00 77.50 290 LYS A CA 1
ATOM 2385 C C . LYS A 1 290 ? 24.052 14.424 3.056 1.00 77.50 290 LYS A C 1
ATOM 2387 O O . LYS A 1 290 ? 22.933 14.245 3.530 1.00 77.50 290 LYS A O 1
ATOM 2392 N N . ALA A 1 291 ? 24.341 15.488 2.305 1.00 74.56 291 ALA A N 1
ATOM 2393 C CA . ALA A 1 291 ? 23.325 16.465 1.915 1.00 74.56 291 ALA A CA 1
ATOM 2394 C C . ALA A 1 291 ? 22.243 15.831 1.021 1.00 74.56 291 ALA A C 1
ATOM 2396 O O . ALA A 1 291 ? 21.057 16.122 1.175 1.00 74.56 291 ALA A O 1
ATOM 2397 N N . THR A 1 292 ? 22.643 14.928 0.124 1.00 74.81 292 THR A N 1
ATOM 2398 C CA . THR A 1 292 ? 21.727 14.212 -0.775 1.00 74.81 292 THR A CA 1
ATOM 2399 C C . THR A 1 292 ? 20.878 13.179 -0.022 1.00 74.81 292 THR A C 1
ATOM 2401 O O . THR A 1 292 ? 19.696 13.020 -0.328 1.00 74.81 292 THR A O 1
ATOM 2404 N N . ASP A 1 293 ? 21.434 12.506 0.986 1.00 79.56 293 ASP A N 1
ATOM 2405 C CA . ASP A 1 293 ? 20.682 11.589 1.856 1.00 79.56 293 ASP A CA 1
ATOM 2406 C C . ASP A 1 293 ? 19.670 12.343 2.726 1.00 79.56 293 ASP A C 1
ATOM 2408 O O . ASP A 1 293 ? 18.507 11.952 2.805 1.00 79.56 293 ASP A O 1
ATOM 2412 N N . LYS A 1 294 ? 20.044 13.511 3.262 1.00 81.38 294 LYS A N 1
ATOM 2413 C CA . LYS A 1 294 ? 19.110 14.387 3.985 1.00 81.38 294 LYS A CA 1
ATOM 2414 C C . LYS A 1 294 ? 17.928 14.837 3.115 1.00 81.38 294 LYS A C 1
ATOM 2416 O O . LYS A 1 294 ? 16.783 14.884 3.573 1.00 81.38 294 LYS A O 1
ATOM 2421 N N . LEU A 1 295 ? 18.185 15.165 1.848 1.00 81.12 295 LEU A N 1
ATOM 2422 C CA . LEU A 1 295 ? 17.127 15.512 0.898 1.00 81.12 295 LEU A CA 1
ATOM 2423 C C . LEU A 1 295 ? 16.158 14.333 0.691 1.00 81.12 295 LEU A C 1
ATOM 2425 O O . LEU A 1 295 ? 14.943 14.533 0.705 1.00 81.12 295 LEU A O 1
ATOM 2429 N N . ARG A 1 296 ? 16.694 13.116 0.543 1.00 79.38 296 ARG A N 1
ATOM 2430 C CA . ARG A 1 296 ? 15.931 11.881 0.313 1.00 79.38 296 ARG A CA 1
ATOM 2431 C C . ARG A 1 296 ? 15.085 11.453 1.509 1.00 79.38 296 ARG A C 1
ATOM 2433 O O . ARG A 1 296 ? 13.925 11.106 1.303 1.00 79.38 296 ARG A O 1
ATOM 2440 N N . ASP A 1 297 ? 15.673 11.410 2.699 1.00 81.38 297 ASP A N 1
ATOM 2441 C CA . ASP A 1 297 ? 15.071 10.734 3.854 1.00 81.38 297 ASP A CA 1
ATOM 2442 C C . ASP A 1 297 ? 14.265 11.689 4.743 1.00 81.38 297 ASP A C 1
ATOM 2444 O O . ASP A 1 297 ? 13.303 11.269 5.387 1.00 81.38 297 ASP A O 1
ATOM 2448 N N . GLU A 1 298 ? 14.605 12.982 4.752 1.00 80.12 298 GLU A N 1
ATOM 2449 C CA . GLU A 1 298 ? 13.930 13.974 5.596 1.00 80.12 298 GLU A CA 1
ATOM 2450 C C . GLU A 1 298 ? 13.055 14.928 4.782 1.00 80.12 298 GLU A C 1
ATOM 2452 O O . GLU A 1 298 ? 11.891 15.131 5.106 1.00 80.12 298 GLU A O 1
ATOM 2457 N N . THR A 1 299 ? 13.589 15.526 3.715 1.00 81.38 299 THR A N 1
ATOM 2458 C CA . THR A 1 299 ? 12.933 16.689 3.087 1.00 81.38 299 THR A CA 1
ATOM 2459 C C . THR A 1 299 ? 11.837 16.292 2.096 1.00 81.38 299 THR A C 1
ATOM 2461 O O . THR A 1 299 ? 10.723 16.810 2.158 1.00 81.38 299 THR A O 1
ATOM 2464 N N . LEU A 1 300 ? 12.130 15.369 1.176 1.00 81.31 300 LEU A N 1
ATOM 2465 C CA . LEU A 1 300 ? 11.174 14.916 0.160 1.00 81.31 300 LEU A CA 1
ATOM 2466 C C . LEU A 1 300 ? 9.988 14.115 0.738 1.00 81.31 300 LEU A C 1
ATOM 2468 O O . LEU A 1 300 ? 8.862 14.349 0.285 1.00 81.31 300 LEU A O 1
ATOM 2472 N N . PRO A 1 301 ? 10.156 13.246 1.758 1.00 84.31 301 PRO A N 1
ATOM 2473 C CA . PRO A 1 301 ? 9.040 12.492 2.333 1.00 84.31 301 PRO A CA 1
ATOM 2474 C C . PRO A 1 301 ? 7.988 13.384 2.997 1.00 84.31 301 PRO A C 1
ATOM 2476 O O . PRO A 1 301 ? 6.792 13.106 2.877 1.00 84.31 301 PRO A O 1
ATOM 2479 N N . LEU A 1 302 ? 8.406 14.510 3.596 1.00 80.12 302 LEU A N 1
ATOM 2480 C CA . LEU A 1 302 ? 7.493 15.531 4.132 1.00 80.12 302 LEU A CA 1
ATOM 2481 C C . LEU A 1 302 ? 6.590 16.130 3.045 1.00 80.12 302 LEU A C 1
ATOM 2483 O O . LEU A 1 302 ? 5.439 16.473 3.312 1.00 80.12 302 LEU A O 1
ATOM 2487 N N . LEU A 1 303 ? 7.092 16.198 1.811 1.00 78.12 303 LEU A N 1
ATOM 2488 C CA . LEU A 1 303 ? 6.359 16.651 0.629 1.00 78.12 303 LEU A CA 1
ATOM 2489 C C . LEU A 1 303 ? 5.594 15.516 -0.076 1.00 78.12 303 LEU A C 1
ATOM 2491 O O . LEU A 1 303 ? 4.981 15.737 -1.119 1.00 78.12 303 LEU A O 1
ATOM 2495 N N . GLY A 1 304 ? 5.606 14.299 0.481 1.00 79.31 304 GLY A N 1
ATOM 2496 C CA . GLY A 1 304 ? 4.957 13.129 -0.110 1.00 79.31 304 GLY A CA 1
ATOM 2497 C C . GLY A 1 304 ? 5.708 12.558 -1.314 1.00 79.31 304 GLY A C 1
ATOM 2498 O O . GLY A 1 304 ? 5.096 11.903 -2.155 1.00 79.31 304 GLY A O 1
ATOM 2499 N N . VAL A 1 305 ? 7.016 12.803 -1.419 1.00 85.12 305 VAL A N 1
ATOM 2500 C CA . VAL A 1 305 ? 7.884 12.245 -2.461 1.00 85.12 305 VAL A CA 1
ATOM 2501 C C . VAL A 1 305 ? 8.892 11.303 -1.815 1.00 85.12 305 VAL A C 1
ATOM 2503 O O . VAL A 1 305 ? 9.625 11.687 -0.911 1.00 85.12 305 VAL A O 1
ATOM 2506 N N . LYS A 1 306 ? 8.969 10.065 -2.296 1.00 87.00 306 LYS A N 1
ATOM 2507 C CA . LYS A 1 306 ? 9.963 9.087 -1.840 1.00 87.00 306 LYS A CA 1
ATOM 2508 C C . LYS A 1 306 ? 10.904 8.743 -2.980 1.00 87.00 306 LYS A C 1
ATOM 2510 O O . LYS A 1 306 ? 10.435 8.333 -4.040 1.00 87.00 306 LYS A O 1
ATOM 2515 N N . LEU A 1 307 ? 12.209 8.857 -2.751 1.00 82.94 307 LEU A N 1
ATOM 2516 C CA . LEU A 1 307 ? 13.214 8.303 -3.660 1.00 82.94 307 LEU A CA 1
ATOM 2517 C C . LEU A 1 307 ? 13.578 6.889 -3.200 1.00 82.94 307 LEU A C 1
ATOM 2519 O O . LEU A 1 307 ? 13.895 6.663 -2.026 1.00 82.94 307 LEU A O 1
ATOM 2523 N N . ALA A 1 308 ? 13.515 5.936 -4.119 1.00 74.94 308 ALA A N 1
ATOM 2524 C CA . ALA A 1 308 ? 13.933 4.563 -3.909 1.00 74.94 308 ALA A CA 1
ATOM 2525 C C . ALA A 1 308 ? 15.030 4.221 -4.915 1.00 74.94 308 ALA A C 1
ATOM 2527 O O . ALA A 1 308 ? 14.853 4.401 -6.115 1.00 74.94 308 ALA A O 1
ATOM 2528 N N . ASP A 1 309 ? 16.149 3.723 -4.407 1.00 72.50 309 ASP A N 1
ATOM 2529 C CA . ASP A 1 309 ? 17.186 3.134 -5.243 1.00 72.50 309 ASP A CA 1
ATOM 2530 C C . ASP A 1 309 ? 16.745 1.697 -5.565 1.00 72.50 309 ASP A C 1
ATOM 2532 O O . ASP A 1 309 ? 16.400 0.922 -4.670 1.00 72.50 309 ASP A O 1
ATOM 2536 N N . THR A 1 310 ? 16.654 1.387 -6.850 1.00 66.62 310 THR A N 1
ATOM 2537 C CA . THR A 1 310 ? 16.340 0.072 -7.415 1.00 66.62 310 THR A CA 1
ATOM 2538 C C . THR A 1 310 ? 17.608 -0.634 -7.880 1.00 66.62 310 THR A C 1
ATOM 2540 O O . THR A 1 310 ? 18.672 -0.027 -7.983 1.00 66.62 310 THR A O 1
ATOM 2543 N N . GLU A 1 311 ? 17.490 -1.933 -8.150 1.00 59.84 311 GLU A N 1
ATOM 2544 C CA . GLU A 1 311 ? 18.575 -2.739 -8.713 1.00 59.84 311 GLU A CA 1
ATOM 2545 C C . GLU A 1 311 ? 19.072 -2.142 -10.049 1.00 59.84 311 GLU A C 1
ATOM 2547 O O . GLU A 1 311 ? 18.326 -1.461 -10.759 1.00 59.84 311 GLU A O 1
ATOM 2552 N N . GLU A 1 312 ? 20.352 -2.346 -10.375 1.00 54.00 312 GLU A N 1
ATOM 2553 C CA . GLU A 1 312 ? 21.031 -1.639 -11.474 1.00 54.00 312 GLU A CA 1
ATOM 2554 C C . GLU A 1 312 ? 20.352 -1.837 -12.842 1.00 54.00 312 GLU A C 1
ATOM 2556 O O . GLU A 1 312 ? 20.297 -0.897 -13.640 1.00 54.00 312 GLU A O 1
ATOM 2561 N N . HIS A 1 313 ? 19.747 -3.005 -13.093 1.00 53.97 313 HIS A N 1
ATOM 2562 C CA . HIS A 1 313 ? 19.016 -3.310 -14.333 1.00 53.97 313 HIS A CA 1
ATOM 2563 C C . HIS A 1 313 ? 17.683 -2.554 -14.476 1.00 53.97 313 HIS A C 1
ATOM 2565 O O . HIS A 1 313 ? 17.129 -2.479 -15.573 1.00 53.97 313 HIS A O 1
ATOM 2571 N N . LEU A 1 314 ? 17.184 -1.946 -13.395 1.00 53.44 314 LEU A N 1
ATOM 2572 C CA . LEU A 1 314 ? 15.956 -1.143 -13.359 1.00 53.44 314 LEU A CA 1
ATOM 2573 C C . LEU A 1 314 ? 16.223 0.370 -13.453 1.00 53.44 314 LEU A C 1
ATOM 2575 O O . LEU A 1 314 ? 15.302 1.170 -13.305 1.00 53.44 314 LEU A O 1
ATOM 2579 N N . GLY A 1 315 ? 17.462 0.792 -13.727 1.00 53.06 315 GLY A N 1
ATOM 2580 C CA . GLY A 1 315 ? 17.776 2.199 -14.006 1.00 53.06 315 GLY A CA 1
ATOM 2581 C C . GLY A 1 315 ? 18.140 3.042 -12.782 1.00 53.06 315 GLY A C 1
ATOM 2582 O O . GLY A 1 315 ? 17.926 4.255 -12.789 1.00 53.06 315 GLY A O 1
ATOM 2583 N N . GLY A 1 316 ? 18.709 2.427 -11.740 1.00 64.81 316 GLY A N 1
ATOM 2584 C CA . GLY A 1 316 ? 19.303 3.150 -10.614 1.00 64.81 316 GLY A CA 1
ATOM 2585 C C . GLY A 1 316 ? 18.261 3.675 -9.634 1.00 64.81 316 GLY A C 1
ATOM 2586 O O . GLY A 1 316 ? 17.780 2.915 -8.806 1.00 64.81 316 GLY A O 1
ATOM 2587 N N . SER A 1 317 ? 17.902 4.959 -9.700 1.00 73.06 317 SER A N 1
ATOM 2588 C CA . SER A 1 317 ? 16.982 5.591 -8.741 1.00 73.06 317 SER A CA 1
ATOM 2589 C C . SER A 1 317 ? 15.618 5.902 -9.371 1.00 73.06 317 SER A C 1
ATOM 2591 O O . SER A 1 317 ? 15.529 6.461 -10.463 1.00 73.06 317 SER A O 1
ATOM 2593 N N . ILE A 1 318 ? 14.540 5.594 -8.647 1.00 81.69 318 ILE A N 1
ATOM 2594 C CA . ILE A 1 318 ? 13.156 5.953 -8.978 1.00 81.69 318 ILE A CA 1
ATOM 2595 C C . ILE A 1 318 ? 12.553 6.857 -7.908 1.00 81.69 318 ILE A C 1
ATOM 2597 O O . ILE A 1 318 ? 12.906 6.790 -6.731 1.00 81.69 318 ILE A O 1
ATOM 2601 N N . TRP A 1 319 ? 11.561 7.654 -8.291 1.00 87.12 319 TRP A N 1
ATOM 2602 C CA . TRP A 1 319 ? 10.746 8.413 -7.346 1.00 87.12 319 TRP A CA 1
ATOM 2603 C C . TRP A 1 319 ? 9.295 7.932 -7.334 1.00 87.12 319 TRP A C 1
ATOM 2605 O O . TRP A 1 319 ? 8.752 7.476 -8.339 1.00 87.12 319 TRP A O 1
ATOM 2615 N N . LYS A 1 320 ? 8.645 8.042 -6.179 1.00 88.56 320 LYS A N 1
ATOM 2616 C CA . LYS A 1 320 ? 7.236 7.709 -5.954 1.00 88.56 320 LYS A CA 1
ATOM 2617 C C . LYS A 1 320 ? 6.542 8.915 -5.328 1.00 88.56 320 LYS A C 1
ATOM 2619 O O . LYS A 1 320 ? 7.033 9.455 -4.338 1.00 88.56 320 LYS A O 1
ATOM 2624 N N . LEU A 1 321 ? 5.425 9.343 -5.914 1.00 87.69 321 LEU A N 1
ATOM 2625 C CA . LEU A 1 321 ? 4.632 10.481 -5.443 1.00 87.69 321 LEU A CA 1
ATOM 2626 C C . LEU A 1 321 ? 3.355 9.980 -4.769 1.00 87.69 321 LEU A C 1
ATOM 2628 O O . LEU A 1 321 ? 2.576 9.254 -5.377 1.00 87.69 321 LEU A O 1
ATOM 2632 N N . TYR A 1 322 ? 3.119 10.403 -3.534 1.00 84.19 322 TYR A N 1
ATOM 2633 C CA . TYR A 1 322 ? 1.973 9.992 -2.732 1.00 84.19 322 TYR A CA 1
ATOM 2634 C C . TYR A 1 322 ? 0.931 11.115 -2.687 1.00 84.19 322 TYR A C 1
ATOM 2636 O O . TYR A 1 322 ? 1.255 12.295 -2.542 1.00 84.19 322 TYR A O 1
ATOM 2644 N N . SER A 1 323 ? -0.354 10.767 -2.798 1.00 66.44 323 SER A N 1
ATOM 2645 C CA . SER A 1 323 ? -1.445 11.731 -2.629 1.00 66.44 323 SER A CA 1
ATOM 2646 C C . SER A 1 323 ? -1.581 12.104 -1.146 1.00 66.44 323 SER A C 1
ATOM 2648 O O . SER A 1 323 ? -2.082 11.308 -0.358 1.00 66.44 323 SER A O 1
ATOM 2650 N N . HIS A 1 324 ? -1.106 13.295 -0.779 1.00 51.53 324 HIS A N 1
ATOM 2651 C CA . HIS A 1 324 ? -1.231 13.980 0.518 1.00 51.53 324 HIS A CA 1
ATOM 2652 C C . HIS A 1 324 ? -2.137 13.313 1.590 1.00 51.53 324 HIS A C 1
ATOM 2654 O O . HIS A 1 324 ? -3.324 13.595 1.711 1.00 51.53 324 HIS A O 1
ATOM 2660 N N . LYS A 1 325 ? -1.540 12.474 2.433 1.00 43.69 325 LYS A N 1
ATOM 2661 C CA . LYS A 1 325 ? -1.075 12.886 3.768 1.00 43.69 325 LYS A CA 1
ATOM 2662 C C . LYS A 1 325 ? 0.451 12.761 3.739 1.00 43.69 325 LYS A C 1
ATOM 2664 O O . LYS A 1 325 ? 0.933 11.976 2.921 1.00 43.69 325 LYS A O 1
ATOM 2669 N N . PRO A 1 326 ? 1.210 13.550 4.521 1.00 37.53 326 PRO A N 1
ATOM 2670 C CA . PRO A 1 326 ? 2.653 13.350 4.592 1.00 37.53 326 PRO A CA 1
ATOM 2671 C C . PRO A 1 326 ? 2.915 11.856 4.793 1.00 37.53 326 PRO A C 1
ATOM 2673 O O . PRO A 1 326 ? 2.223 11.222 5.597 1.00 37.53 326 PRO A O 1
ATOM 2676 N N . LEU A 1 327 ? 3.893 11.296 4.071 1.00 42.78 327 LEU A N 1
ATOM 2677 C CA . LEU A 1 327 ? 4.633 10.177 4.638 1.00 42.78 327 LEU A CA 1
ATOM 2678 C C . LEU A 1 327 ? 5.280 10.782 5.871 1.00 42.78 327 LEU A C 1
ATOM 2680 O O . LEU A 1 327 ? 6.381 11.320 5.818 1.00 42.78 327 LEU A O 1
ATOM 2684 N N . SER A 1 328 ? 4.530 10.807 6.964 1.00 36.78 328 SER A N 1
ATOM 2685 C CA . SER A 1 328 ? 5.091 11.081 8.253 1.00 36.78 328 SER A CA 1
ATOM 2686 C C . SER A 1 328 ? 6.085 9.949 8.442 1.00 36.78 328 SER A C 1
ATOM 2688 O O . SER A 1 328 ? 5.712 8.798 8.659 1.00 36.78 328 SER A O 1
ATOM 2690 N N . SER A 1 329 ? 7.360 10.291 8.310 1.00 37.97 329 SER A N 1
ATOM 2691 C CA . SER A 1 329 ? 8.523 9.568 8.818 1.00 37.97 329 SER A CA 1
ATOM 2692 C C . SER A 1 329 ? 8.359 9.155 10.294 1.00 37.97 329 SER A C 1
ATOM 2694 O O . SER A 1 329 ? 9.135 8.359 10.812 1.00 37.97 329 SER A O 1
ATOM 2696 N N . ASP A 1 330 ? 7.278 9.591 10.939 1.00 40.81 330 ASP A N 1
ATOM 2697 C CA . ASP A 1 330 ? 6.682 9.016 12.136 1.00 40.81 330 ASP A CA 1
ATOM 2698 C C . ASP A 1 330 ? 6.269 7.541 12.002 1.00 40.81 330 ASP A C 1
ATOM 2700 O O . ASP A 1 330 ? 6.171 6.870 13.011 1.00 40.81 330 ASP A O 1
ATOM 2704 N N . ASP A 1 331 ? 6.025 6.962 10.828 1.00 44.62 331 ASP A N 1
ATOM 2705 C CA . ASP A 1 331 ? 5.371 5.643 10.773 1.00 44.62 331 ASP A CA 1
ATOM 2706 C C . ASP A 1 331 ? 6.284 4.450 11.128 1.00 44.62 331 ASP A C 1
ATOM 2708 O O . ASP A 1 331 ? 5.782 3.350 11.350 1.00 44.62 331 ASP A O 1
ATOM 2712 N N . ASN A 1 332 ? 7.603 4.652 11.215 1.00 43.78 332 ASN A N 1
ATOM 2713 C CA . ASN A 1 332 ? 8.535 3.673 11.794 1.00 43.78 332 ASN A CA 1
ATOM 2714 C C . ASN A 1 332 ? 8.892 4.043 13.242 1.00 43.78 332 ASN A C 1
ATOM 2716 O O . ASN A 1 332 ? 8.754 3.210 14.132 1.00 43.78 332 ASN A O 1
ATOM 2720 N N . ASN A 1 333 ? 9.205 5.315 13.515 1.00 41.41 333 ASN A N 1
ATOM 2721 C CA . ASN A 1 333 ? 9.556 5.764 14.865 1.00 41.41 333 ASN A CA 1
ATOM 2722 C C . ASN A 1 333 ? 8.352 5.765 15.831 1.00 41.41 333 ASN A C 1
ATOM 2724 O O . ASN A 1 333 ? 8.494 5.308 16.958 1.00 41.41 333 ASN A O 1
ATOM 2728 N N . ASN A 1 334 ? 7.144 6.170 15.413 1.00 50.00 334 ASN A N 1
ATOM 2729 C CA . ASN A 1 334 ? 5.919 5.995 16.208 1.00 50.00 334 ASN A CA 1
ATOM 2730 C C . ASN A 1 334 ? 5.453 4.544 16.257 1.00 50.00 334 ASN A C 1
ATOM 2732 O O . ASN A 1 334 ? 4.801 4.199 17.230 1.00 50.00 334 ASN A O 1
ATOM 2736 N N . LYS A 1 335 ? 5.754 3.664 15.293 1.00 54.00 335 LYS A N 1
ATOM 2737 C CA . LYS A 1 335 ? 5.456 2.231 15.481 1.00 54.00 335 LYS A CA 1
ATOM 2738 C C . LYS A 1 335 ? 6.345 1.635 16.560 1.00 54.00 335 LYS A C 1
ATOM 2740 O O . LYS A 1 335 ? 5.828 0.946 17.433 1.00 54.00 335 LYS A O 1
ATOM 2745 N N . ASP A 1 336 ? 7.631 1.954 16.575 1.00 55.53 336 ASP A N 1
ATOM 2746 C CA . ASP A 1 336 ? 8.543 1.478 17.615 1.00 55.53 336 ASP A CA 1
ATOM 2747 C C . ASP A 1 336 ? 8.206 2.106 18.977 1.00 55.53 336 ASP A C 1
ATOM 2749 O O . ASP A 1 336 ? 8.043 1.394 19.968 1.00 55.53 336 ASP A O 1
ATOM 2753 N N . VAL A 1 337 ? 7.936 3.414 19.026 1.00 60.84 337 VAL A N 1
ATOM 2754 C CA . VAL A 1 337 ? 7.511 4.105 20.256 1.00 60.84 337 VAL A CA 1
ATOM 2755 C C . VAL A 1 337 ? 6.129 3.633 20.727 1.00 60.84 337 VAL A C 1
ATOM 2757 O O . VAL A 1 337 ? 5.940 3.393 21.918 1.00 60.84 337 VAL A O 1
ATOM 2760 N N . GLN A 1 338 ? 5.156 3.424 19.835 1.00 62.25 338 GLN A N 1
ATOM 2761 C CA . GLN A 1 338 ? 3.812 2.962 20.201 1.00 62.25 338 GLN A CA 1
ATOM 2762 C C . GLN A 1 338 ? 3.796 1.476 20.572 1.00 62.25 338 GLN A C 1
ATOM 2764 O O . GLN A 1 338 ? 3.054 1.082 21.473 1.00 62.25 338 GLN A O 1
ATOM 2769 N N . THR A 1 339 ? 4.605 0.633 19.923 1.00 72.12 339 THR A N 1
ATOM 2770 C CA . THR A 1 339 ? 4.740 -0.781 20.303 1.00 72.12 339 THR A CA 1
ATOM 2771 C C . THR A 1 339 ? 5.419 -0.917 21.661 1.00 72.12 339 THR A C 1
ATOM 2773 O O . THR A 1 339 ? 4.922 -1.680 22.490 1.00 72.12 339 THR A O 1
ATOM 2776 N N . GLU A 1 340 ? 6.463 -0.137 21.947 1.00 73.44 340 GLU A N 1
ATOM 2777 C CA . GLU A 1 340 ? 7.082 -0.081 23.276 1.00 73.44 340 GLU A CA 1
ATOM 2778 C C . GLU A 1 340 ? 6.117 0.480 24.335 1.00 73.44 340 GLU A C 1
ATOM 2780 O O . GLU A 1 340 ? 5.933 -0.147 25.383 1.00 73.44 340 GLU A O 1
ATOM 2785 N N . LYS A 1 341 ? 5.376 1.563 24.046 1.00 77.50 341 LYS A N 1
ATOM 2786 C CA . LYS A 1 341 ? 4.317 2.075 24.943 1.00 77.50 341 LYS A CA 1
ATOM 2787 C C . LYS A 1 341 ? 3.248 1.019 25.234 1.00 77.50 341 LYS A C 1
ATOM 2789 O O . LYS A 1 341 ? 2.890 0.798 26.393 1.00 77.50 341 LYS A O 1
ATOM 2794 N N . ASN A 1 342 ? 2.779 0.304 24.211 1.00 78.69 342 ASN A N 1
ATOM 2795 C CA . ASN A 1 342 ? 1.781 -0.756 24.365 1.00 78.69 342 ASN A CA 1
ATOM 2796 C C . ASN A 1 342 ? 2.315 -1.941 25.196 1.00 78.69 342 ASN A C 1
ATOM 2798 O O . ASN A 1 342 ? 1.582 -2.482 26.030 1.00 78.69 342 ASN A O 1
ATOM 2802 N N . LYS A 1 343 ? 3.589 -2.331 25.023 1.00 83.06 343 LYS A N 1
ATOM 2803 C CA . LYS A 1 343 ? 4.245 -3.377 25.832 1.00 83.06 343 LYS A CA 1
ATOM 2804 C C . LYS A 1 343 ? 4.331 -2.974 27.306 1.00 83.06 343 LYS A C 1
ATOM 2806 O O . LYS A 1 343 ? 3.893 -3.741 28.168 1.00 83.06 343 LYS A O 1
ATOM 2811 N N . VAL A 1 344 ? 4.821 -1.766 27.597 1.00 83.44 344 VAL A N 1
ATOM 2812 C CA . VAL A 1 344 ? 4.935 -1.229 28.966 1.00 83.44 344 VAL A CA 1
ATOM 2813 C C . VAL A 1 344 ? 3.554 -1.129 29.623 1.00 83.44 344 VAL A C 1
ATOM 2815 O O . VAL A 1 344 ? 3.361 -1.559 30.762 1.00 83.44 344 VAL A O 1
ATOM 2818 N N . GLN A 1 345 ? 2.539 -0.660 28.896 1.00 83.44 345 GLN A N 1
ATOM 2819 C CA . GLN A 1 345 ? 1.188 -0.517 29.436 1.00 83.44 345 GLN A CA 1
ATOM 2820 C C . GLN A 1 345 ? 0.503 -1.862 29.719 1.00 83.44 345 GLN A C 1
ATOM 2822 O O . GLN A 1 345 ? -0.214 -1.995 30.717 1.00 83.44 345 GLN A O 1
ATOM 2827 N N . ASN A 1 346 ? 0.748 -2.885 28.897 1.00 84.75 346 ASN A N 1
ATOM 2828 C CA . ASN A 1 346 ? 0.284 -4.247 29.167 1.00 84.75 346 ASN A CA 1
ATOM 2829 C C . ASN A 1 346 ? 0.991 -4.859 30.385 1.00 84.75 346 ASN A C 1
ATOM 2831 O O . ASN A 1 346 ? 0.325 -5.458 31.233 1.00 84.75 346 ASN A O 1
ATOM 2835 N N . ARG A 1 347 ? 2.301 -4.624 30.538 1.00 84.25 347 ARG A N 1
ATOM 2836 C CA . ARG A 1 347 ? 3.071 -5.065 31.711 1.00 84.25 347 ARG A CA 1
ATOM 2837 C C . ARG A 1 347 ? 2.579 -4.401 32.999 1.00 84.25 347 ARG A C 1
ATOM 2839 O O . ARG A 1 347 ? 2.368 -5.087 33.994 1.00 84.25 347 ARG A O 1
ATOM 2846 N N . ILE A 1 348 ? 2.265 -3.103 32.969 1.00 85.38 348 ILE A N 1
ATOM 2847 C CA . ILE A 1 348 ? 1.643 -2.388 34.099 1.00 85.38 348 ILE A CA 1
ATOM 2848 C C . ILE A 1 348 ? 0.270 -2.981 34.451 1.00 85.38 348 ILE A C 1
ATOM 2850 O O . ILE A 1 348 ? -0.048 -3.133 35.632 1.00 85.38 348 ILE A O 1
ATOM 2854 N N . LYS A 1 349 ? -0.571 -3.320 33.464 1.00 85.88 349 LYS A N 1
ATOM 2855 C CA . LYS A 1 349 ? -1.879 -3.957 33.719 1.00 85.88 349 LYS A CA 1
ATOM 2856 C C . LYS A 1 349 ? -1.718 -5.326 34.383 1.00 85.88 349 LYS A C 1
ATOM 2858 O O . LYS A 1 349 ? -2.451 -5.622 35.326 1.00 85.88 349 LYS A O 1
ATOM 2863 N N . GLN A 1 350 ? -0.758 -6.127 33.924 1.00 85.69 350 GLN A N 1
ATOM 2864 C CA . GLN A 1 350 ? -0.450 -7.433 34.504 1.00 85.69 350 GLN A CA 1
ATOM 2865 C C . GLN A 1 350 ? 0.076 -7.300 35.938 1.00 85.69 350 GLN A C 1
ATOM 2867 O O . GLN A 1 350 ? -0.522 -7.868 36.846 1.00 85.69 350 GLN A O 1
ATOM 2872 N N . LEU A 1 351 ? 1.076 -6.444 36.174 1.00 85.88 351 LEU A N 1
ATOM 2873 C CA . LEU A 1 351 ? 1.623 -6.187 37.511 1.00 85.88 351 LEU A CA 1
ATOM 2874 C C . LEU A 1 351 ? 0.566 -5.641 38.486 1.00 85.88 351 LEU A C 1
ATOM 2876 O O . LEU A 1 351 ? 0.539 -6.040 39.645 1.00 85.88 351 LEU A O 1
ATOM 2880 N N . ASN A 1 352 ? -0.359 -4.780 38.039 1.00 84.25 352 ASN A N 1
ATOM 2881 C CA . ASN A 1 352 ? -1.486 -4.341 38.876 1.00 84.25 352 ASN A CA 1
ATOM 2882 C C . ASN A 1 352 ? -2.464 -5.483 39.185 1.00 84.25 352 ASN A C 1
ATOM 2884 O O . ASN A 1 352 ? -3.008 -5.546 40.288 1.00 84.25 352 ASN A O 1
ATOM 2888 N N . LYS A 1 353 ? -2.725 -6.374 38.222 1.00 84.00 353 LYS A N 1
ATOM 2889 C CA . LYS A 1 353 ? -3.587 -7.546 38.425 1.00 84.00 353 LYS A CA 1
ATOM 2890 C C . LYS A 1 353 ? -2.962 -8.507 39.432 1.00 84.00 353 LYS A C 1
ATOM 2892 O O . LYS A 1 353 ? -3.670 -8.971 40.324 1.00 84.00 353 LYS A O 1
ATOM 2897 N N . ASP A 1 354 ? -1.659 -8.736 39.325 1.00 82.00 354 ASP A N 1
ATOM 2898 C CA . ASP A 1 354 ? -0.907 -9.594 40.232 1.00 82.00 354 ASP A CA 1
ATOM 2899 C C . ASP A 1 354 ? -0.834 -8.962 41.626 1.00 82.00 354 ASP A C 1
ATOM 2901 O O . ASP A 1 354 ? -1.203 -9.613 42.601 1.00 82.00 354 ASP A O 1
ATOM 2905 N N . LEU A 1 355 ? -0.511 -7.667 41.738 1.00 83.81 355 LEU A N 1
ATOM 2906 C CA . LEU A 1 355 ? -0.507 -6.939 43.012 1.00 83.81 355 LEU A CA 1
ATOM 2907 C C . LEU A 1 355 ? -1.881 -6.970 43.695 1.00 83.81 355 LEU A C 1
ATOM 2909 O O . LEU A 1 355 ? -1.973 -7.265 44.885 1.00 83.81 355 LEU A O 1
ATOM 2913 N N . ASN A 1 356 ? -2.964 -6.721 42.955 1.00 80.94 356 ASN A N 1
ATOM 2914 C CA . ASN A 1 356 ? -4.328 -6.817 43.482 1.00 80.94 356 ASN A CA 1
ATOM 2915 C C . ASN A 1 356 ? -4.707 -8.257 43.856 1.00 80.94 356 ASN A C 1
ATOM 2917 O O . ASN A 1 356 ? -5.428 -8.474 44.831 1.00 80.94 356 ASN A O 1
ATOM 2921 N N . GLY A 1 357 ? -4.234 -9.242 43.091 1.00 81.00 357 GLY A N 1
ATOM 2922 C CA . GLY A 1 357 ? -4.406 -10.661 43.382 1.00 81.00 357 GLY A CA 1
ATOM 2923 C C . GLY A 1 357 ? -3.734 -11.049 44.694 1.00 81.00 357 GLY A C 1
ATOM 2924 O O . GLY A 1 357 ? -4.374 -11.670 45.537 1.00 81.00 357 GLY A O 1
ATOM 2925 N N . TRP A 1 358 ? -2.488 -10.627 44.901 1.00 80.31 358 TRP A N 1
ATOM 2926 C CA . TRP A 1 358 ? -1.732 -10.886 46.125 1.00 80.31 358 TRP A CA 1
ATOM 2927 C C . TRP A 1 358 ? -2.263 -10.091 47.317 1.00 80.31 358 TRP A C 1
ATOM 2929 O O . TRP A 1 358 ? -2.408 -10.663 48.389 1.00 80.31 358 TRP A O 1
ATOM 2939 N N . THR A 1 359 ? -2.682 -8.836 47.129 1.00 79.06 359 THR A N 1
ATOM 2940 C CA . THR A 1 359 ? -3.258 -7.993 48.197 1.00 79.06 359 THR A CA 1
ATOM 2941 C C . THR A 1 359 ? -4.512 -8.623 48.806 1.00 79.06 359 THR A C 1
ATOM 2943 O O . THR A 1 359 ? -4.706 -8.580 50.017 1.00 79.06 359 THR A O 1
ATOM 2946 N N . LYS A 1 360 ? -5.331 -9.295 47.989 1.00 76.44 360 LYS A N 1
ATOM 2947 C CA . LYS A 1 360 ? -6.494 -10.066 48.464 1.00 76.44 360 LYS A CA 1
ATOM 2948 C C . LYS A 1 360 ? -6.110 -11.299 49.291 1.00 76.44 360 LYS A C 1
ATOM 2950 O O . LYS A 1 360 ? -6.903 -11.747 50.115 1.00 76.44 360 LYS A O 1
ATOM 2955 N N . LYS A 1 361 ? -4.917 -11.858 49.075 1.00 79.19 361 LYS A N 1
ATOM 2956 C CA . LYS A 1 361 ? -4.411 -13.038 49.794 1.00 79.19 361 LYS A CA 1
ATOM 2957 C C . LYS A 1 361 ? -3.734 -12.687 51.126 1.00 79.19 361 LYS A C 1
ATOM 2959 O O . LYS A 1 361 ? -3.591 -13.575 51.956 1.00 79.19 361 LYS A O 1
ATOM 2964 N N . ILE A 1 362 ? -3.368 -11.418 51.341 1.00 77.69 362 ILE A N 1
ATOM 2965 C CA . ILE A 1 362 ? -2.747 -10.927 52.587 1.00 77.69 362 ILE A CA 1
ATOM 2966 C C . ILE A 1 362 ? -3.719 -11.005 53.767 1.00 77.69 362 ILE A C 1
ATOM 2968 O O . ILE A 1 362 ? -3.301 -11.228 54.898 1.00 77.69 362 ILE A O 1
ATOM 2972 N N . THR A 1 363 ? -5.020 -10.813 53.532 1.00 70.62 363 THR A N 1
ATOM 2973 C CA . THR A 1 363 ? -6.004 -10.788 54.618 1.00 70.62 363 THR A CA 1
ATOM 2974 C C . THR A 1 363 ? -6.068 -12.146 55.312 1.00 70.62 363 THR A C 1
ATOM 2976 O O . THR A 1 363 ? -6.484 -13.145 54.716 1.00 70.62 363 THR A O 1
ATOM 2979 N N . SER A 1 364 ? -5.672 -12.166 56.585 1.00 68.00 364 SER A N 1
ATOM 2980 C CA . SER A 1 364 ? -5.781 -13.331 57.458 1.00 68.00 364 SER A CA 1
ATOM 2981 C C . SER A 1 364 ? -7.234 -13.818 57.524 1.00 68.00 364 SER A C 1
ATOM 2983 O O . SER A 1 364 ? -8.153 -12.995 57.605 1.00 68.00 364 SER A O 1
ATOM 2985 N N . PRO A 1 365 ? -7.485 -15.140 57.553 1.00 68.12 365 PRO A N 1
ATOM 2986 C CA . PRO A 1 365 ? -8.834 -15.689 57.708 1.00 68.12 365 PRO A CA 1
ATOM 2987 C C . PRO A 1 365 ? -9.567 -15.183 58.959 1.00 68.12 365 PRO A C 1
ATOM 2989 O O . PRO A 1 365 ? -10.795 -15.157 58.974 1.00 68.12 365 PRO A O 1
ATOM 2992 N N . LYS A 1 366 ? -8.830 -14.767 60.000 1.00 66.56 366 LYS A N 1
ATOM 2993 C CA . LYS A 1 366 ? -9.397 -14.183 61.228 1.00 66.56 366 LYS A CA 1
ATOM 2994 C C . LYS A 1 366 ? -9.868 -12.736 61.038 1.00 66.56 366 LYS A C 1
ATOM 2996 O O . LYS A 1 366 ? -10.855 -12.339 61.646 1.00 66.56 366 LYS A O 1
ATOM 3001 N N . ASP A 1 367 ? -9.221 -11.988 60.147 1.00 68.00 367 ASP A N 1
ATOM 3002 C CA . ASP A 1 367 ? -9.490 -10.562 59.918 1.00 68.00 367 ASP A CA 1
ATOM 3003 C C . ASP A 1 367 ? -10.456 -10.320 58.747 1.00 68.00 367 ASP A C 1
ATOM 3005 O O . ASP A 1 367 ? -10.938 -9.205 58.541 1.00 68.00 367 ASP A O 1
ATOM 3009 N N . LEU A 1 368 ? -10.792 -11.376 57.995 1.00 69.19 368 LEU A N 1
ATOM 3010 C CA . LEU A 1 368 ? -11.681 -11.328 56.833 1.00 69.19 368 LEU A CA 1
ATOM 3011 C C . LEU A 1 368 ? -13.039 -10.686 57.166 1.00 69.19 368 LEU A C 1
ATOM 3013 O O . LEU A 1 368 ? -13.483 -9.764 56.478 1.00 69.19 368 LEU A O 1
ATOM 3017 N N . PHE A 1 369 ? -13.669 -11.136 58.255 1.00 67.75 369 PHE A N 1
ATOM 3018 C CA . PHE A 1 369 ? -14.971 -10.643 58.718 1.00 67.75 369 PHE A CA 1
ATOM 3019 C C . PHE A 1 369 ? -14.877 -9.384 59.595 1.00 67.75 369 PHE A C 1
ATOM 3021 O O . PHE A 1 369 ? -15.900 -8.775 59.898 1.00 67.75 369 PHE A O 1
ATOM 3028 N N . ALA A 1 370 ? -13.663 -8.958 59.960 1.00 64.75 370 ALA A N 1
ATOM 3029 C CA . ALA A 1 370 ? -13.413 -7.730 60.715 1.00 64.75 370 ALA A CA 1
ATOM 3030 C C . ALA A 1 370 ? -13.278 -6.483 59.817 1.00 64.75 370 ALA A C 1
ATOM 3032 O O . ALA A 1 370 ? -13.210 -5.359 60.331 1.00 64.75 370 ALA A O 1
ATOM 3033 N N . SER A 1 371 ? -13.248 -6.668 58.492 1.00 64.75 371 SER A N 1
ATOM 3034 C CA . SER A 1 371 ? -13.164 -5.578 57.520 1.00 64.75 371 SER A CA 1
ATOM 3035 C C . SER A 1 371 ? -14.431 -4.711 57.500 1.00 64.75 371 SER A C 1
ATOM 3037 O O . SER A 1 371 ? -15.550 -5.154 57.764 1.00 64.75 371 SER A O 1
ATOM 3039 N N . GLU A 1 372 ? -14.246 -3.433 57.177 1.00 60.09 372 GLU A N 1
ATOM 3040 C CA . GLU A 1 372 ? -15.260 -2.375 57.287 1.00 60.09 372 GLU A CA 1
ATOM 3041 C C . GLU A 1 372 ? -16.498 -2.598 56.399 1.00 60.09 372 GLU A C 1
ATOM 3043 O O . GLU A 1 372 ? -17.571 -2.062 56.664 1.00 60.09 372 GLU A O 1
ATOM 3048 N N . SER A 1 373 ? -16.369 -3.442 55.371 1.00 60.75 373 SER A N 1
ATOM 3049 C CA . SER A 1 373 ? -17.476 -3.851 54.498 1.00 60.75 373 SER A CA 1
ATOM 3050 C C . SER A 1 373 ? -18.412 -4.857 55.178 1.00 60.75 373 SER A C 1
ATOM 3052 O O . SER A 1 373 ? -19.624 -4.682 55.133 1.00 60.75 373 SER A O 1
ATOM 3054 N N . PHE A 1 374 ? -17.874 -5.860 55.882 1.00 62.62 374 PHE A N 1
ATOM 3055 C CA . PHE A 1 374 ? -18.689 -6.879 56.560 1.00 62.62 374 PHE A CA 1
ATOM 3056 C C . PHE A 1 374 ? -19.267 -6.394 57.896 1.00 62.62 374 PHE A C 1
ATOM 3058 O O . PHE A 1 374 ? -20.341 -6.841 58.292 1.00 62.62 374 PHE A O 1
ATOM 3065 N N . LYS A 1 375 ? -18.627 -5.416 58.551 1.00 60.62 375 LYS A N 1
ATOM 3066 C CA . LYS A 1 375 ? -19.171 -4.745 59.749 1.00 60.62 375 LYS A CA 1
ATOM 3067 C C . LYS A 1 375 ? -20.467 -3.962 59.492 1.00 60.62 375 LYS A C 1
ATOM 3069 O O . LYS A 1 375 ? -21.210 -3.712 60.432 1.00 60.62 375 LYS A O 1
ATOM 3074 N N . LYS A 1 376 ? -20.750 -3.579 58.240 1.00 63.91 376 LYS A N 1
ATOM 3075 C CA . LYS A 1 376 ? -22.019 -2.932 57.854 1.00 63.91 376 LYS A CA 1
ATOM 3076 C C . LYS A 1 376 ? -23.160 -3.932 57.645 1.00 63.91 376 LYS A C 1
ATOM 3078 O O . LYS A 1 376 ? -24.321 -3.552 57.738 1.00 63.91 376 LYS A O 1
ATOM 3083 N N . GLU A 1 377 ? -22.834 -5.192 57.365 1.00 60.53 377 GLU A N 1
ATOM 3084 C CA . GLU A 1 377 ? -23.808 -6.240 57.033 1.00 60.53 377 GLU A CA 1
ATOM 3085 C C . GLU A 1 377 ? -24.135 -7.157 58.224 1.00 60.53 377 GLU A C 1
ATOM 3087 O O . GLU A 1 377 ? -25.210 -7.764 58.254 1.00 60.53 377 GLU A O 1
ATOM 3092 N N . TYR A 1 378 ? -23.246 -7.235 59.224 1.00 66.50 378 TYR A N 1
ATOM 3093 C CA . TYR A 1 378 ? -23.366 -8.146 60.363 1.00 66.50 378 TYR A CA 1
ATOM 3094 C C . TYR A 1 378 ? -23.049 -7.463 61.696 1.00 66.50 378 TYR A C 1
ATOM 3096 O O . TYR A 1 378 ? -22.040 -6.774 61.833 1.00 66.50 378 TYR A O 1
ATOM 3104 N N . LEU A 1 379 ? -23.918 -7.681 62.689 1.00 65.94 379 LEU A N 1
ATOM 3105 C CA . LEU A 1 379 ? -23.948 -6.901 63.935 1.00 65.94 379 LEU A CA 1
ATOM 3106 C C . LEU A 1 379 ? -23.339 -7.640 65.139 1.00 65.94 379 LEU A C 1
ATOM 3108 O O . LEU A 1 379 ? -22.881 -7.009 66.088 1.00 65.94 379 LEU A O 1
ATOM 3112 N N . ARG A 1 380 ? -23.326 -8.979 65.114 1.00 64.31 380 ARG A N 1
ATOM 3113 C CA . ARG A 1 380 ? -22.759 -9.826 66.179 1.00 64.31 380 ARG A CA 1
ATOM 3114 C C . ARG A 1 380 ? -21.864 -10.904 65.586 1.00 64.31 380 ARG A C 1
ATOM 3116 O O . ARG A 1 380 ? -22.231 -11.529 64.590 1.00 64.31 380 ARG A O 1
ATOM 3123 N N . PHE A 1 381 ? -20.729 -11.141 66.236 1.00 72.31 381 PHE A N 1
ATOM 3124 C CA . PHE A 1 381 ? -19.727 -12.132 65.851 1.00 72.31 381 PHE A CA 1
ATOM 3125 C C . PHE A 1 381 ? -19.476 -13.102 67.015 1.00 72.31 381 PHE A C 1
ATOM 3127 O O . PHE A 1 381 ? -19.627 -12.718 68.172 1.00 72.31 381 PHE A O 1
ATOM 3134 N N . ASP A 1 382 ? -19.148 -14.353 66.706 1.00 69.81 382 ASP A N 1
ATOM 3135 C CA . ASP A 1 382 ? -18.770 -15.389 67.681 1.00 69.81 382 ASP A CA 1
ATOM 3136 C C . ASP A 1 382 ? -17.304 -15.229 68.146 1.00 69.81 382 ASP A C 1
ATOM 3138 O O . ASP A 1 382 ? -16.539 -14.485 67.529 1.00 69.81 382 ASP A O 1
ATOM 3142 N N . GLU A 1 383 ? -16.867 -15.976 69.166 1.00 62.22 383 GLU A N 1
ATOM 3143 C CA . GLU A 1 383 ? -15.500 -15.945 69.738 1.00 62.22 383 GLU A CA 1
ATOM 3144 C C . GLU A 1 383 ? -14.388 -16.231 68.707 1.00 62.22 383 GLU A C 1
ATOM 3146 O O . GLU A 1 383 ? -13.225 -15.876 68.899 1.00 62.22 383 GLU A O 1
ATOM 3151 N N . LYS A 1 384 ? -14.744 -16.847 67.574 1.00 61.00 384 LYS A N 1
ATOM 3152 C CA . LYS A 1 384 ? -13.848 -17.142 66.442 1.00 61.00 384 LYS A CA 1
ATOM 3153 C C . LYS A 1 384 ? -13.931 -16.123 65.293 1.00 61.00 384 LYS A C 1
ATOM 3155 O O . LYS A 1 384 ? -13.312 -16.344 64.255 1.00 61.00 384 LYS A O 1
ATOM 3160 N N . GLY A 1 385 ? -14.693 -15.035 65.450 1.00 63.06 385 GLY A N 1
ATOM 3161 C CA . GLY A 1 385 ? -14.839 -13.959 64.459 1.00 63.06 385 GLY A CA 1
ATOM 3162 C C . GLY A 1 385 ? -15.886 -14.210 63.363 1.00 63.06 385 GLY A C 1
ATOM 3163 O O . GLY A 1 385 ? -15.889 -13.515 62.351 1.00 63.06 385 GLY A O 1
ATOM 3164 N N . PHE A 1 386 ? -16.779 -15.192 63.533 1.00 68.50 386 PHE A N 1
ATOM 3165 C CA . PHE A 1 386 ? -17.818 -15.520 62.545 1.00 68.50 386 PHE A CA 1
ATOM 3166 C C . PHE A 1 386 ? -19.108 -14.714 62.761 1.00 68.50 386 PHE A C 1
ATOM 3168 O O . PHE A 1 386 ? -19.583 -14.664 63.895 1.00 68.50 386 PHE A O 1
ATOM 3175 N N . PRO A 1 387 ? -19.731 -14.148 61.708 1.00 72.50 387 PRO A N 1
ATOM 3176 C CA . PRO A 1 387 ? -21.027 -13.479 61.821 1.00 72.50 387 PRO A CA 1
ATOM 3177 C C . PRO A 1 387 ? -22.130 -14.419 62.329 1.00 72.50 387 PRO A C 1
ATOM 3179 O O . PRO A 1 387 ? -22.330 -15.496 61.765 1.00 72.50 387 PRO A O 1
ATOM 3182 N N . THR A 1 388 ? -22.874 -14.009 63.360 1.00 68.12 388 THR A N 1
ATOM 3183 C CA . THR A 1 388 ? -23.999 -14.776 63.937 1.00 68.12 388 THR A CA 1
ATOM 3184 C C . THR A 1 388 ? -25.361 -14.128 63.678 1.00 68.12 388 THR A C 1
ATOM 3186 O O . THR A 1 388 ? -26.356 -14.839 63.518 1.00 68.12 388 THR A O 1
ATOM 3189 N N . HIS A 1 389 ? -25.407 -12.795 63.590 1.00 73.88 389 HIS A N 1
ATOM 3190 C CA . HIS A 1 389 ? -26.632 -12.020 63.369 1.00 73.88 389 HIS A CA 1
ATOM 3191 C C . HIS A 1 389 ? -26.455 -11.037 62.205 1.00 73.88 389 HIS A C 1
ATOM 3193 O O . HIS A 1 389 ? -25.376 -10.463 62.030 1.00 73.88 389 HIS A O 1
ATOM 3199 N N . ASP A 1 390 ? -27.513 -10.840 61.419 1.00 68.94 390 ASP A N 1
ATOM 3200 C CA . ASP A 1 390 ? -27.561 -9.833 60.353 1.00 68.94 390 ASP A CA 1
ATOM 3201 C C . ASP A 1 390 ? -27.706 -8.395 60.899 1.00 68.94 390 ASP A C 1
ATOM 3203 O O . ASP A 1 390 ? -27.878 -8.178 62.102 1.00 68.94 390 ASP A O 1
ATOM 3207 N N . ALA A 1 391 ? -27.653 -7.396 60.013 1.00 66.75 391 ALA A N 1
ATOM 3208 C CA . ALA A 1 391 ? -27.833 -5.980 60.350 1.00 66.75 391 ALA A CA 1
ATOM 3209 C C . ALA A 1 391 ? -29.193 -5.636 61.006 1.00 66.75 391 ALA A C 1
ATOM 3211 O O . ALA A 1 391 ? -29.339 -4.562 61.583 1.00 66.75 391 ALA A O 1
ATOM 3212 N N . SER A 1 392 ? -30.184 -6.535 60.943 1.00 67.69 392 SER A N 1
ATOM 3213 C CA . SER A 1 392 ? -31.503 -6.400 61.585 1.00 67.69 392 SER A CA 1
ATOM 3214 C C . SER A 1 392 ? -31.609 -7.191 62.898 1.00 67.69 392 SER A C 1
ATOM 3216 O O . SER A 1 392 ? -32.703 -7.343 63.442 1.00 67.69 392 SER A O 1
ATOM 3218 N N . ASN A 1 393 ? -30.478 -7.687 63.418 1.00 65.44 393 ASN A N 1
ATOM 3219 C CA . ASN A 1 393 ? -30.364 -8.483 64.642 1.00 65.44 393 ASN A CA 1
ATOM 3220 C C . ASN A 1 393 ? -31.107 -9.835 64.580 1.00 65.44 393 ASN A C 1
ATOM 3222 O O . ASN A 1 393 ? -31.505 -10.388 65.608 1.00 65.44 393 ASN A O 1
ATOM 3226 N N . LYS A 1 394 ? -31.292 -10.389 63.375 1.00 70.25 394 LYS A N 1
ATOM 3227 C CA . LYS A 1 394 ? -31.919 -11.695 63.151 1.00 70.25 394 LYS A CA 1
ATOM 3228 C C . LYS A 1 394 ? -30.856 -12.786 63.008 1.00 70.25 394 LYS A C 1
ATOM 3230 O O . LYS A 1 394 ? -29.795 -12.573 62.420 1.00 70.25 394 LYS A O 1
ATOM 3235 N N . LEU A 1 395 ? -31.148 -13.971 63.548 1.00 72.06 395 LEU A N 1
ATOM 3236 C CA . LEU A 1 395 ? -30.275 -15.146 63.459 1.00 72.06 395 LEU A CA 1
ATOM 3237 C C . LEU A 1 395 ? -30.103 -15.585 61.999 1.00 72.06 395 LEU A C 1
ATOM 3239 O O . LEU A 1 395 ? -31.085 -15.820 61.289 1.00 72.06 395 LEU A O 1
ATOM 3243 N N . LEU A 1 396 ? -28.849 -15.726 61.569 1.00 69.00 396 LEU A N 1
ATOM 3244 C CA . LEU A 1 396 ? -28.518 -16.166 60.215 1.00 69.00 396 LEU A CA 1
ATOM 3245 C C . LEU A 1 396 ? -29.024 -17.591 59.955 1.00 69.00 396 LEU A C 1
ATOM 3247 O O . LEU A 1 396 ? -28.898 -18.489 60.789 1.00 69.00 396 LEU A O 1
ATOM 3251 N N . SER A 1 397 ? -29.577 -17.828 58.763 1.00 77.00 397 SER A N 1
ATOM 3252 C CA . SER A 1 397 ? -30.059 -19.162 58.389 1.00 77.00 397 SER A CA 1
ATOM 3253 C C . SER A 1 397 ? -28.902 -20.159 58.231 1.00 77.00 397 SER A C 1
ATOM 3255 O O . SER A 1 397 ? -27.794 -19.799 57.817 1.00 77.00 397 SER A O 1
ATOM 3257 N N . LYS A 1 398 ? -29.174 -21.457 58.448 1.00 71.56 398 LYS A N 1
ATOM 3258 C CA . LYS A 1 398 ? -28.192 -22.550 58.266 1.00 71.56 398 LYS A CA 1
ATOM 3259 C C . LYS A 1 398 ? -27.497 -22.527 56.890 1.00 71.56 398 LYS A C 1
ATOM 3261 O O . LYS A 1 398 ? -26.349 -22.949 56.781 1.00 71.56 398 LYS A O 1
ATOM 3266 N N . ASN A 1 399 ? -28.155 -22.014 55.847 1.00 73.12 399 ASN A N 1
ATOM 3267 C CA . ASN A 1 399 ? -27.572 -21.884 54.506 1.00 73.12 399 ASN A CA 1
ATOM 3268 C C . ASN A 1 399 ? -26.626 -20.680 54.366 1.00 73.12 399 ASN A C 1
ATOM 3270 O O . ASN A 1 399 ? -25.630 -20.776 53.650 1.00 73.12 399 ASN A O 1
ATOM 3274 N N . GLN A 1 400 ? -26.899 -19.563 55.044 1.00 72.25 400 GLN A N 1
ATOM 3275 C CA . GLN A 1 400 ? -26.018 -18.387 55.045 1.00 72.25 400 GLN A CA 1
ATOM 3276 C C . GLN A 1 400 ? -24.731 -18.663 55.827 1.00 72.25 400 GLN A C 1
ATOM 3278 O O . GLN A 1 400 ? -23.645 -18.366 55.336 1.00 72.25 400 GLN A O 1
ATOM 3283 N N . ILE A 1 401 ? -24.838 -19.349 56.968 1.00 75.44 401 ILE A N 1
ATOM 3284 C CA . ILE A 1 401 ? -23.682 -19.771 57.773 1.00 75.44 401 ILE A CA 1
ATOM 3285 C C . ILE A 1 401 ? -22.767 -20.705 56.963 1.00 75.44 401 ILE A C 1
ATOM 3287 O O . ILE A 1 401 ? -21.554 -20.508 56.922 1.00 75.44 401 ILE A O 1
ATOM 3291 N N . LYS A 1 402 ? -23.333 -21.671 56.221 1.00 77.62 402 LYS A N 1
ATOM 3292 C CA . LYS A 1 402 ? -22.557 -22.545 55.318 1.00 77.62 402 LYS A CA 1
ATOM 3293 C C . LYS A 1 402 ? -21.826 -21.770 54.211 1.00 77.62 402 LYS A C 1
ATOM 3295 O O . LYS A 1 402 ? -20.699 -22.124 53.870 1.00 77.62 402 LYS A O 1
ATOM 3300 N N . LYS A 1 403 ? -22.436 -20.718 53.650 1.00 78.81 403 LYS A N 1
ATOM 3301 C CA . LYS A 1 403 ? -21.791 -19.856 52.639 1.00 78.81 403 LYS A CA 1
ATOM 3302 C C . LYS A 1 403 ? -20.619 -19.068 53.230 1.00 78.81 403 LYS A C 1
ATOM 3304 O O . LYS A 1 403 ? -19.551 -19.052 52.625 1.00 78.81 403 LYS A O 1
ATOM 3309 N N . LEU A 1 404 ? -20.792 -18.488 54.418 1.00 77.69 404 LEU A N 1
ATOM 3310 C CA . LEU A 1 404 ? -19.733 -17.772 55.141 1.00 77.69 404 LEU A CA 1
ATOM 3311 C C . LEU A 1 404 ? -18.570 -18.705 55.508 1.00 77.69 404 LEU A C 1
ATOM 3313 O O . LEU A 1 404 ? -17.410 -18.357 55.312 1.00 77.69 404 LEU A O 1
ATOM 3317 N N . HIS A 1 405 ? -18.870 -19.935 55.926 1.00 78.56 405 HIS A N 1
ATOM 3318 C CA . HIS A 1 405 ? -17.850 -20.944 56.210 1.00 78.56 405 HIS A CA 1
ATOM 3319 C C . HIS A 1 405 ? -17.058 -21.355 54.956 1.00 78.56 405 HIS A C 1
ATOM 3321 O O . HIS A 1 405 ? -15.842 -21.531 55.008 1.00 78.56 405 HIS A O 1
ATOM 3327 N N . LYS A 1 406 ? -17.720 -21.463 53.797 1.00 80.94 406 LYS A N 1
ATOM 3328 C CA . LYS A 1 406 ? -17.053 -21.748 52.516 1.00 80.94 406 LYS A CA 1
ATOM 3329 C C . LYS A 1 406 ? -16.148 -20.593 52.068 1.00 80.94 406 LYS A C 1
ATOM 3331 O O . LYS A 1 406 ? -15.067 -20.842 51.534 1.00 80.94 406 LYS A O 1
ATOM 3336 N N . LEU A 1 407 ? -16.563 -19.345 52.299 1.00 78.62 407 LEU A N 1
ATOM 3337 C CA . LEU A 1 407 ? -15.738 -18.158 52.046 1.00 78.62 407 LEU A CA 1
ATOM 3338 C C . LEU A 1 407 ? -14.492 -18.147 52.937 1.00 78.62 407 LEU A C 1
ATOM 3340 O O . LEU A 1 407 ? -13.389 -17.950 52.433 1.00 78.62 407 LEU A O 1
ATOM 3344 N N . TRP A 1 408 ? -14.655 -18.461 54.222 1.00 80.88 408 TRP A N 1
ATOM 3345 C CA . TRP A 1 408 ? -13.549 -18.570 55.170 1.00 80.88 408 TRP A CA 1
ATOM 3346 C C . TRP A 1 408 ? -12.532 -19.652 54.766 1.00 80.88 408 TRP A C 1
ATOM 3348 O O . TRP A 1 408 ? -11.343 -19.365 54.661 1.00 80.88 408 TRP A O 1
ATOM 3358 N N . GLN A 1 409 ? -12.993 -20.858 54.408 1.00 79.50 409 GLN A N 1
ATOM 3359 C CA . GLN A 1 409 ? -12.124 -21.943 53.913 1.00 79.50 409 GLN A CA 1
ATOM 3360 C C . GLN A 1 409 ? -11.407 -21.593 52.601 1.00 79.50 409 GLN A C 1
ATOM 3362 O O . GLN A 1 409 ? -10.298 -22.058 52.335 1.00 79.50 409 GLN A O 1
ATOM 3367 N N . THR A 1 410 ? -12.045 -20.793 51.746 1.00 80.50 410 THR A N 1
ATOM 3368 C CA . THR A 1 410 ? -11.432 -20.326 50.497 1.00 80.50 410 THR A CA 1
ATOM 3369 C C . THR A 1 410 ? -10.323 -19.316 50.796 1.00 80.50 410 THR A C 1
ATOM 3371 O O . THR A 1 410 ? -9.234 -19.431 50.235 1.00 80.50 410 THR A O 1
ATOM 3374 N N . GLN A 1 411 ? -10.559 -18.385 51.726 1.00 79.81 411 GLN A N 1
ATOM 3375 C CA . GLN A 1 411 ? -9.552 -17.418 52.165 1.00 79.81 411 GLN A CA 1
ATOM 3376 C C . GLN A 1 411 ? -8.381 -18.086 52.894 1.00 79.81 411 GLN A C 1
ATOM 3378 O O . GLN A 1 411 ? -7.239 -17.698 52.684 1.00 79.81 411 GLN A O 1
ATOM 3383 N N . GLU A 1 412 ? -8.631 -19.123 53.693 1.00 79.81 412 GLU A N 1
ATOM 3384 C CA . GLU A 1 412 ? -7.585 -19.898 54.372 1.00 79.81 412 GLU A CA 1
ATOM 3385 C C . GLU A 1 412 ? -6.601 -20.528 53.379 1.00 79.81 412 GLU A C 1
ATOM 3387 O O . GLU A 1 412 ? -5.386 -20.400 53.534 1.00 79.81 412 GLU A O 1
ATOM 3392 N N . LYS A 1 413 ? -7.110 -21.125 52.295 1.00 81.69 413 LYS A N 1
ATOM 3393 C CA . LYS A 1 413 ? -6.267 -21.652 51.211 1.00 81.69 413 LYS A CA 1
ATOM 3394 C C . LYS A 1 413 ? -5.480 -20.549 50.501 1.00 81.69 413 LYS A C 1
ATOM 3396 O O . LYS A 1 413 ? -4.307 -20.742 50.196 1.00 81.69 413 LYS A O 1
ATOM 3401 N N . LEU A 1 414 ? -6.111 -19.403 50.246 1.00 80.81 414 LEU A N 1
ATOM 3402 C CA . LEU A 1 414 ? -5.484 -18.254 49.586 1.00 80.81 414 LEU A CA 1
ATOM 3403 C C . LEU A 1 414 ? -4.372 -17.622 50.436 1.00 80.81 414 LEU A C 1
ATOM 3405 O O . LEU A 1 414 ? -3.305 -17.314 49.912 1.00 80.81 414 LEU A O 1
ATOM 3409 N N . HIS A 1 415 ? -4.597 -17.478 51.740 1.00 81.06 415 HIS A N 1
ATOM 3410 C CA . HIS A 1 415 ? -3.614 -16.957 52.685 1.00 81.06 415 HIS A CA 1
ATOM 3411 C C . HIS A 1 415 ? -2.460 -17.941 52.901 1.00 81.06 415 HIS A C 1
ATOM 3413 O O . HIS A 1 415 ? -1.307 -17.533 53.004 1.00 81.06 415 HIS A O 1
ATOM 3419 N N . LYS A 1 416 ? -2.733 -19.252 52.899 1.00 84.12 416 LYS A N 1
ATOM 3420 C CA . LYS A 1 416 ? -1.678 -20.272 52.939 1.00 84.12 416 LYS A CA 1
ATOM 3421 C C . LYS A 1 416 ? -0.749 -20.178 51.725 1.00 84.12 416 LYS A C 1
ATOM 3423 O O . LYS A 1 416 ? 0.460 -20.171 51.899 1.00 84.12 416 LYS A O 1
ATOM 3428 N N . GLN A 1 417 ? -1.302 -19.995 50.523 1.00 81.31 417 GLN A N 1
ATOM 3429 C CA . GLN A 1 417 ? -0.498 -19.756 49.316 1.00 81.31 417 GLN A CA 1
ATOM 3430 C C . GLN A 1 417 ? 0.374 -18.496 49.420 1.00 81.31 417 GLN A C 1
ATOM 3432 O O . GLN A 1 417 ? 1.469 -18.472 48.874 1.00 81.31 417 GLN A O 1
ATOM 3437 N N . TYR A 1 418 ? -0.105 -17.448 50.097 1.00 81.56 418 TYR A N 1
ATOM 3438 C CA . TYR A 1 418 ? 0.689 -16.245 50.354 1.00 81.56 418 TYR A CA 1
ATOM 3439 C C . TYR A 1 418 ? 1.848 -16.515 51.323 1.00 81.56 418 TYR A C 1
ATOM 3441 O O . TYR A 1 418 ? 2.968 -16.097 51.049 1.00 81.56 418 TYR A O 1
ATOM 3449 N N . LEU A 1 419 ? 1.605 -17.253 52.410 1.00 80.94 419 LEU A N 1
ATOM 3450 C CA . LEU A 1 419 ? 2.655 -17.644 53.355 1.00 80.94 419 LEU A CA 1
ATOM 3451 C C . LEU A 1 419 ? 3.711 -18.545 52.701 1.00 80.94 419 LEU A C 1
ATOM 3453 O O . LEU A 1 419 ? 4.900 -18.308 52.887 1.00 80.94 419 LEU A O 1
ATOM 3457 N N . ASP A 1 420 ? 3.290 -19.526 51.900 1.00 83.69 420 ASP A N 1
ATOM 3458 C CA . ASP A 1 420 ? 4.204 -20.414 51.174 1.00 83.69 420 ASP A CA 1
ATOM 3459 C C . ASP A 1 420 ? 5.109 -19.615 50.216 1.00 83.69 420 ASP A C 1
ATOM 3461 O O . ASP A 1 420 ? 6.305 -19.885 50.117 1.00 83.69 420 ASP A O 1
ATOM 3465 N N . GLU A 1 421 ? 4.581 -18.585 49.550 1.00 80.25 421 GLU A N 1
ATOM 3466 C CA . GLU A 1 421 ? 5.376 -17.723 48.666 1.00 80.25 421 GLU A CA 1
ATOM 3467 C C . GLU A 1 421 ? 6.306 -16.780 49.447 1.00 80.25 421 GLU A C 1
ATOM 3469 O O . GLU A 1 421 ? 7.455 -16.585 49.054 1.00 80.25 421 GLU A O 1
ATOM 3474 N N . LEU A 1 422 ? 5.864 -16.278 50.607 1.00 79.62 422 LEU A N 1
ATOM 3475 C CA . LEU A 1 422 ? 6.682 -15.466 51.515 1.00 79.62 422 LEU A CA 1
ATOM 3476 C C . LEU A 1 422 ? 7.885 -16.253 52.065 1.00 79.62 422 LEU A C 1
ATOM 3478 O O . LEU A 1 422 ? 8.964 -15.692 52.236 1.00 79.62 422 LEU A O 1
ATOM 3482 N N . THR A 1 423 ? 7.718 -17.558 52.321 1.00 78.12 423 THR A N 1
ATOM 3483 C CA . THR A 1 423 ? 8.830 -18.425 52.754 1.00 78.12 423 THR A CA 1
ATOM 3484 C C . THR A 1 423 ? 9.857 -18.675 51.654 1.00 78.12 423 THR A C 1
ATOM 3486 O O . THR A 1 423 ? 11.025 -18.901 51.959 1.00 78.12 423 THR A O 1
ATOM 3489 N N . LYS A 1 424 ? 9.443 -18.619 50.383 1.00 80.75 424 LYS A N 1
ATOM 3490 C CA . LYS A 1 424 ? 10.337 -18.785 49.231 1.00 80.75 424 LYS A CA 1
ATOM 3491 C C . LYS A 1 424 ? 11.057 -17.491 48.874 1.00 80.75 424 LYS A C 1
ATOM 3493 O O . LYS A 1 424 ? 12.244 -17.538 48.588 1.00 80.75 424 LYS A O 1
ATOM 3498 N N . ASN A 1 425 ? 10.350 -16.360 48.898 1.00 79.56 425 ASN A N 1
ATOM 3499 C CA . ASN A 1 425 ? 10.884 -15.036 48.589 1.00 79.56 425 ASN A CA 1
ATOM 3500 C C . ASN A 1 425 ? 10.310 -13.988 49.561 1.00 79.56 425 ASN A C 1
ATOM 3502 O O . ASN A 1 425 ? 9.201 -13.488 49.346 1.00 79.56 425 ASN A O 1
ATOM 3506 N N . PRO A 1 426 ? 11.069 -13.594 50.599 1.00 80.50 426 PRO A N 1
ATOM 3507 C CA . PRO A 1 426 ? 10.602 -12.644 51.612 1.00 80.50 426 PRO A CA 1
ATOM 3508 C C . PRO A 1 426 ? 10.289 -11.250 51.051 1.00 80.50 426 PRO A C 1
ATOM 3510 O O . PRO A 1 426 ? 9.412 -10.558 51.562 1.00 80.50 426 PRO A O 1
ATOM 3513 N N . THR A 1 427 ? 10.984 -10.844 49.986 1.00 80.88 427 THR A N 1
ATOM 3514 C CA . THR A 1 427 ? 10.884 -9.509 49.378 1.00 80.88 427 THR A CA 1
ATOM 3515 C C . THR A 1 427 ? 9.926 -9.444 48.194 1.00 80.88 427 THR A C 1
ATOM 3517 O O . THR A 1 427 ? 9.721 -8.361 47.654 1.00 80.88 427 THR A O 1
ATOM 3520 N N . PHE A 1 428 ? 9.270 -10.549 47.805 1.00 79.75 428 PHE A N 1
ATOM 3521 C CA . PHE A 1 428 ? 8.532 -10.625 46.532 1.00 79.75 428 PHE A CA 1
ATOM 3522 C C . PHE A 1 428 ? 7.476 -9.515 46.373 1.00 79.75 428 PHE A C 1
ATOM 3524 O O . PHE A 1 428 ? 7.228 -9.018 45.274 1.00 79.75 428 PHE A O 1
ATOM 3531 N N . PHE A 1 429 ? 6.844 -9.111 47.478 1.00 78.44 429 PHE A N 1
ATOM 3532 C CA . PHE A 1 429 ? 5.810 -8.080 47.474 1.00 78.44 429 PHE A CA 1
ATOM 3533 C C . PHE A 1 429 ? 6.388 -6.665 47.317 1.00 78.44 429 PHE A C 1
ATOM 3535 O O . PHE A 1 429 ? 5.768 -5.808 46.684 1.00 78.44 429 PHE A O 1
ATOM 3542 N N . GLU A 1 430 ? 7.576 -6.415 47.870 1.00 81.88 430 GLU A N 1
ATOM 3543 C CA . GLU A 1 430 ? 8.325 -5.169 47.673 1.00 81.88 430 GLU A CA 1
ATOM 3544 C C . GLU A 1 430 ? 8.928 -5.112 46.268 1.00 81.88 430 GLU A C 1
ATOM 3546 O O . GLU A 1 430 ? 8.843 -4.073 45.610 1.00 81.88 430 GLU A O 1
ATOM 3551 N N . ASP A 1 431 ? 9.415 -6.246 45.762 1.00 82.31 431 ASP A N 1
ATOM 3552 C CA . ASP A 1 431 ? 9.941 -6.396 44.407 1.00 82.31 431 ASP A CA 1
ATOM 3553 C C . ASP A 1 431 ? 8.860 -6.116 43.353 1.00 82.31 431 ASP A C 1
ATOM 3555 O O . ASP A 1 431 ? 9.082 -5.314 42.447 1.00 82.31 431 ASP A O 1
ATOM 3559 N N . LEU A 1 432 ? 7.643 -6.651 43.525 1.00 83.44 432 LEU A N 1
ATOM 3560 C CA . LEU A 1 432 ? 6.494 -6.355 42.654 1.00 83.44 432 LEU A CA 1
ATOM 3561 C C . LEU A 1 432 ? 6.105 -4.869 42.664 1.00 83.44 432 LEU A C 1
ATOM 3563 O O . LEU A 1 432 ? 5.786 -4.295 41.620 1.00 83.44 432 LEU A O 1
ATOM 3567 N N . LYS A 1 433 ? 6.122 -4.220 43.837 1.00 83.75 433 LYS A N 1
ATOM 3568 C CA . LYS A 1 433 ? 5.848 -2.776 43.951 1.00 83.75 433 LYS A CA 1
ATOM 3569 C C . LYS A 1 433 ? 6.944 -1.940 43.290 1.00 83.75 433 LYS A C 1
ATOM 3571 O O . LYS A 1 433 ? 6.633 -0.957 42.617 1.00 83.75 433 LYS A O 1
ATOM 3576 N N . SER A 1 434 ? 8.202 -2.334 43.471 1.00 84.81 434 SER A N 1
ATOM 3577 C CA . SER A 1 434 ? 9.375 -1.696 42.872 1.00 84.81 434 SER A CA 1
ATOM 3578 C C . SER A 1 434 ? 9.361 -1.823 41.348 1.00 84.81 434 SER A C 1
ATOM 3580 O O . SER A 1 434 ? 9.539 -0.831 40.641 1.00 84.81 434 SER A O 1
ATOM 3582 N N . GLU A 1 435 ? 9.057 -3.008 40.818 1.00 86.12 435 GLU A N 1
ATOM 3583 C CA . GLU A 1 435 ? 8.946 -3.255 39.378 1.00 86.12 435 GLU A CA 1
ATOM 3584 C C . GLU A 1 435 ? 7.803 -2.442 38.753 1.00 86.12 435 GLU A C 1
ATOM 3586 O O . GLU A 1 435 ? 7.983 -1.787 37.726 1.00 86.12 435 GLU A O 1
ATOM 3591 N N . LEU A 1 436 ? 6.653 -2.368 39.428 1.00 86.81 436 LEU A N 1
ATOM 3592 C CA . LEU A 1 436 ? 5.531 -1.534 39.001 1.00 86.81 436 LEU A CA 1
ATOM 3593 C C . LEU A 1 436 ? 5.884 -0.038 38.997 1.00 86.81 436 LEU A C 1
ATOM 3595 O O . LEU A 1 436 ? 5.472 0.686 38.089 1.00 86.81 436 LEU A O 1
ATOM 3599 N N . ALA A 1 437 ? 6.647 0.441 39.983 1.00 86.56 437 ALA A N 1
ATOM 3600 C CA . ALA A 1 437 ? 7.121 1.824 40.020 1.00 86.56 437 ALA A CA 1
ATOM 3601 C C . ALA A 1 437 ? 8.108 2.124 38.878 1.00 86.56 437 ALA A C 1
ATOM 3603 O O . ALA A 1 437 ? 7.986 3.164 38.229 1.00 86.56 437 ALA A O 1
ATOM 3604 N N . LYS A 1 438 ? 9.027 1.194 38.584 1.00 88.31 438 LYS A N 1
ATOM 3605 C CA . LYS A 1 438 ? 9.968 1.295 37.458 1.00 88.31 438 LYS A CA 1
ATOM 3606 C C . LYS A 1 438 ? 9.237 1.379 36.118 1.00 88.31 438 LYS A C 1
ATOM 3608 O O . LYS A 1 438 ? 9.506 2.289 35.343 1.00 88.31 438 LYS A O 1
ATOM 3613 N N . GLU A 1 439 ? 8.272 0.497 35.868 1.00 85.94 439 GLU A N 1
ATOM 3614 C CA . GLU A 1 439 ? 7.499 0.500 34.617 1.00 85.94 439 GLU A CA 1
ATOM 3615 C C . GLU A 1 439 ? 6.608 1.751 34.482 1.00 85.94 439 GLU A C 1
ATOM 3617 O O . GLU A 1 439 ? 6.501 2.322 33.398 1.00 85.94 439 GLU A O 1
ATOM 3622 N N . LYS A 1 440 ? 6.032 2.261 35.583 1.00 85.50 440 LYS A N 1
ATOM 3623 C CA . LYS A 1 440 ? 5.312 3.550 35.573 1.00 85.50 440 LYS A CA 1
ATOM 3624 C C . LYS A 1 440 ? 6.223 4.742 35.277 1.00 85.50 440 LYS A C 1
ATOM 3626 O O . LYS A 1 440 ? 5.765 5.696 34.653 1.00 85.50 440 LYS A O 1
ATOM 3631 N N . ASN A 1 441 ? 7.472 4.718 35.740 1.00 85.75 441 ASN A N 1
ATOM 3632 C CA . ASN A 1 441 ? 8.438 5.775 35.442 1.00 85.75 441 ASN A CA 1
ATOM 3633 C C . ASN A 1 441 ? 8.883 5.726 33.979 1.00 85.75 441 ASN A C 1
ATOM 3635 O O . ASN A 1 441 ? 8.857 6.768 33.333 1.00 85.75 441 ASN A O 1
ATOM 3639 N N . LYS A 1 442 ? 9.145 4.532 33.428 1.00 84.06 442 LYS A N 1
ATOM 3640 C CA . LYS A 1 442 ? 9.405 4.357 31.989 1.00 84.06 442 LYS A CA 1
ATOM 3641 C C . LYS A 1 442 ? 8.275 4.930 31.134 1.00 84.06 442 LYS A C 1
ATOM 3643 O O . LYS A 1 442 ? 8.544 5.669 30.197 1.00 84.06 442 LYS A O 1
ATOM 3648 N N . LEU A 1 443 ? 7.015 4.666 31.502 1.00 83.38 443 LEU A N 1
ATOM 3649 C CA . LEU A 1 443 ? 5.860 5.219 30.787 1.00 83.38 443 LEU A CA 1
ATOM 3650 C C . LEU A 1 443 ? 5.844 6.762 30.815 1.00 83.38 443 LEU A C 1
ATOM 3652 O O . LEU A 1 443 ? 5.612 7.400 29.793 1.00 83.38 443 LEU A O 1
ATOM 3656 N N . LYS A 1 444 ? 6.154 7.373 31.967 1.00 80.31 444 LYS A N 1
ATOM 3657 C CA . LYS A 1 444 ? 6.237 8.839 32.104 1.00 80.31 444 LYS A CA 1
ATOM 3658 C C . LYS A 1 444 ? 7.388 9.457 31.312 1.00 80.31 444 LYS A C 1
ATOM 3660 O O . LYS A 1 444 ? 7.248 10.577 30.835 1.00 80.31 444 LYS A O 1
ATOM 3665 N N . GLU A 1 445 ? 8.521 8.770 31.215 1.00 78.44 445 GLU A N 1
ATOM 3666 C CA . GLU A 1 445 ? 9.669 9.210 30.414 1.00 78.44 445 GLU A CA 1
ATOM 3667 C C . GLU A 1 445 ? 9.341 9.149 28.919 1.00 78.44 445 GLU A C 1
ATOM 3669 O O . GLU A 1 445 ? 9.599 10.111 28.203 1.00 78.44 445 GLU A O 1
ATOM 3674 N N . THR A 1 446 ? 8.651 8.094 28.471 1.00 72.19 446 THR A N 1
ATOM 3675 C CA . THR A 1 446 ? 8.176 7.975 27.082 1.00 72.19 446 THR A CA 1
ATOM 3676 C C . THR A 1 446 ? 7.056 8.950 26.704 1.00 72.19 446 THR A C 1
ATOM 3678 O O . THR A 1 446 ? 6.766 9.099 25.524 1.00 72.19 446 THR A O 1
ATOM 3681 N N . ASP A 1 447 ? 6.394 9.590 27.672 1.00 69.19 447 ASP A N 1
ATOM 3682 C CA . ASP A 1 447 ? 5.373 10.623 27.427 1.00 69.19 447 ASP A CA 1
ATOM 3683 C C . ASP A 1 447 ? 5.943 12.055 27.447 1.00 69.19 447 ASP A C 1
ATOM 3685 O O . ASP A 1 447 ? 5.229 13.003 27.126 1.00 69.19 447 ASP A O 1
ATOM 3689 N N . ARG A 1 448 ? 7.210 12.230 27.853 1.00 60.28 448 ARG A N 1
ATOM 3690 C CA . ARG A 1 448 ? 7.914 13.528 27.860 1.00 60.28 448 ARG A CA 1
ATOM 3691 C C . ARG A 1 448 ? 8.778 13.766 26.619 1.00 60.28 448 ARG A C 1
ATOM 3693 O O . ARG A 1 448 ? 9.140 14.916 26.373 1.00 60.28 448 ARG A O 1
ATOM 3700 N N . HIS A 1 449 ? 9.136 12.699 25.913 1.00 46.00 449 HIS A N 1
ATOM 3701 C CA . HIS A 1 449 ? 9.750 12.717 24.587 1.00 46.00 449 HIS A CA 1
ATOM 3702 C C . HIS A 1 449 ? 8.664 12.615 23.523 1.00 46.00 449 HIS A C 1
ATOM 3704 O O . HIS A 1 449 ? 8.851 13.266 22.474 1.00 46.00 449 HIS A O 1
#

Foldseek 3Di:
DDPVVVPDQDPVNVCVVDPPLLVLQLVLLDDPPDDGDDDPVSSVVSVVLLVLLQVLVLVLVQLCVVPVDPVVLCPAPNSVVVVVVVVVVVVPPPDDPPLVVLLVVLLVLLVVLVVQLVVCCVVVHNSSSNSVSLSVNSVSVVVSVVPDPARDDSVSSVVSSQVSQVVCVVSPSDPPVAPGNQGPVVVVVCVVCVVLVVLLQSLLQVLVVCVVVVVVVVVPDPPPPPPPVPPVVVVSLVVLVVVLVVLVVVPPPDDDPCVVLSVLSNVLSVVLNVVVVVCVVPHDSVVNNVSSVCCQLPPQQQSQKHKDADDVNSPGITIGHHDDDRPPPCPVVVVVLVVVLVVLVVVLVVLVVVLVLLVLLQQDLQCPCVDPVNVCFAPDADPSGHGQATPVRDGDDPVVSVVSVVVSVVSNVSNVVSVVVCVVPVCVSVVSVVVSVVSVVVSVVSVVD

Solvent-accessible surface area (backbone atoms only — not comparable to full-atom values): 25438 Å² total; per-residue (Å²): 121,43,81,91,74,68,54,66,84,49,72,74,59,50,52,75,79,39,54,75,43,46,58,46,46,50,56,39,66,39,58,91,91,54,91,81,75,92,45,72,69,51,52,52,52,30,51,50,52,53,47,53,53,49,52,50,55,41,47,55,50,35,52,45,64,68,72,70,47,74,73,64,34,69,78,34,76,62,27,49,51,46,46,49,48,51,49,52,53,74,67,51,87,70,85,72,87,60,64,69,50,57,58,51,50,49,53,49,49,51,53,50,37,53,52,50,27,52,52,24,45,72,52,83,57,33,41,33,59,23,50,47,36,52,54,49,48,54,48,53,52,53,52,48,64,70,69,48,84,52,80,76,64,59,70,61,54,45,55,52,50,50,52,51,44,51,50,35,41,74,75,52,49,25,57,90,88,39,92,42,77,79,36,63,67,46,56,56,51,45,68,70,45,40,66,66,51,51,50,56,40,51,49,52,46,52,55,51,51,48,51,52,50,49,54,52,43,65,74,70,47,95,79,65,86,80,74,58,73,64,60,54,57,49,52,53,50,48,55,50,52,59,47,54,53,51,60,62,64,64,72,80,78,78,94,56,98,59,54,62,62,53,49,51,52,49,50,51,50,51,53,50,50,53,52,51,59,52,37,75,76,76,61,60,75,69,57,59,52,52,53,52,49,46,43,45,72,57,54,33,21,60,73,16,31,40,68,46,80,49,61,74,66,76,64,39,52,44,62,37,81,52,80,81,61,57,50,54,78,48,68,58,57,47,46,53,52,48,50,51,51,51,52,50,54,52,50,49,52,49,50,52,52,50,50,54,54,50,58,67,22,66,50,47,58,65,50,58,55,71,34,79,72,44,57,69,53,30,72,40,63,47,102,80,47,45,74,50,21,35,66,84,72,44,76,61,50,79,68,57,53,53,50,53,52,52,51,42,57,51,36,43,55,40,26,48,56,45,54,59,46,40,75,75,40,79,54,53,70,58,50,53,53,50,52,46,51,52,50,54,47,52,53,55,54,67,72,75,108

pLDDT: mean 73.57, std 16.95, range [35.09, 97.06]

InterPro domains:
  IPR009080 Aminoacyl-tRNA synthetase, class Ia, anticodon-binding [SSF47323] (108-206)
  IPR014729 Rossmann-like alpha/beta/alpha sandwich fold [G3DSA:3.40.50.620] (1-39)
  IPR024909 Cysteinyl-tRNA synthetase/mycothiol ligase [PTHR10890] (1-327)
  IPR032678 tRNA synthetases class I, catalytic domain [PF01406] (1-47)

Secondary structure (DSSP, 8-state):
--TTTT----HHHHHHHS-HHHHHHHHHTS-TTS----SHHHHHHHHHHHHHHHHHHHHHHHHHHHHH-HHHHHHSHHHHHHHHHHHHHHS--S--TTHHHHHHHHHHHHHHHHHHHHHHHHTTT-HHHHHHHHHHHHHHHHHHHHH-SS---HHHHHHHHHHHHHHHHHTTSS-TT-SSTT-HHHHHHHHHHHHHHHHHHHHHHHHHHHHHHHHHHHHH-TTSTTTSHHHHHHHHHHHHHHHHHHHHHGGGS---TTHHHHHHHHHHHHHHHHHHHHHHHH--HHHHHHHHHHIIIIIHHHTTEEEEEPPGGGTSEEEEE--SS---THHHHHHHHHHHHHHHHHHHHHHHHHHHHHHHHHS-TTTGGGSTTGGGTEEEE-TTS-EEEETTSPBPPHHHHHHHHHHHHHHHHHHHHHHHHHHH-TTHHHHHHHHHHHHHHHHHHHTT-

Organism: Reticulomyxa filosa (NCBI:txid46433)